Protein AF-A0AA88HL51-F1 (afdb_monomer_lite)

InterPro domains:
  IPR024970 Maelstrom domain [PF13017] (89-282)
  IPR039259 Protein maelstrom [PTHR21358] (3-280)

Foldseek 3Di:
DDDDPVRVCVPCVVVLVPDDPVVVVVVVVVVVVVVVVLVPDQQNDADPVRHGSVVVVVVVVVVVVVVVVVVVVVVVVVVVVVVVPDPLPAAAWAQKDKAFDADLAGFTDDMDIFGAQTDDDDPPCPVVLQVLCVVFVVQDNRGDPRHDHQLLVVVLVQQVVQQDPVRDGHAGEDAPVCQSNVQSHQVVSCVRSVNPDDDGGHYYYLLVVLVVLQCVLQVDDDPDDDDHLVVQLVVCLPPPLQADPVCNVVVRRVQGQSSRNSSSRLSSSVSNCVRNVHDRCVVPDPVPPPDRPDPPPVDVVVVVPPPDDDDPPPPDPPPPDPDDDDDDDDDDDDDDDDDDDDDDPPDPPPDPPPPDDDDDDDDDDDDDDDDDDDDDSDHDDDGNHD

Radius of gyration: 40.39 Å; chains: 1; bounding box: 73×60×126 Å

pLDDT: mean 70.68, std 24.85, range [24.48, 97.19]

Structure (mmCIF, N/CA/C/O backbone):
data_AF-A0AA88HL51-F1
#
_entry.id   AF-A0AA88HL51-F1
#
loop_
_atom_site.group_PDB
_atom_site.id
_atom_site.type_symbol
_atom_site.label_atom_id
_atom_site.label_alt_id
_atom_site.label_comp_id
_atom_site.label_asym_id
_atom_site.label_entity_id
_atom_site.label_seq_id
_atom_site.pdbx_PDB_ins_code
_atom_site.Cartn_x
_atom_site.Cartn_y
_atom_site.Cartn_z
_atom_site.occupancy
_atom_site.B_iso_or_equiv
_atom_site.auth_seq_id
_atom_site.auth_comp_id
_atom_site.auth_asym_id
_atom_site.auth_atom_id
_atom_site.pdbx_PDB_model_num
ATOM 1 N N . MET A 1 1 ? -21.635 -13.544 87.793 1.00 50.81 1 MET A N 1
ATOM 2 C CA . MET A 1 1 ? -23.013 -13.595 88.320 1.00 50.81 1 MET A CA 1
ATOM 3 C C . MET A 1 1 ? -23.725 -12.368 87.776 1.00 50.81 1 MET A C 1
ATOM 5 O O . MET A 1 1 ? -23.313 -11.266 88.108 1.00 50.81 1 MET A O 1
ATOM 9 N N . PHE A 1 2 ? -24.650 -12.535 86.831 1.00 57.91 2 PHE A N 1
ATOM 10 C CA . PHE A 1 2 ? -25.396 -11.411 86.260 1.00 57.91 2 PHE A CA 1
ATOM 11 C C . PHE A 1 2 ? -26.644 -11.199 87.117 1.00 57.91 2 PHE A C 1
ATOM 13 O O . PHE A 1 2 ? -27.479 -12.094 87.178 1.00 57.91 2 PHE A O 1
ATOM 20 N N . MET A 1 3 ? -26.734 -10.061 87.812 1.00 77.94 3 MET A N 1
ATOM 21 C CA . MET A 1 3 ? -27.968 -9.649 88.487 1.00 77.94 3 MET A CA 1
ATOM 22 C C . MET A 1 3 ? -29.019 -9.284 87.440 1.00 77.94 3 MET A C 1
ATOM 24 O O . MET A 1 3 ? -28.717 -8.604 86.456 1.00 77.94 3 MET A O 1
ATOM 28 N N . THR A 1 4 ? -30.253 -9.715 87.665 1.00 82.38 4 THR A N 1
ATOM 29 C CA . THR A 1 4 ? -31.411 -9.273 86.882 1.00 82.38 4 THR A CA 1
ATOM 30 C C . THR A 1 4 ? -31.750 -7.809 87.195 1.00 82.38 4 THR A C 1
ATOM 32 O O . THR A 1 4 ? -31.341 -7.265 88.225 1.00 82.38 4 THR A O 1
ATOM 35 N N . MET A 1 5 ? -32.495 -7.135 86.308 1.00 75.75 5 MET A N 1
ATOM 36 C CA . MET A 1 5 ? -32.885 -5.732 86.536 1.00 75.75 5 MET A CA 1
ATOM 37 C C . MET A 1 5 ? -33.728 -5.566 87.805 1.00 75.75 5 MET A C 1
ATOM 39 O O . MET A 1 5 ? -33.554 -4.577 88.513 1.00 75.75 5 MET A O 1
ATOM 43 N N . ASP A 1 6 ? -34.571 -6.544 88.133 1.00 82.50 6 ASP A N 1
ATOM 44 C CA . ASP A 1 6 ? -35.389 -6.510 89.348 1.00 82.50 6 ASP A CA 1
ATOM 45 C C . ASP A 1 6 ? -34.531 -6.646 90.617 1.00 82.50 6 ASP A C 1
ATOM 47 O O . ASP A 1 6 ? -34.708 -5.880 91.567 1.00 82.50 6 ASP A O 1
ATOM 51 N N . GLU A 1 7 ? -33.527 -7.528 90.614 1.00 84.00 7 GLU A N 1
ATOM 52 C CA . GLU A 1 7 ? -32.560 -7.668 91.717 1.00 84.00 7 GLU A CA 1
ATOM 53 C C . GLU A 1 7 ? -31.682 -6.415 91.878 1.00 84.00 7 GLU A C 1
ATOM 55 O O . GLU A 1 7 ? -31.370 -5.993 92.997 1.00 84.00 7 GLU A O 1
ATOM 60 N N . ALA A 1 8 ? -31.305 -5.779 90.763 1.00 79.88 8 ALA A N 1
ATOM 61 C CA . ALA A 1 8 ? -30.564 -4.521 90.760 1.00 79.88 8 ALA A CA 1
ATOM 62 C C . ALA A 1 8 ? -31.384 -3.362 91.331 1.00 79.88 8 ALA A C 1
ATOM 64 O O . ALA A 1 8 ? -30.874 -2.599 92.155 1.00 79.88 8 ALA A O 1
ATOM 65 N N . VAL A 1 9 ? -32.660 -3.247 90.960 1.00 81.81 9 VAL A N 1
ATOM 66 C CA . VAL A 1 9 ? -33.552 -2.237 91.538 1.00 81.81 9 VAL A CA 1
ATOM 67 C C . VAL A 1 9 ? -33.705 -2.468 93.038 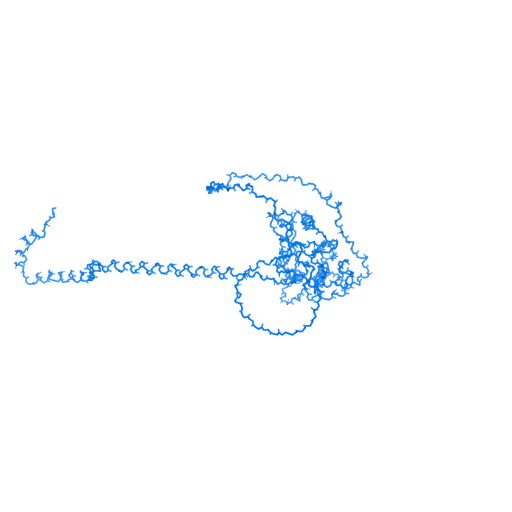1.00 81.81 9 VAL A C 1
ATOM 69 O O . VAL A 1 9 ? -33.526 -1.528 93.806 1.00 81.81 9 VAL A O 1
ATOM 72 N N . GLN A 1 10 ? -33.952 -3.701 93.486 1.00 85.06 10 GLN A N 1
ATOM 73 C CA . GLN A 1 10 ? -34.117 -3.991 94.915 1.00 85.06 10 GLN A CA 1
ATOM 74 C C . GLN A 1 10 ? -32.867 -3.663 95.739 1.00 85.06 10 GLN A C 1
ATOM 76 O O . GLN A 1 10 ? -32.979 -3.112 96.834 1.00 85.06 10 GLN A O 1
ATOM 81 N N . THR A 1 11 ? -31.682 -3.939 95.194 1.00 83.88 11 THR A N 1
ATOM 82 C CA . THR A 1 11 ? -30.416 -3.752 95.909 1.00 83.88 11 THR A CA 1
ATOM 83 C C . THR A 1 11 ? -29.968 -2.290 95.909 1.00 83.88 11 THR A C 1
ATOM 85 O O . THR A 1 11 ? -29.599 -1.760 96.951 1.00 83.88 11 THR A O 1
ATOM 88 N N . PHE A 1 12 ? -30.020 -1.592 94.769 1.00 83.69 12 PHE A N 1
ATOM 89 C CA . PHE A 1 12 ? -29.422 -0.255 94.636 1.00 83.69 12 PHE A CA 1
ATOM 90 C C . PHE A 1 12 ? -30.397 0.904 94.881 1.00 83.69 12 PHE A C 1
ATOM 92 O O . PHE A 1 12 ? -29.962 2.018 95.182 1.00 83.69 12 PHE A O 1
ATOM 99 N N . HIS A 1 13 ? -31.711 0.679 94.803 1.00 82.38 13 HIS A N 1
ATOM 100 C CA . HIS A 1 13 ? -32.708 1.734 95.011 1.00 82.38 13 HIS A CA 1
ATOM 101 C C . HIS A 1 13 ? -32.708 2.331 96.437 1.00 82.38 13 HIS A C 1
ATOM 103 O O . HIS A 1 13 ? -32.815 3.558 96.555 1.00 82.38 13 HIS A O 1
ATOM 109 N N . PRO A 1 14 ? -32.540 1.550 97.528 1.00 86.69 14 PRO A N 1
ATOM 110 C CA . PRO A 1 14 ? -32.382 2.110 98.874 1.00 86.69 14 PRO A CA 1
ATOM 111 C C . PRO A 1 14 ? -31.134 2.994 99.003 1.00 86.69 14 PRO A C 1
ATOM 113 O O . PRO A 1 14 ? -31.206 4.088 99.560 1.00 86.69 14 PRO A O 1
ATOM 116 N N . HIS A 1 15 ? -30.008 2.565 98.423 1.00 81.81 15 HIS A N 1
ATOM 117 C CA . HIS A 1 15 ? -28.764 3.338 98.423 1.00 81.81 15 HIS A CA 1
ATOM 118 C C . HIS A 1 15 ? -28.903 4.641 97.631 1.00 81.81 15 HIS A C 1
ATOM 120 O O . HIS A 1 15 ? -28.492 5.692 98.115 1.00 81.81 15 HIS A O 1
ATOM 126 N N . TYR A 1 16 ? -29.565 4.607 96.471 1.00 81.94 16 TYR A N 1
ATOM 127 C CA . TYR A 1 16 ? -29.832 5.800 95.667 1.00 81.94 16 TYR A CA 1
ATOM 128 C C . TYR A 1 16 ? -30.710 6.826 96.401 1.00 81.94 16 TYR A C 1
ATOM 130 O O . TYR A 1 16 ? -30.465 8.032 96.316 1.00 81.94 16 TYR A O 1
ATOM 138 N N . LYS A 1 17 ? -31.716 6.374 97.167 1.00 83.44 17 LYS A N 1
ATOM 139 C CA . LYS A 1 17 ? -32.569 7.269 97.969 1.00 83.44 17 LYS A CA 1
ATOM 140 C C . LYS A 1 17 ? -31.771 8.060 99.007 1.00 83.44 17 LYS A C 1
ATOM 142 O O . LYS A 1 17 ? -32.055 9.247 99.176 1.00 83.44 17 LYS A O 1
ATOM 147 N N . ASN A 1 18 ? -30.759 7.436 99.606 1.00 86.50 18 ASN A N 1
ATOM 148 C CA . ASN A 1 18 ? -29.936 8.018 100.666 1.00 86.50 18 ASN A CA 1
ATOM 149 C C . ASN A 1 18 ? -28.813 8.950 100.166 1.00 86.50 18 ASN A C 1
ATOM 151 O O . ASN A 1 18 ? -28.181 9.608 100.987 1.00 86.50 18 ASN A O 1
ATOM 155 N N . LEU A 1 19 ? -28.574 9.047 98.852 1.00 86.12 19 LEU A N 1
ATOM 156 C CA . LEU A 1 19 ? -27.579 9.970 98.286 1.00 86.12 19 LEU A CA 1
ATOM 157 C C . LEU A 1 19 ? -27.999 11.438 98.436 1.00 86.12 19 LEU A C 1
ATOM 159 O O . LEU A 1 19 ? -29.189 11.780 98.353 1.00 86.12 19 LEU A O 1
ATOM 163 N N . ASN A 1 20 ? -27.011 12.320 98.589 1.00 87.50 20 ASN A N 1
ATOM 164 C CA . ASN A 1 20 ? -27.246 13.762 98.625 1.00 87.50 20 ASN A CA 1
ATOM 165 C C . ASN A 1 20 ? -27.536 14.327 97.215 1.00 87.50 20 ASN A C 1
ATOM 167 O O . ASN A 1 20 ? -27.381 13.651 96.196 1.00 87.50 20 ASN A O 1
ATOM 171 N N . ALA A 1 21 ? -28.003 15.578 97.142 1.00 83.12 21 ALA A N 1
ATOM 172 C CA . ALA A 1 21 ? -28.417 16.194 95.877 1.00 83.12 21 ALA A CA 1
ATOM 173 C C . ALA A 1 21 ? -27.268 16.343 94.856 1.00 83.12 21 ALA A C 1
ATOM 175 O O . ALA A 1 21 ? -27.503 16.224 93.655 1.00 83.12 21 ALA A O 1
ATOM 176 N N . SER A 1 22 ? -26.032 16.555 95.325 1.00 82.94 22 SER A N 1
ATOM 177 C CA . SER A 1 22 ? -24.845 16.696 94.467 1.00 82.94 22 SER A CA 1
ATOM 178 C C . SER A 1 22 ? -24.468 15.364 93.807 1.00 82.94 22 SER A C 1
ATOM 180 O O . SER A 1 22 ? -24.222 15.298 92.604 1.00 82.94 22 SER A O 1
ATOM 182 N N . GLU A 1 23 ? -24.518 14.271 94.568 1.00 85.25 23 GLU A N 1
ATOM 183 C CA . GLU A 1 23 ? -24.244 12.916 94.076 1.00 85.25 23 GLU A CA 1
ATOM 184 C C . GLU A 1 23 ? -25.341 12.419 93.128 1.00 85.25 23 GLU A C 1
ATOM 186 O O . GLU A 1 23 ? -25.043 11.820 92.094 1.00 85.25 23 GLU A O 1
ATOM 191 N N . LYS A 1 24 ? -26.614 12.724 93.420 1.00 86.06 24 LYS A N 1
ATOM 192 C CA . LYS A 1 24 ? -27.744 12.416 92.524 1.00 86.06 24 LYS A CA 1
ATOM 193 C C . LYS A 1 24 ? -27.611 13.109 91.167 1.00 86.06 24 LYS A C 1
ATOM 195 O O . LYS A 1 24 ? -27.869 12.481 90.141 1.00 86.06 24 LYS A O 1
ATOM 200 N N . ALA A 1 25 ? -27.134 14.355 91.137 1.00 86.31 25 ALA A N 1
ATOM 201 C CA . ALA A 1 25 ? -26.957 15.111 89.897 1.00 86.31 25 ALA A CA 1
ATOM 202 C C . ALA A 1 25 ? -25.979 14.440 88.911 1.00 86.31 25 ALA A C 1
ATOM 204 O O . ALA A 1 25 ? -26.175 14.526 87.696 1.00 86.31 25 ALA A O 1
ATOM 205 N N . ILE A 1 26 ? -24.959 13.727 89.409 1.00 86.75 26 ILE A N 1
ATOM 206 C CA . ILE A 1 26 ? -24.013 12.967 88.576 1.00 86.75 26 ILE A CA 1
ATOM 207 C C . ILE A 1 26 ? -24.747 11.842 87.835 1.00 86.75 26 ILE A C 1
ATOM 209 O O . ILE A 1 26 ? -24.642 11.734 86.611 1.00 86.75 26 ILE A O 1
ATOM 213 N N . TYR A 1 27 ? -25.545 11.048 88.554 1.00 85.69 27 TYR A N 1
ATOM 214 C CA . TYR A 1 27 ? -26.327 9.958 87.966 1.00 85.69 27 TYR A CA 1
ATOM 215 C C . TYR A 1 27 ? -27.425 10.470 87.028 1.00 85.69 27 TYR A C 1
ATOM 217 O O . TYR A 1 27 ? -27.658 9.887 85.971 1.00 85.69 27 TYR A O 1
ATOM 225 N N . GLU A 1 28 ? -28.064 11.594 87.353 1.00 87.19 28 GLU A N 1
ATOM 226 C CA . GLU A 1 28 ? -29.048 12.231 86.473 1.00 87.19 28 GLU A CA 1
ATOM 227 C C . GLU A 1 28 ? -28.424 12.747 85.172 1.00 87.19 28 GLU A C 1
ATOM 229 O O . GLU A 1 28 ? -29.026 12.614 84.102 1.00 87.19 28 GLU A O 1
ATOM 234 N N . LYS A 1 29 ? -27.208 13.305 85.235 1.00 88.12 29 LYS A N 1
ATOM 235 C CA . LYS A 1 29 ? -26.448 13.710 84.048 1.00 88.12 29 LYS A CA 1
ATOM 236 C C . LYS A 1 29 ? -26.087 12.495 83.192 1.00 88.12 29 LYS A C 1
ATOM 238 O O . LYS A 1 29 ? -26.370 12.508 81.995 1.00 88.12 29 LYS A O 1
ATOM 243 N N . MET A 1 30 ? -25.574 11.425 83.804 1.00 86.19 30 MET A N 1
ATOM 244 C C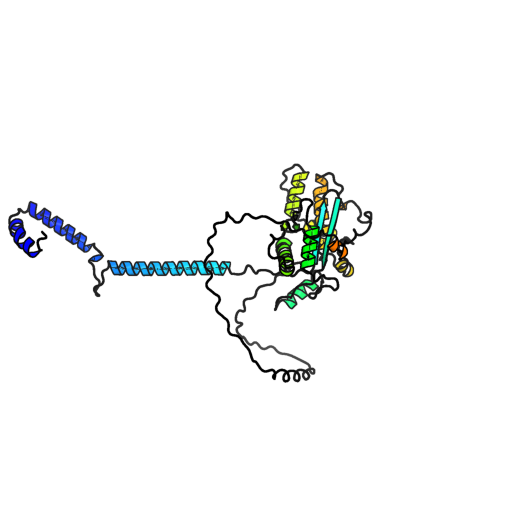A . MET A 1 30 ? -25.288 10.161 83.110 1.00 86.19 30 MET A CA 1
ATOM 245 C C . MET A 1 30 ? -26.550 9.575 82.455 1.00 86.19 30 MET A C 1
ATOM 247 O O . MET A 1 30 ? -26.516 9.170 81.293 1.00 86.19 30 MET A O 1
ATOM 251 N N . ALA A 1 31 ? -27.696 9.608 83.142 1.00 85.31 31 ALA A N 1
ATOM 252 C CA . ALA A 1 31 ? -28.972 9.145 82.602 1.00 85.31 31 ALA A CA 1
ATOM 253 C C . ALA A 1 31 ? -29.473 10.014 81.434 1.00 85.31 31 ALA A C 1
ATOM 255 O O . ALA A 1 31 ? -30.007 9.484 80.456 1.00 85.31 31 ALA A O 1
ATOM 256 N N . LYS A 1 32 ? -29.300 11.344 81.498 1.00 85.12 32 LYS A N 1
ATOM 257 C CA . LYS A 1 32 ? -29.623 12.262 80.390 1.00 85.12 32 LYS A CA 1
ATOM 258 C C . LYS A 1 32 ? -28.737 12.001 79.174 1.00 85.12 32 LYS A C 1
ATOM 260 O O . LYS A 1 32 ? -29.269 11.855 78.076 1.00 85.12 32 LYS A O 1
ATOM 265 N N . GLU A 1 33 ? -27.428 11.861 79.367 1.00 84.44 33 GLU A N 1
ATOM 266 C CA . GLU A 1 33 ? -26.478 11.528 78.298 1.00 84.44 33 GLU A CA 1
ATOM 267 C C . GLU A 1 33 ? -26.791 10.164 77.668 1.00 84.44 33 GLU A C 1
ATOM 269 O O . GLU A 1 33 ? -26.779 10.026 76.446 1.00 84.44 33 GLU A O 1
ATOM 274 N N . GLN A 1 34 ? -27.152 9.161 78.472 1.00 79.94 34 GLN A N 1
ATOM 275 C CA . GLN A 1 34 ? -27.523 7.835 77.976 1.00 79.94 34 GLN A CA 1
ATOM 276 C C . GLN A 1 34 ? -28.851 7.857 77.202 1.00 79.94 34 GLN A C 1
ATOM 278 O O . GLN A 1 34 ? -28.944 7.250 76.134 1.00 79.94 34 GLN A O 1
ATOM 283 N N . LYS A 1 35 ? -29.857 8.610 77.670 1.00 78.00 35 LYS A N 1
ATOM 284 C CA . LYS A 1 35 ? -31.107 8.847 76.922 1.00 78.00 35 LYS A CA 1
ATOM 285 C C . LYS A 1 35 ? -30.855 9.591 75.611 1.00 78.00 35 LYS A C 1
ATOM 287 O O . LYS A 1 35 ? -31.497 9.290 74.609 1.00 78.00 35 LYS A O 1
ATOM 292 N N . GLN A 1 36 ? -29.926 10.544 75.594 1.00 76.12 36 GLN A N 1
ATOM 293 C CA . GLN A 1 36 ? -29.570 11.295 74.391 1.00 76.12 36 GLN A CA 1
ATOM 294 C C . GLN A 1 36 ? -28.827 10.412 73.380 1.00 76.12 36 GLN A C 1
ATOM 296 O O . GLN A 1 36 ? -29.195 10.412 72.208 1.00 76.12 36 GLN A O 1
ATOM 301 N N . LYS A 1 37 ? -27.895 9.566 73.846 1.00 72.19 37 LYS A N 1
ATOM 302 C CA . LYS A 1 37 ? -27.224 8.535 73.034 1.00 72.19 37 LYS A CA 1
ATOM 303 C C . LYS A 1 37 ? -28.213 7.526 72.442 1.00 72.19 37 LYS A C 1
ATOM 305 O O . LYS A 1 37 ? -28.115 7.195 71.266 1.00 72.19 37 LYS A O 1
ATOM 310 N N . GLN A 1 38 ? -29.209 7.086 73.215 1.00 66.44 38 GLN A N 1
ATOM 311 C CA . GLN A 1 38 ? -30.275 6.205 72.717 1.00 66.44 38 GLN A CA 1
ATOM 312 C C . GLN A 1 38 ? -31.195 6.904 71.706 1.00 66.44 38 GLN A C 1
ATOM 314 O O . GLN A 1 38 ? -31.602 6.288 70.728 1.00 66.44 38 GLN A O 1
ATOM 319 N N . LYS A 1 39 ? -31.493 8.198 71.894 1.00 67.81 39 LYS A N 1
ATOM 320 C CA . LYS A 1 39 ? -32.257 9.003 70.925 1.00 67.81 39 LYS A CA 1
ATOM 321 C C . LYS A 1 39 ? -31.493 9.284 69.631 1.00 67.81 39 LYS A C 1
ATOM 323 O O . LYS A 1 39 ? -32.132 9.588 68.626 1.00 67.81 39 LYS A O 1
ATOM 328 N N . SER A 1 40 ? -30.164 9.239 69.626 1.00 65.38 40 SER A N 1
ATOM 329 C CA . SER A 1 40 ? -29.353 9.397 68.410 1.00 65.38 40 SER A CA 1
ATOM 330 C C . SER A 1 40 ? -29.073 8.081 67.686 1.00 65.38 40 SER A C 1
ATOM 332 O O . SER A 1 40 ? -28.683 8.125 66.526 1.00 65.38 40 SER A O 1
ATOM 334 N N . ASP A 1 41 ? -29.284 6.935 68.336 1.00 70.19 41 ASP A N 1
ATOM 335 C CA . ASP A 1 41 ? -28.963 5.613 67.796 1.00 70.19 41 ASP A CA 1
ATOM 336 C C . ASP A 1 41 ? -29.992 5.173 66.729 1.00 70.19 41 ASP A C 1
ATOM 338 O O . ASP A 1 41 ? -31.161 4.931 67.055 1.00 70.19 41 ASP A O 1
ATOM 342 N N . PRO A 1 42 ? -29.602 5.074 65.445 1.00 62.59 42 PRO A N 1
ATOM 343 C CA . PRO A 1 42 ? -30.510 4.705 64.362 1.00 62.59 42 PRO A CA 1
ATOM 344 C C . PRO A 1 42 ? -30.990 3.248 64.436 1.00 62.59 42 PRO A C 1
ATOM 346 O O . PRO A 1 42 ? -31.997 2.926 63.810 1.00 62.59 42 PRO A O 1
ATOM 349 N N . THR A 1 43 ? -30.333 2.382 65.218 1.00 70.75 43 THR A N 1
ATOM 350 C CA . THR A 1 43 ? -30.755 0.981 65.420 1.00 70.75 43 THR A CA 1
ATOM 351 C C . THR A 1 43 ? -31.961 0.849 66.354 1.00 70.75 43 THR A C 1
ATOM 353 O O . THR A 1 43 ? -32.658 -0.161 66.330 1.00 70.75 43 THR A O 1
ATOM 356 N N . LYS A 1 44 ? -32.240 1.884 67.160 1.00 71.06 44 LYS A N 1
ATOM 357 C CA . LYS A 1 44 ? -33.339 1.911 68.145 1.00 71.06 44 LYS A CA 1
ATOM 358 C C . LYS A 1 44 ? -34.523 2.775 67.714 1.00 71.06 44 LYS A C 1
ATOM 360 O O . LYS A 1 44 ? -35.486 2.916 68.466 1.00 71.06 44 LYS A O 1
ATOM 365 N N . LYS A 1 45 ? -34.452 3.373 66.522 1.00 75.44 45 LYS A N 1
ATOM 366 C CA . LYS A 1 45 ? -35.552 4.121 65.909 1.00 75.44 45 LYS A CA 1
ATOM 367 C C . LYS A 1 45 ? -36.272 3.219 64.933 1.00 75.44 45 LYS A C 1
ATOM 369 O O . LYS A 1 45 ? -35.639 2.731 64.007 1.00 75.44 45 LYS A O 1
ATOM 374 N N . PHE A 1 46 ? -37.571 3.059 65.125 1.00 79.31 46 PHE A N 1
ATOM 375 C CA . PHE A 1 46 ? -38.421 2.252 64.263 1.00 79.31 46 PHE A CA 1
ATOM 376 C C . PHE A 1 46 ? -39.431 3.142 63.548 1.00 79.31 46 PHE A C 1
ATOM 378 O O . PHE A 1 46 ? -39.844 4.174 64.081 1.00 79.31 46 PHE A O 1
ATOM 385 N N . ASP A 1 47 ? -39.800 2.762 62.333 1.00 77.50 47 ASP A N 1
ATOM 386 C CA . ASP A 1 47 ? -40.904 3.390 61.621 1.00 77.50 47 ASP A CA 1
ATOM 387 C C . ASP A 1 47 ? -42.270 2.845 62.081 1.00 77.50 47 ASP A C 1
ATOM 389 O O . ASP A 1 47 ? -42.367 1.963 62.936 1.00 77.50 47 ASP A O 1
ATOM 393 N N . THR A 1 48 ? -43.353 3.376 61.507 1.00 79.69 48 THR A N 1
ATOM 394 C CA . THR A 1 48 ? -44.738 2.951 61.789 1.00 79.69 48 THR A CA 1
ATOM 395 C C . THR A 1 48 ? -45.027 1.493 61.426 1.00 79.69 48 THR A C 1
ATOM 397 O O . THR A 1 48 ? -46.082 0.983 61.791 1.00 79.69 48 THR A O 1
ATOM 400 N N . TYR A 1 49 ? -44.115 0.827 60.715 1.00 78.19 49 TYR A N 1
ATOM 401 C CA . TYR A 1 49 ? -44.203 -0.576 60.320 1.00 78.19 49 TYR A CA 1
ATOM 402 C C . TYR A 1 49 ? -43.259 -1.471 61.140 1.00 78.19 49 TYR A C 1
ATOM 404 O O . TYR A 1 49 ? -43.156 -2.664 60.865 1.00 78.19 49 TYR A O 1
ATOM 412 N N . GLY A 1 50 ? -42.590 -0.922 62.162 1.00 78.44 50 GLY A N 1
ATOM 413 C CA . GLY A 1 50 ? -41.717 -1.672 63.064 1.00 78.44 50 GLY A CA 1
ATOM 414 C C . GLY A 1 50 ? -40.334 -1.992 62.491 1.00 78.44 50 GLY A C 1
ATOM 415 O O . GLY A 1 50 ? -39.642 -2.844 63.044 1.00 78.44 50 GLY A O 1
ATOM 416 N N . VAL A 1 51 ? -39.905 -1.326 61.415 1.00 79.06 51 VAL A N 1
ATOM 417 C CA . VAL A 1 51 ? -38.580 -1.529 60.804 1.00 79.06 51 VAL A CA 1
ATOM 418 C C . VAL A 1 51 ? -37.594 -0.503 61.347 1.00 79.06 51 VAL A C 1
ATOM 420 O O . VAL A 1 51 ? -37.926 0.680 61.457 1.00 79.06 51 VAL A O 1
ATOM 423 N N . SER A 1 52 ? -36.377 -0.933 61.696 1.00 84.00 52 SER A N 1
ATOM 424 C CA . SER A 1 52 ? -35.364 -0.009 62.208 1.00 84.00 52 SER A CA 1
ATOM 425 C C . SER A 1 52 ? -34.906 0.967 61.114 1.00 84.00 52 SER A C 1
ATOM 427 O O . SER A 1 52 ? -34.757 0.614 59.941 1.00 84.00 52 SER A O 1
ATOM 429 N N . MET A 1 53 ? -34.636 2.217 61.483 1.00 78.81 53 MET A N 1
ATOM 430 C CA . MET A 1 53 ? -34.119 3.229 60.558 1.00 78.81 53 MET A CA 1
ATOM 431 C C . MET A 1 53 ? -32.733 2.846 60.025 1.00 78.81 53 MET A C 1
ATOM 433 O O . MET A 1 53 ? -32.395 3.207 58.899 1.00 78.81 53 MET A O 1
ATOM 437 N N . ALA A 1 54 ? -31.941 2.095 60.798 1.00 81.62 54 ALA A N 1
ATOM 438 C CA . ALA A 1 54 ? -30.673 1.530 60.343 1.00 81.62 54 ALA A CA 1
ATOM 439 C C . ALA A 1 54 ? -30.869 0.551 59.172 1.00 81.62 54 ALA A C 1
ATOM 441 O O . ALA A 1 54 ? -30.189 0.686 58.154 1.00 81.62 54 ALA A O 1
ATOM 442 N N . ASP A 1 55 ? -31.836 -0.365 59.270 1.00 83.50 55 ASP A N 1
ATOM 443 C CA . ASP A 1 55 ? -32.136 -1.329 58.202 1.00 83.50 55 ASP A CA 1
ATOM 444 C C . ASP A 1 55 ? -32.684 -0.639 56.955 1.00 83.50 55 ASP A C 1
ATOM 446 O O . ASP A 1 55 ? -32.304 -0.969 55.831 1.00 83.50 55 ASP A O 1
ATOM 450 N N . ARG A 1 56 ? -33.534 0.373 57.148 1.00 82.00 56 ARG A N 1
ATOM 451 C CA . ARG A 1 56 ? -34.115 1.155 56.054 1.00 82.00 56 ARG A CA 1
ATOM 452 C C . ARG A 1 56 ? -33.059 1.979 55.314 1.00 82.00 56 ARG A C 1
ATOM 454 O O . ARG A 1 56 ? -33.051 2.002 54.085 1.00 82.00 56 ARG A O 1
ATOM 461 N N . ASN A 1 57 ? -32.126 2.591 56.044 1.00 83.19 57 ASN A N 1
ATOM 462 C CA . ASN A 1 57 ? -30.981 3.285 55.456 1.00 83.19 57 ASN A CA 1
ATOM 463 C C . ASN A 1 57 ? -30.046 2.309 54.732 1.00 83.19 57 ASN A C 1
ATOM 465 O O . ASN A 1 57 ? -29.605 2.602 53.626 1.00 83.19 57 ASN A O 1
ATOM 469 N N . ALA A 1 58 ? -29.788 1.128 55.301 1.00 85.06 58 ALA A N 1
ATOM 470 C CA . ALA A 1 58 ? -28.988 0.100 54.642 1.00 85.06 58 ALA A CA 1
ATOM 471 C C . ALA A 1 58 ? -29.651 -0.410 53.351 1.00 85.06 58 ALA A C 1
ATOM 473 O O . ALA A 1 58 ? -28.963 -0.617 52.353 1.00 85.06 58 ALA A O 1
ATOM 474 N N . ALA A 1 59 ? -30.976 -0.581 53.337 1.00 84.00 59 ALA A N 1
ATOM 475 C CA . ALA A 1 59 ? -31.730 -0.943 52.138 1.00 84.00 59 ALA A CA 1
ATOM 476 C C . ALA A 1 59 ? -31.650 0.152 51.060 1.00 84.00 59 ALA A C 1
ATOM 478 O O . ALA A 1 59 ? -31.352 -0.154 49.908 1.00 84.00 59 ALA A O 1
ATOM 479 N N . LEU A 1 60 ? -31.813 1.421 51.447 1.00 83.94 60 LEU A N 1
ATOM 480 C CA . LEU A 1 60 ? -31.644 2.577 50.559 1.00 83.94 60 LEU A CA 1
ATOM 481 C C . LEU A 1 60 ? -30.231 2.666 49.974 1.00 83.94 60 LEU A C 1
ATOM 483 O O . LEU A 1 60 ? -30.074 2.929 48.786 1.00 83.94 60 LEU A O 1
ATOM 487 N N . GLU A 1 61 ? -29.193 2.435 50.777 1.00 85.81 61 GLU A N 1
ATOM 488 C CA . GLU A 1 61 ? -27.811 2.439 50.288 1.00 85.81 61 GLU A CA 1
ATOM 489 C C . GLU A 1 61 ? -27.527 1.259 49.349 1.00 85.81 61 GLU A C 1
ATOM 491 O O . GLU A 1 61 ? -26.839 1.433 48.343 1.00 85.81 61 GLU A O 1
ATOM 496 N N . ARG A 1 62 ? -28.111 0.077 49.600 1.00 85.88 62 ARG A N 1
ATOM 497 C CA . ARG A 1 62 ? -28.053 -1.052 48.653 1.00 85.88 62 ARG A CA 1
ATOM 498 C C . ARG A 1 62 ? -28.733 -0.709 47.330 1.00 85.88 62 ARG A C 1
ATOM 500 O O . ARG A 1 62 ? -28.170 -0.999 46.280 1.00 85.88 62 ARG A O 1
ATOM 507 N N . GLU A 1 63 ? -29.898 -0.068 47.368 1.00 85.62 63 GLU A N 1
ATOM 508 C CA . GLU A 1 63 ? -30.635 0.337 46.168 1.00 85.62 63 GLU A CA 1
ATOM 509 C C . GLU A 1 63 ? -29.882 1.416 45.375 1.00 85.62 63 GLU A C 1
ATOM 511 O O . GLU A 1 63 ? -29.719 1.300 44.161 1.00 85.62 63 GLU A O 1
ATOM 516 N N . LYS A 1 64 ? -29.329 2.429 46.058 1.00 86.00 64 LYS A N 1
ATOM 517 C CA . LYS A 1 64 ? -28.460 3.443 45.438 1.00 86.00 64 LYS A CA 1
ATOM 518 C C . LYS A 1 64 ? -27.223 2.818 44.804 1.00 86.00 64 LYS A C 1
ATOM 520 O O . LYS A 1 64 ? -26.857 3.200 43.694 1.00 86.00 64 LYS A O 1
ATOM 525 N N . LYS A 1 65 ? -26.588 1.861 45.488 1.00 88.88 65 LYS A N 1
ATOM 526 C CA . LYS A 1 65 ? -25.424 1.137 44.972 1.00 88.88 65 LYS A CA 1
ATOM 527 C C . LYS A 1 65 ? -25.786 0.322 43.730 1.00 88.88 65 LYS A C 1
ATOM 529 O O . LYS A 1 65 ? -25.125 0.489 42.713 1.00 88.88 65 LYS A O 1
ATOM 534 N N . ALA A 1 66 ? -26.868 -0.455 43.773 1.00 86.44 66 ALA A N 1
ATOM 535 C CA . ALA A 1 66 ? -27.349 -1.223 42.625 1.00 86.44 66 ALA A CA 1
ATOM 536 C C . ALA A 1 66 ? -27.695 -0.315 41.432 1.00 86.44 66 ALA A C 1
ATOM 538 O O . ALA A 1 66 ? -27.342 -0.606 40.292 1.00 86.44 66 ALA A O 1
ATOM 539 N N . LYS A 1 67 ? -28.322 0.841 41.690 1.00 88.19 67 LYS A N 1
ATOM 540 C CA . LYS A 1 67 ? -28.620 1.840 40.657 1.00 88.19 67 LYS A CA 1
ATOM 541 C C . LYS A 1 67 ? -27.351 2.446 40.058 1.00 88.19 67 LYS A C 1
ATOM 543 O O . LYS A 1 67 ? -27.299 2.659 38.850 1.00 88.19 67 LYS A O 1
ATOM 548 N N . LYS A 1 68 ? -26.332 2.717 40.876 1.00 89.88 68 LYS A N 1
ATOM 549 C CA . LYS A 1 68 ? -25.031 3.206 40.406 1.00 89.88 68 LYS A CA 1
ATOM 550 C C . LYS A 1 68 ? -24.318 2.156 39.552 1.00 89.88 68 LYS A C 1
ATOM 552 O O . LYS A 1 68 ? -23.893 2.484 38.456 1.00 89.88 68 LYS A O 1
ATOM 557 N N . GLU A 1 69 ? -24.268 0.906 40.005 1.00 91.75 69 GLU A N 1
ATOM 558 C CA . GLU A 1 69 ? -23.683 -0.214 39.254 1.00 91.75 69 GLU A CA 1
ATOM 559 C C . GLU A 1 69 ? -24.386 -0.422 37.907 1.00 91.75 69 GLU A C 1
ATOM 561 O O . GLU A 1 69 ? -23.726 -0.594 36.886 1.00 91.75 69 GLU A O 1
ATOM 566 N N . MET A 1 70 ? -25.719 -0.324 37.877 1.00 91.31 70 MET A N 1
ATOM 567 C CA . MET A 1 70 ? -26.498 -0.377 36.639 1.00 91.31 70 MET A CA 1
ATOM 568 C C . MET A 1 70 ? -26.154 0.783 35.694 1.00 91.31 70 MET A C 1
ATOM 570 O O . MET A 1 70 ? -25.974 0.564 34.500 1.00 91.31 70 MET A O 1
ATOM 574 N N . LEU A 1 71 ? -26.054 2.014 36.206 1.00 86.62 71 LEU A N 1
ATOM 575 C CA . LEU A 1 71 ? -25.692 3.181 35.395 1.00 86.62 71 LEU A CA 1
ATOM 576 C C . LEU A 1 71 ? -24.254 3.095 34.871 1.00 86.62 71 LEU A C 1
ATOM 578 O O . LEU A 1 71 ? -24.019 3.439 33.715 1.00 86.62 71 LEU A O 1
ATOM 582 N N . ASP A 1 72 ? -23.319 2.604 35.682 1.00 87.69 72 ASP A N 1
ATOM 583 C CA . ASP A 1 72 ? -21.931 2.375 35.278 1.00 87.69 72 ASP A CA 1
ATOM 584 C C . ASP A 1 72 ? -21.851 1.274 34.208 1.00 87.69 72 ASP A C 1
ATOM 586 O O . ASP A 1 72 ? -21.153 1.442 33.207 1.00 87.69 72 ASP A O 1
ATOM 590 N N . TYR A 1 73 ? -22.630 0.194 34.349 1.00 88.44 73 TYR A N 1
ATOM 591 C CA . TYR A 1 73 ? -22.755 -0.847 33.327 1.00 88.44 73 TYR A CA 1
ATOM 592 C C . TYR A 1 73 ? -23.312 -0.285 32.016 1.00 88.44 73 TYR A C 1
ATOM 594 O O . TYR A 1 73 ? -22.682 -0.452 30.979 1.00 88.44 73 TYR A O 1
ATOM 602 N N . ILE A 1 74 ? -24.430 0.450 32.052 1.00 88.06 74 ILE A N 1
ATOM 603 C CA . ILE A 1 74 ? -25.026 1.071 30.857 1.00 88.06 74 ILE A CA 1
ATOM 604 C C . ILE A 1 74 ? -24.037 2.034 30.199 1.00 88.06 74 ILE A C 1
ATOM 606 O O . ILE A 1 74 ? -23.874 2.005 28.982 1.00 88.06 74 ILE A O 1
ATOM 610 N N . LYS A 1 75 ? -23.349 2.872 30.980 1.00 82.31 75 LYS A N 1
ATOM 611 C CA . LYS A 1 75 ? -22.348 3.808 30.459 1.00 82.31 75 LYS A CA 1
ATOM 612 C C . LYS A 1 75 ? -21.205 3.062 29.771 1.00 82.31 75 LYS A C 1
ATOM 614 O O . LYS A 1 75 ? -20.825 3.448 28.670 1.00 82.31 75 LYS A O 1
ATOM 619 N N . ASN A 1 76 ? -20.708 1.986 30.377 1.00 76.00 76 ASN A N 1
ATOM 620 C CA . ASN A 1 76 ? -19.665 1.151 29.788 1.00 76.00 76 ASN A CA 1
ATOM 621 C C . ASN A 1 76 ? -20.158 0.441 28.527 1.00 76.00 76 ASN A C 1
ATOM 623 O O . ASN A 1 76 ? -19.474 0.499 27.519 1.00 76.00 76 ASN A O 1
ATOM 627 N N . THR A 1 77 ? -21.359 -0.141 28.531 1.00 76.75 77 THR A N 1
ATOM 628 C CA . THR A 1 77 ? -21.956 -0.767 27.346 1.00 76.75 77 THR A CA 1
ATOM 629 C C . THR A 1 77 ? -22.165 0.241 26.222 1.00 76.75 77 THR A C 1
ATOM 631 O O . THR A 1 77 ? -21.840 -0.066 25.088 1.00 76.75 77 THR A O 1
ATOM 634 N N . VAL A 1 78 ? -22.639 1.458 26.503 1.00 76.19 78 VAL A N 1
ATOM 635 C CA . VAL A 1 78 ? -22.794 2.514 25.488 1.00 76.19 78 VAL A CA 1
ATOM 636 C C . VAL A 1 78 ? -21.439 2.984 24.958 1.00 76.19 78 VAL A C 1
ATOM 638 O O . VAL A 1 78 ? -21.332 3.246 23.769 1.00 76.19 78 VAL A O 1
ATOM 641 N N . VAL A 1 79 ? -20.397 3.069 25.791 1.00 72.50 79 VAL A N 1
ATOM 642 C CA . VAL A 1 79 ? -19.025 3.352 25.329 1.00 72.50 79 VAL A CA 1
ATOM 643 C C . VAL A 1 79 ? -18.488 2.200 24.480 1.00 72.50 79 VAL A C 1
ATOM 645 O O . VAL A 1 79 ? -17.943 2.448 23.415 1.00 72.50 79 VAL A O 1
ATOM 648 N N . THR A 1 80 ? -18.684 0.947 24.893 1.00 65.00 80 THR A N 1
ATOM 649 C CA . THR A 1 80 ? -18.306 -0.234 24.108 1.00 65.00 80 THR A CA 1
ATOM 650 C C . THR A 1 80 ? -19.073 -0.296 22.794 1.00 65.00 80 THR A C 1
ATOM 652 O O . THR A 1 80 ? -18.468 -0.625 21.791 1.00 65.00 80 THR A O 1
ATOM 655 N N . LEU A 1 81 ? -20.360 0.058 22.770 1.00 62.03 81 LEU A N 1
ATOM 656 C CA . LEU A 1 81 ? -21.181 0.093 21.560 1.00 62.03 81 LEU A CA 1
ATOM 657 C C . LEU A 1 81 ? -20.826 1.276 20.652 1.00 62.03 81 LEU A C 1
ATOM 659 O O . LEU A 1 81 ? -20.766 1.082 19.453 1.00 62.03 81 LEU A O 1
ATOM 663 N N . LYS A 1 82 ? -20.501 2.457 21.196 1.00 54.88 82 LYS A N 1
ATOM 664 C CA . LYS A 1 82 ? -19.962 3.596 20.425 1.00 54.88 82 LYS A CA 1
ATOM 665 C C . LYS A 1 82 ? -18.549 3.353 19.897 1.00 54.88 82 LYS A C 1
ATOM 667 O O . LYS A 1 82 ? -18.185 3.910 18.876 1.00 54.88 82 LYS A O 1
ATOM 672 N N . ASN A 1 83 ? -17.750 2.551 20.595 1.00 50.19 83 ASN A N 1
ATOM 673 C CA . ASN A 1 83 ? -16.456 2.082 20.099 1.00 50.19 83 ASN A CA 1
ATOM 674 C C . ASN A 1 83 ? -16.609 0.850 19.186 1.00 50.19 83 ASN A C 1
ATOM 676 O O . ASN A 1 83 ? -15.674 0.510 18.472 1.00 50.19 83 ASN A O 1
ATOM 680 N N . ALA A 1 84 ? -17.758 0.169 19.236 1.00 42.47 84 ALA A N 1
ATOM 681 C CA . ALA A 1 84 ? -18.148 -0.886 18.303 1.00 42.47 84 ALA A CA 1
ATOM 682 C C . ALA A 1 84 ? -18.904 -0.329 17.085 1.00 42.47 84 ALA A C 1
ATOM 684 O O . ALA A 1 84 ? -19.097 -1.062 16.115 1.00 42.47 84 ALA A O 1
ATOM 685 N N . ASP A 1 85 ? -19.284 0.954 17.101 1.00 42.38 85 ASP A N 1
ATOM 686 C CA . ASP A 1 85 ? -19.609 1.699 15.896 1.00 42.38 85 ASP A CA 1
ATOM 687 C C . ASP A 1 85 ? -18.324 1.817 15.060 1.00 42.38 85 ASP A C 1
ATOM 689 O O . ASP A 1 85 ? -17.475 2.680 15.267 1.00 42.38 85 ASP A O 1
ATOM 693 N N . LEU A 1 86 ? -18.239 0.934 14.064 1.00 47.00 86 LEU A N 1
ATOM 694 C CA . LEU A 1 86 ? -17.814 1.296 12.714 1.00 47.00 86 LEU A CA 1
ATOM 695 C C . LEU A 1 86 ? -16.334 1.670 12.525 1.00 47.00 86 LEU A C 1
ATOM 697 O O . LEU A 1 86 ? -16.024 2.533 11.705 1.00 47.00 86 LEU A O 1
ATOM 701 N N . THR A 1 87 ? -15.385 0.920 13.094 1.00 40.41 87 THR A N 1
ATOM 702 C CA . THR A 1 87 ? -14.278 0.531 12.203 1.00 40.41 87 THR A CA 1
ATOM 703 C C . THR A 1 87 ? -14.893 -0.445 11.216 1.00 40.41 87 THR A C 1
ATOM 705 O O . THR A 1 87 ? -14.944 -1.649 11.469 1.00 40.41 87 THR A O 1
ATOM 708 N N . GLU A 1 88 ? -15.494 0.077 10.148 1.00 48.34 88 GLU A N 1
ATOM 709 C CA . GLU A 1 88 ? -15.795 -0.734 8.981 1.00 48.34 88 GLU A CA 1
ATOM 710 C C . GLU A 1 88 ? -14.490 -1.432 8.633 1.00 48.34 88 GLU A C 1
ATOM 712 O O . GLU A 1 88 ? -13.538 -0.778 8.211 1.00 48.34 88 GLU A O 1
ATOM 717 N N . GLU A 1 89 ? -14.390 -2.733 8.909 1.00 53.41 89 GLU A N 1
ATOM 718 C CA . GLU A 1 89 ? -13.298 -3.520 8.362 1.00 53.41 89 GLU A CA 1
ATOM 719 C C . GLU A 1 89 ? -13.485 -3.463 6.848 1.00 53.41 89 GLU A C 1
ATOM 721 O O . GLU A 1 89 ? -14.290 -4.199 6.271 1.00 53.41 89 GLU A O 1
ATOM 726 N N . LYS A 1 90 ? -12.807 -2.489 6.236 1.00 67.31 90 LYS A N 1
ATOM 727 C CA . LYS A 1 90 ? -12.754 -2.304 4.799 1.00 67.31 90 LYS A CA 1
ATOM 728 C C . LYS A 1 90 ? -12.028 -3.516 4.249 1.00 67.31 90 LYS A C 1
ATOM 730 O O . LYS A 1 90 ? -10.874 -3.780 4.581 1.00 67.31 90 LYS A O 1
ATOM 735 N N . GLU A 1 91 ? -12.749 -4.288 3.457 1.00 77.88 91 GLU A N 1
ATOM 736 C CA . GLU A 1 91 ? -12.181 -5.407 2.732 1.00 77.88 91 GLU A CA 1
ATOM 737 C C . GLU A 1 91 ? -11.693 -4.888 1.382 1.00 77.88 91 GLU A C 1
ATOM 739 O O . GLU A 1 91 ? -12.462 -4.306 0.616 1.00 77.88 91 GLU A O 1
ATOM 744 N N . TYR A 1 92 ? -10.402 -5.068 1.119 1.00 87.31 92 TYR A N 1
ATOM 745 C CA . TYR A 1 92 ? -9.754 -4.626 -0.108 1.00 87.31 92 TYR A CA 1
ATOM 746 C C . TYR A 1 92 ? -9.551 -5.839 -1.009 1.00 87.31 92 TYR A C 1
ATOM 748 O O . TYR A 1 92 ? -8.795 -6.748 -0.667 1.00 87.31 92 TYR A O 1
ATOM 756 N N . LEU A 1 93 ? -10.244 -5.861 -2.149 1.00 91.62 93 LEU A N 1
ATOM 757 C CA . LEU A 1 93 ? -10.078 -6.918 -3.141 1.00 91.62 93 LEU A CA 1
ATOM 758 C C . LEU A 1 93 ? -8.866 -6.595 -4.030 1.00 91.62 93 LEU A C 1
ATOM 760 O O . LEU A 1 93 ? -8.876 -5.549 -4.681 1.00 91.62 93 LEU A O 1
ATOM 764 N N . PRO A 1 94 ? -7.836 -7.458 -4.080 1.00 93.25 94 PRO A N 1
ATOM 765 C CA . PRO A 1 94 ? -6.694 -7.255 -4.965 1.00 93.25 94 PRO A CA 1
ATOM 766 C C . PRO A 1 94 ? -7.120 -7.359 -6.434 1.00 93.25 94 PRO A C 1
ATOM 768 O O . PRO A 1 94 ? -7.709 -8.362 -6.838 1.00 93.25 94 PRO A O 1
ATOM 771 N N . CYS A 1 95 ? -6.764 -6.354 -7.233 1.00 94.12 95 CYS A N 1
ATOM 772 C CA . CYS A 1 95 ? -6.910 -6.368 -8.697 1.00 94.12 95 CYS A CA 1
ATOM 773 C C . CYS A 1 95 ? -5.549 -6.332 -9.408 1.00 94.12 95 CYS A C 1
ATOM 775 O O . CYS A 1 95 ? -5.378 -6.909 -10.478 1.00 94.12 95 CYS A O 1
ATOM 777 N N . GLU A 1 96 ? -4.570 -5.659 -8.810 1.00 95.75 96 GLU A N 1
ATOM 778 C CA . GLU A 1 96 ? -3.206 -5.530 -9.312 1.00 95.75 96 GLU A CA 1
ATOM 779 C C . GLU A 1 96 ? -2.279 -5.295 -8.119 1.00 95.75 96 GLU A C 1
ATOM 781 O O . GLU A 1 96 ? -2.667 -4.626 -7.164 1.00 95.75 96 GLU A O 1
ATOM 786 N N . VAL A 1 97 ? -1.061 -5.824 -8.185 1.00 95.06 97 VAL A N 1
ATOM 787 C CA . VAL A 1 97 ? 0.024 -5.521 -7.249 1.00 95.06 97 VAL A CA 1
ATOM 788 C C . VAL A 1 97 ? 1.307 -5.290 -8.036 1.00 95.06 97 VAL A C 1
ATOM 790 O O . VAL A 1 97 ? 1.598 -6.015 -8.993 1.00 95.06 97 VAL A O 1
ATOM 793 N N . ALA A 1 98 ? 2.086 -4.298 -7.624 1.00 96.94 98 ALA A N 1
ATOM 794 C CA . ALA A 1 98 ? 3.456 -4.122 -8.072 1.00 96.94 98 ALA A CA 1
ATOM 795 C C . ALA A 1 98 ? 4.353 -3.830 -6.870 1.00 96.94 98 ALA A C 1
ATOM 797 O O . ALA A 1 98 ? 3.902 -3.247 -5.899 1.00 96.94 98 ALA A O 1
ATOM 798 N N . ILE A 1 99 ? 5.611 -4.263 -6.912 1.00 97.19 99 ILE A N 1
ATOM 799 C CA . ILE A 1 99 ? 6.616 -3.936 -5.896 1.00 97.19 99 ILE A CA 1
ATOM 800 C C . ILE A 1 99 ? 7.921 -3.648 -6.627 1.00 97.19 99 ILE A C 1
ATOM 802 O O . ILE A 1 99 ? 8.432 -4.509 -7.345 1.00 97.19 99 ILE A O 1
ATOM 806 N N . ALA A 1 100 ? 8.479 -2.453 -6.443 1.00 96.38 100 ALA A N 1
ATOM 807 C CA . ALA A 1 100 ? 9.765 -2.078 -7.020 1.00 96.38 100 ALA A CA 1
ATOM 808 C C . ALA A 1 100 ? 10.896 -2.197 -5.990 1.00 96.38 100 ALA A C 1
ATOM 810 O O . ALA A 1 100 ? 10.797 -1.678 -4.880 1.00 96.38 100 ALA A O 1
ATOM 811 N N . LYS A 1 101 ? 12.006 -2.827 -6.388 1.00 95.50 101 LYS A N 1
ATOM 812 C CA . LYS A 1 101 ? 13.301 -2.688 -5.713 1.00 95.50 101 LYS A CA 1
ATOM 813 C C . LYS A 1 101 ? 14.116 -1.640 -6.440 1.00 95.50 101 LYS A C 1
ATOM 815 O O . LYS A 1 101 ? 14.334 -1.754 -7.647 1.00 95.50 101 LYS A O 1
ATOM 820 N N . PHE A 1 102 ? 14.594 -0.652 -5.701 1.00 94.06 102 PHE A N 1
ATOM 821 C CA . PHE A 1 102 ? 15.438 0.399 -6.242 1.00 94.06 102 PHE A CA 1
ATOM 822 C C . PHE A 1 102 ? 16.557 0.746 -5.266 1.00 94.06 102 PHE A C 1
ATOM 824 O O . PHE A 1 102 ? 16.450 0.524 -4.060 1.00 94.06 102 PHE A O 1
ATOM 831 N N . SER A 1 103 ? 17.628 1.316 -5.802 1.00 92.62 103 SER A N 1
ATOM 832 C CA . SER A 1 103 ? 18.667 1.967 -5.015 1.00 92.62 103 SER A CA 1
ATOM 833 C C . SER A 1 103 ? 18.948 3.343 -5.592 1.00 92.62 103 SER A C 1
ATOM 835 O O . SER A 1 103 ? 18.816 3.560 -6.795 1.00 92.62 103 SER A O 1
ATOM 837 N N . LEU A 1 104 ? 19.385 4.274 -4.744 1.00 90.94 104 LEU A N 1
ATOM 838 C CA . LEU A 1 104 ? 19.721 5.631 -5.179 1.00 90.94 104 LEU A CA 1
ATOM 839 C C . LEU A 1 104 ? 20.748 5.630 -6.326 1.00 90.94 104 LEU A C 1
ATOM 841 O O . LEU A 1 104 ? 20.621 6.382 -7.280 1.00 90.94 104 LEU A O 1
ATOM 845 N N . LYS A 1 105 ? 21.730 4.722 -6.279 1.00 88.19 105 LYS A N 1
ATOM 846 C CA . LYS A 1 105 ? 22.807 4.651 -7.275 1.00 88.19 105 LYS A CA 1
ATOM 847 C C . LYS A 1 105 ? 22.396 4.019 -8.609 1.00 88.19 105 LYS A C 1
ATOM 849 O O . LYS A 1 105 ? 22.921 4.421 -9.641 1.00 88.19 105 LYS A O 1
ATOM 854 N N . LYS A 1 106 ? 21.568 2.970 -8.596 1.00 88.31 106 LYS A N 1
ATOM 855 C CA . LYS A 1 106 ? 21.239 2.195 -9.811 1.00 88.31 106 LYS A CA 1
ATOM 856 C C . LYS A 1 106 ? 19.850 2.494 -10.365 1.00 88.31 106 LYS A C 1
ATOM 858 O O . LYS A 1 106 ? 19.518 2.020 -11.446 1.00 88.31 106 LYS A O 1
ATOM 863 N N . GLY A 1 107 ? 19.038 3.235 -9.625 1.00 89.69 107 GLY A N 1
ATOM 864 C CA . GLY A 1 107 ? 17.638 3.429 -9.944 1.00 89.69 107 GLY A CA 1
ATOM 865 C C . GLY A 1 107 ? 16.792 2.191 -9.661 1.00 89.69 107 GLY A C 1
ATOM 866 O O . GLY A 1 107 ? 17.094 1.409 -8.757 1.00 89.69 107 GLY A O 1
ATOM 867 N N . VAL A 1 108 ? 15.707 2.031 -10.420 1.00 91.94 108 VAL A N 1
ATOM 868 C CA . VAL A 1 108 ? 14.808 0.873 -10.327 1.00 91.94 108 VAL A CA 1
ATOM 869 C C . VAL A 1 108 ? 15.513 -0.365 -10.881 1.00 91.94 108 VAL A C 1
ATOM 871 O O . VAL A 1 108 ? 15.763 -0.464 -12.078 1.00 91.94 108 VAL A O 1
ATOM 874 N N . GLU A 1 109 ? 15.824 -1.324 -10.010 1.00 91.44 109 GLU A N 1
ATOM 875 C CA . GLU A 1 109 ? 16.584 -2.528 -10.364 1.00 91.44 109 GLU A CA 1
ATOM 876 C C . GLU A 1 109 ? 15.668 -3.670 -10.804 1.00 91.44 109 GLU A C 1
ATOM 878 O O . GLU A 1 109 ? 15.969 -4.377 -11.766 1.00 91.44 109 GLU A O 1
ATOM 883 N N . LYS A 1 110 ? 14.559 -3.879 -10.085 1.00 93.44 110 LYS A N 1
ATOM 884 C CA . LYS A 1 110 ? 13.597 -4.953 -10.362 1.00 93.44 110 LYS A CA 1
ATOM 885 C C . LYS A 1 110 ? 12.186 -4.526 -9.996 1.00 93.44 110 LYS A C 1
ATOM 887 O O . LYS A 1 110 ? 11.995 -3.773 -9.045 1.00 93.44 110 LYS A O 1
ATOM 892 N N . VAL A 1 111 ? 11.201 -5.074 -10.702 1.00 95.31 111 VAL A N 1
ATOM 893 C CA . VAL A 1 111 ? 9.782 -4.897 -10.387 1.00 95.31 111 VAL A CA 1
ATOM 894 C C . VAL A 1 111 ? 9.097 -6.258 -10.395 1.00 95.31 111 VAL A C 1
ATOM 896 O O . VAL A 1 111 ? 9.146 -6.968 -11.395 1.00 95.31 111 VAL A O 1
ATOM 899 N N . TYR A 1 112 ? 8.470 -6.616 -9.279 1.00 95.75 112 TYR A N 1
ATOM 900 C CA . TYR A 1 112 ? 7.450 -7.658 -9.239 1.00 95.75 112 TYR A CA 1
ATOM 901 C C . TYR A 1 112 ? 6.120 -7.037 -9.659 1.00 95.75 112 TYR A C 1
ATOM 903 O O . TYR A 1 112 ? 5.783 -5.953 -9.190 1.00 95.75 112 TYR A O 1
ATOM 911 N N . HIS A 1 113 ? 5.372 -7.703 -10.534 1.00 95.62 113 HIS A N 1
ATOM 912 C CA . HIS A 1 113 ? 4.060 -7.254 -10.999 1.00 95.62 113 HIS A CA 1
ATOM 913 C C . HIS A 1 113 ? 3.135 -8.451 -11.181 1.00 95.62 113 HIS A C 1
ATOM 915 O O . HIS A 1 113 ? 3.551 -9.487 -11.697 1.00 95.62 113 HIS A O 1
ATOM 921 N N . CYS A 1 114 ? 1.879 -8.299 -10.774 1.00 94.12 114 CYS A N 1
ATOM 922 C CA . CYS A 1 114 ? 0.843 -9.288 -11.011 1.00 94.12 114 CYS A CA 1
ATOM 923 C C . CYS A 1 114 ? -0.522 -8.600 -11.123 1.00 94.12 114 CYS A C 1
ATOM 925 O O . CYS A 1 114 ? -0.930 -7.866 -10.222 1.00 94.12 114 CYS A O 1
ATOM 927 N N . LEU A 1 115 ? -1.246 -8.868 -12.213 1.00 95.75 115 LEU A N 1
ATOM 928 C CA . LEU A 1 115 ? -2.695 -8.674 -12.245 1.00 95.75 115 LEU A CA 1
ATOM 929 C C . LEU A 1 115 ? -3.326 -9.838 -11.489 1.00 95.75 115 LEU A C 1
ATOM 931 O O . LEU A 1 115 ? -3.007 -10.993 -11.757 1.00 95.75 115 LEU A O 1
ATOM 935 N N . ILE A 1 116 ? -4.205 -9.540 -10.542 1.00 94.25 116 ILE A N 1
ATOM 936 C CA . ILE A 1 116 ? -4.775 -10.534 -9.635 1.00 94.25 116 ILE A CA 1
ATOM 937 C C . ILE A 1 116 ? -6.247 -10.695 -9.963 1.00 94.25 116 ILE A C 1
ATOM 939 O O . ILE A 1 116 ? -6.969 -9.711 -10.126 1.00 94.25 116 ILE A O 1
ATOM 943 N N . LYS A 1 117 ? -6.709 -11.944 -10.058 1.00 94.00 117 LYS A N 1
ATOM 944 C CA . LYS A 1 117 ? -8.135 -12.211 -10.182 1.00 94.00 117 LYS A CA 1
ATOM 945 C C . LYS A 1 117 ? -8.817 -11.770 -8.882 1.00 94.00 117 LYS A C 1
ATOM 947 O O . LYS A 1 117 ? -8.517 -12.347 -7.830 1.00 94.00 117 LYS A O 1
ATOM 952 N N . PRO A 1 118 ? -9.729 -10.783 -8.926 1.00 89.75 118 PRO A N 1
ATOM 953 C CA . PRO A 1 118 ? -10.403 -10.323 -7.727 1.00 89.75 118 PRO A CA 1
ATOM 954 C C . PRO A 1 118 ? -11.228 -11.455 -7.122 1.00 89.75 118 PRO A C 1
ATOM 956 O O . PRO A 1 118 ? -11.778 -12.303 -7.835 1.00 89.75 118 PRO A O 1
ATOM 959 N N . GLY A 1 119 ? -11.316 -11.460 -5.797 1.00 87.75 119 GLY A N 1
ATOM 960 C CA . GLY A 1 119 ? -12.179 -12.387 -5.084 1.00 87.75 119 GLY A CA 1
ATOM 961 C C . GLY A 1 119 ? -13.664 -12.094 -5.294 1.00 87.75 119 GLY A C 1
ATOM 962 O O . GLY A 1 119 ? -14.073 -11.266 -6.112 1.00 87.75 119 GLY A O 1
ATOM 963 N N . GLN A 1 120 ? -14.511 -12.779 -4.529 1.00 88.81 120 GLN A N 1
ATOM 964 C CA . GLN A 1 120 ? -15.949 -12.561 -4.623 1.00 88.81 120 GLN A CA 1
ATOM 965 C C . GLN A 1 120 ? -16.318 -11.160 -4.121 1.00 88.81 120 GLN A C 1
ATOM 967 O O . GLN A 1 120 ? -16.119 -10.839 -2.951 1.00 88.81 120 GLN A O 1
ATOM 972 N N . ILE A 1 121 ? -16.928 -10.351 -4.993 1.00 90.00 121 ILE A N 1
ATOM 973 C CA . ILE A 1 121 ? -17.464 -9.044 -4.602 1.00 90.00 121 ILE A CA 1
ATOM 974 C C . ILE A 1 121 ? -18.577 -9.248 -3.566 1.00 90.00 121 ILE A C 1
ATOM 976 O O . ILE A 1 121 ? -19.524 -10.001 -3.836 1.00 90.00 121 ILE A O 1
ATOM 980 N N . PRO A 1 122 ? -18.510 -8.572 -2.405 1.00 88.50 122 PRO A N 1
ATOM 981 C CA . PRO A 1 122 ? -19.547 -8.680 -1.395 1.00 88.50 122 PRO A CA 1
ATOM 982 C C . PRO A 1 122 ? -20.931 -8.290 -1.937 1.00 88.50 122 PRO A C 1
ATOM 984 O O . PRO A 1 122 ? -21.090 -7.422 -2.804 1.00 88.50 122 PRO A O 1
ATOM 987 N N . VAL A 1 123 ? -21.972 -8.936 -1.411 1.00 87.81 123 VAL A N 1
ATOM 988 C CA . VAL A 1 123 ? -23.356 -8.676 -1.830 1.00 87.81 123 VAL A CA 1
ATOM 989 C C . VAL A 1 123 ? -23.723 -7.220 -1.535 1.00 87.81 123 VAL A C 1
ATOM 991 O O . VAL A 1 123 ? -23.530 -6.742 -0.422 1.00 87.81 123 VAL A O 1
ATOM 994 N N . GLY A 1 124 ? -24.265 -6.524 -2.538 1.00 90.19 124 GLY A N 1
ATOM 995 C CA . GLY A 1 124 ? -24.619 -5.10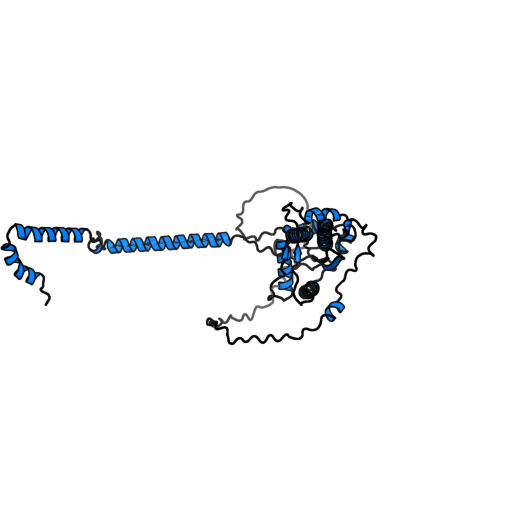0 -2.456 1.00 90.19 124 GLY A CA 1
ATOM 996 C C . GLY A 1 124 ? -23.581 -4.144 -3.053 1.00 90.19 124 GLY A C 1
ATOM 997 O O . GLY A 1 124 ? -23.902 -2.978 -3.258 1.00 90.19 124 GLY A O 1
ATOM 998 N N . TYR A 1 125 ? -22.387 -4.629 -3.417 1.00 87.81 125 TYR A N 1
ATOM 999 C CA . TYR A 1 125 ? -21.273 -3.780 -3.871 1.00 87.81 125 TYR A CA 1
ATOM 1000 C C . TYR A 1 125 ? -20.938 -3.913 -5.356 1.00 87.81 125 TYR A C 1
ATOM 1002 O O . TYR A 1 125 ? -20.041 -3.232 -5.844 1.00 87.81 125 TYR A O 1
ATOM 1010 N N . ALA A 1 126 ? -21.672 -4.742 -6.102 1.00 91.00 126 ALA A N 1
ATOM 1011 C CA . ALA A 1 126 ? -21.411 -4.984 -7.523 1.00 91.00 126 ALA A CA 1
ATOM 1012 C C . ALA A 1 126 ? -21.365 -3.688 -8.355 1.00 91.00 126 ALA A C 1
ATOM 1014 O O . ALA A 1 126 ? -20.474 -3.524 -9.184 1.00 91.00 126 ALA A O 1
ATOM 1015 N N . PHE A 1 127 ? -22.288 -2.750 -8.106 1.00 93.06 127 PHE A N 1
ATOM 1016 C CA . PHE A 1 127 ? -22.293 -1.453 -8.788 1.00 93.06 127 PHE A CA 1
ATOM 1017 C C . PHE A 1 127 ? -21.075 -0.603 -8.409 1.00 93.06 127 PHE A C 1
ATOM 1019 O O . PHE A 1 127 ? -20.394 -0.107 -9.296 1.00 93.06 127 PHE A O 1
ATOM 1026 N N . ALA A 1 128 ? -20.766 -0.487 -7.115 1.00 90.69 128 ALA A N 1
ATOM 1027 C CA . ALA A 1 128 ? -19.651 0.327 -6.632 1.00 90.69 128 ALA A CA 1
ATOM 1028 C C . ALA A 1 128 ? -18.287 -0.194 -7.115 1.00 90.69 128 ALA A C 1
ATOM 1030 O O . ALA A 1 128 ? -17.422 0.602 -7.473 1.00 90.69 128 ALA A O 1
ATOM 1031 N N . ALA A 1 129 ? -18.109 -1.519 -7.154 1.00 91.19 129 ALA A N 1
ATOM 1032 C CA . ALA A 1 129 ? -16.908 -2.161 -7.681 1.00 91.19 129 ALA A CA 1
ATOM 1033 C C . ALA A 1 129 ? -16.755 -1.922 -9.190 1.00 91.19 129 ALA A C 1
ATOM 1035 O O . ALA A 1 129 ? -15.669 -1.583 -9.654 1.00 91.19 129 ALA A O 1
ATOM 1036 N N . LYS A 1 130 ? -17.852 -2.049 -9.948 1.00 94.56 130 LYS A N 1
ATOM 1037 C CA . LYS A 1 130 ? -17.860 -1.777 -11.388 1.00 94.56 130 LYS A CA 1
ATOM 1038 C C . LYS A 1 130 ? -17.571 -0.306 -11.686 1.00 94.56 130 LYS A C 1
ATOM 1040 O O . LYS A 1 130 ? -16.708 -0.020 -12.502 1.00 94.56 130 LYS A O 1
ATOM 1045 N N . GLU A 1 131 ? -18.248 0.607 -10.997 1.00 95.62 131 GLU A N 1
ATOM 1046 C CA . GLU A 1 131 ? -18.040 2.048 -11.154 1.00 95.62 131 GLU A CA 1
ATOM 1047 C C . GLU A 1 131 ? -16.603 2.452 -10.804 1.00 95.62 131 GLU A C 1
ATOM 1049 O O . GLU A 1 131 ? -16.021 3.283 -11.493 1.00 95.62 131 GLU A O 1
ATOM 1054 N N . HIS A 1 132 ? -16.019 1.866 -9.752 1.00 91.25 132 HIS A N 1
ATOM 1055 C CA . HIS A 1 132 ? -14.625 2.120 -9.402 1.00 91.25 132 HIS A CA 1
ATOM 1056 C C . HIS A 1 132 ? -13.688 1.656 -10.514 1.00 91.25 132 HIS A C 1
ATOM 1058 O O . HIS A 1 132 ? -12.907 2.458 -11.008 1.00 91.25 132 HIS A O 1
ATOM 1064 N N . SER A 1 133 ? -13.835 0.400 -10.947 1.00 94.31 133 SER A N 1
ATOM 1065 C CA . SER A 1 133 ? -13.071 -0.174 -12.054 1.00 94.31 133 SER A CA 1
ATOM 1066 C C . SER A 1 133 ? -13.130 0.711 -13.303 1.00 94.31 133 SER A C 1
ATOM 1068 O O . SER A 1 133 ? -12.088 1.077 -13.829 1.00 94.31 133 SER A O 1
ATOM 1070 N N . GLU A 1 134 ? -14.322 1.134 -13.729 1.00 94.75 134 GLU A N 1
ATOM 1071 C CA . GLU A 1 134 ? -14.506 1.967 -14.927 1.00 94.75 134 GLU A CA 1
ATOM 1072 C C . GLU A 1 134 ? -13.935 3.388 -14.791 1.00 94.75 134 GLU A C 1
ATOM 1074 O O . GLU A 1 134 ? -13.606 4.002 -15.800 1.00 94.75 134 GLU A O 1
ATOM 1079 N N . LYS A 1 135 ? -13.832 3.931 -13.572 1.00 95.06 135 LYS A N 1
ATOM 1080 C CA . LYS A 1 135 ? -13.294 5.282 -13.330 1.00 95.06 135 LYS A CA 1
ATOM 1081 C C . LYS A 1 135 ? -11.793 5.314 -13.064 1.00 95.06 135 LYS A C 1
ATOM 1083 O O . LYS A 1 135 ? -11.212 6.393 -13.143 1.00 95.06 135 LYS A O 1
ATOM 1088 N N . THR A 1 136 ? -11.200 4.191 -12.665 1.00 94.00 136 THR A N 1
ATOM 1089 C CA . THR A 1 136 ? -9.786 4.110 -12.290 1.00 94.00 136 THR A CA 1
ATOM 1090 C C . THR A 1 136 ? -9.038 3.176 -13.228 1.00 94.00 136 THR A C 1
ATOM 1092 O O . THR A 1 136 ? -8.718 3.560 -14.341 1.00 94.00 136 THR A O 1
ATOM 1095 N N . HIS A 1 137 ? -8.757 1.953 -12.803 1.00 92.25 137 HIS A N 1
ATOM 1096 C CA . HIS A 1 137 ? -7.812 1.032 -13.425 1.00 92.25 137 HIS A CA 1
ATOM 1097 C C . HIS A 1 137 ? -8.348 0.285 -14.651 1.00 92.25 137 HIS A C 1
ATOM 1099 O O . HIS A 1 137 ? -7.605 -0.393 -15.345 1.00 92.25 137 HIS A O 1
ATOM 1105 N N . GLU A 1 138 ? -9.653 0.304 -14.907 1.00 95.00 138 GLU A N 1
ATOM 1106 C CA . GLU A 1 138 ? -10.323 -0.442 -15.985 1.00 95.00 138 GLU A CA 1
ATOM 1107 C C . GLU A 1 138 ? -10.110 -1.970 -16.000 1.00 95.00 138 GLU A C 1
ATOM 1109 O O . GLU A 1 138 ? -10.629 -2.670 -16.874 1.00 95.00 138 GLU A O 1
ATOM 1114 N N . ILE A 1 139 ? -9.391 -2.531 -15.023 1.00 94.81 139 ILE A N 1
ATOM 1115 C CA . ILE A 1 139 ? -9.356 -3.976 -14.765 1.00 94.81 139 ILE A CA 1
ATOM 1116 C C . ILE A 1 139 ? -10.789 -4.461 -14.500 1.00 94.81 139 ILE A C 1
ATOM 1118 O O . ILE A 1 139 ? -11.409 -3.987 -13.540 1.00 94.81 139 ILE A O 1
ATOM 1122 N N . PRO A 1 140 ? -11.332 -5.399 -15.301 1.00 93.44 140 PRO A N 1
ATOM 1123 C CA . PRO A 1 140 ? -12.694 -5.881 -15.127 1.00 93.44 140 PRO A CA 1
ATOM 1124 C C . PRO A 1 140 ? -12.918 -6.455 -13.729 1.00 93.44 140 PRO A C 1
ATOM 1126 O O . PRO A 1 140 ? -12.068 -7.160 -13.194 1.00 93.44 140 PRO A O 1
ATOM 1129 N N . VAL A 1 141 ? -14.113 -6.255 -13.175 1.00 91.75 141 VAL A N 1
ATOM 1130 C CA . VAL A 1 141 ? -14.515 -6.831 -11.876 1.00 91.75 141 VAL A CA 1
ATOM 1131 C C . VAL A 1 141 ? -14.461 -8.364 -11.829 1.00 91.75 141 VAL A C 1
ATOM 1133 O O . VAL A 1 141 ? -14.411 -8.951 -10.754 1.00 91.75 141 VAL A O 1
ATOM 1136 N N . SER A 1 142 ? -14.469 -9.022 -12.990 1.00 89.12 142 SER A N 1
ATOM 1137 C CA . SER A 1 142 ? -14.271 -10.469 -13.140 1.00 89.12 142 SER A CA 1
ATOM 1138 C C . SER A 1 142 ? -12.796 -10.903 -13.159 1.00 89.12 142 SER A C 1
ATOM 1140 O O . SER A 1 142 ? -12.522 -12.103 -13.217 1.00 89.12 142 SER A O 1
ATOM 1142 N N . GLY A 1 143 ? -11.867 -9.944 -13.147 1.00 89.75 143 GLY A N 1
ATOM 1143 C CA . GLY A 1 143 ? -10.448 -10.109 -13.455 1.00 89.75 143 GLY A CA 1
ATOM 1144 C C . GLY A 1 143 ? -10.135 -9.872 -14.934 1.00 89.75 143 GLY A C 1
ATOM 1145 O O . GLY A 1 143 ? -10.978 -10.107 -15.806 1.00 89.75 143 GLY A O 1
ATOM 1146 N N . ALA A 1 144 ? -8.915 -9.400 -15.206 1.00 90.94 144 ALA A N 1
ATOM 1147 C CA . ALA A 1 144 ? -8.353 -9.364 -16.555 1.00 90.94 144 ALA A CA 1
ATOM 1148 C C . ALA A 1 144 ? -8.073 -10.795 -17.071 1.00 90.94 144 ALA A C 1
ATOM 1150 O O . ALA A 1 144 ? -7.881 -11.700 -16.255 1.00 90.94 144 ALA A O 1
ATOM 1151 N N . PRO A 1 145 ? -8.047 -11.029 -18.397 1.00 87.81 145 PRO A N 1
ATOM 1152 C CA . PRO A 1 145 ? -7.758 -12.350 -18.968 1.00 87.81 145 PRO A CA 1
ATOM 1153 C C . PRO A 1 145 ? -6.445 -12.979 -18.480 1.00 87.81 145 PRO A C 1
ATOM 1155 O O . PRO A 1 145 ? -6.388 -14.183 -18.255 1.00 87.81 145 PRO A O 1
ATOM 1158 N N . GLU A 1 146 ? -5.413 -12.160 -18.301 1.00 89.69 146 GLU A N 1
ATOM 1159 C CA . GLU A 1 146 ? -4.076 -12.537 -17.839 1.00 89.69 146 GLU A CA 1
ATOM 1160 C C . GLU A 1 146 ? -3.914 -12.508 -16.309 1.00 89.69 146 GLU A C 1
ATOM 1162 O O . GLU A 1 146 ? -2.803 -12.658 -15.805 1.00 89.69 146 GLU A O 1
ATOM 1167 N N . ALA A 1 147 ? -4.997 -12.278 -15.561 1.00 92.38 147 ALA A N 1
ATOM 1168 C CA . ALA A 1 147 ? -4.929 -12.155 -14.112 1.00 92.38 147 ALA A CA 1
ATOM 1169 C C . ALA A 1 147 ? -4.724 -13.517 -13.429 1.00 92.38 147 ALA A C 1
ATOM 1171 O O . ALA A 1 147 ? -5.459 -14.476 -13.684 1.00 92.38 147 ALA A O 1
ATOM 1172 N N . ASP A 1 148 ? -3.770 -13.585 -12.503 1.00 91.75 148 ASP A N 1
ATOM 1173 C CA . ASP A 1 148 ? -3.476 -14.794 -11.742 1.00 91.75 148 ASP A CA 1
ATOM 1174 C C . ASP A 1 148 ? -4.532 -15.026 -10.650 1.00 91.75 148 ASP A C 1
ATOM 1176 O O . ASP A 1 148 ? -4.863 -14.139 -9.858 1.00 91.75 148 ASP A O 1
ATOM 1180 N N . SER A 1 149 ? -5.055 -16.249 -10.592 1.00 91.94 149 SER A N 1
ATOM 1181 C CA . SER A 1 149 ? -6.010 -16.700 -9.576 1.00 91.94 149 SER A CA 1
ATOM 1182 C C . SER A 1 149 ? -5.377 -17.403 -8.369 1.00 91.94 149 SER A C 1
ATOM 1184 O O . SER A 1 149 ? -6.082 -17.718 -7.413 1.00 91.94 149 SER A O 1
ATOM 1186 N N . SER A 1 150 ? -4.075 -17.689 -8.406 1.00 93.56 150 SER A N 1
ATOM 1187 C CA . SER A 1 150 ? -3.349 -18.408 -7.360 1.00 93.56 150 SER A CA 1
ATOM 1188 C C . SER A 1 150 ? -2.817 -17.453 -6.291 1.00 93.56 150 SER A C 1
ATOM 1190 O O . SER A 1 150 ? -1.702 -16.938 -6.389 1.00 93.56 150 SER A O 1
ATOM 1192 N N . TYR A 1 151 ? -3.595 -17.237 -5.226 1.00 92.94 151 TYR A N 1
ATOM 1193 C CA . TYR A 1 151 ? -3.135 -16.436 -4.085 1.00 92.94 151 TYR A CA 1
ATOM 1194 C C . TYR A 1 151 ? -1.920 -17.059 -3.383 1.00 92.94 151 TYR A C 1
ATOM 1196 O O . TYR A 1 151 ? -1.023 -16.334 -2.970 1.00 92.94 151 TYR A O 1
ATOM 1204 N N . SER A 1 152 ? -1.833 -18.390 -3.295 1.00 92.12 152 SER A N 1
ATOM 1205 C CA . SER A 1 152 ? -0.661 -19.070 -2.723 1.00 92.12 152 SER A CA 1
ATOM 1206 C C . SER A 1 152 ? 0.595 -18.836 -3.566 1.00 92.12 152 SER A C 1
ATOM 1208 O O . SER A 1 152 ? 1.651 -18.522 -3.022 1.00 92.12 152 SER A O 1
ATOM 1210 N N . GLY A 1 153 ? 0.474 -18.897 -4.897 1.00 92.44 153 GLY A N 1
ATOM 1211 C CA . GLY A 1 153 ? 1.564 -18.554 -5.814 1.00 92.44 153 GLY A CA 1
ATOM 1212 C C . GLY A 1 153 ? 2.015 -17.099 -5.663 1.00 92.44 153 GLY A C 1
ATOM 1213 O O . GLY A 1 153 ? 3.213 -16.818 -5.665 1.00 92.44 153 GLY A O 1
ATOM 1214 N N . GLN A 1 154 ? 1.072 -16.175 -5.457 1.00 91.62 154 GLN A N 1
ATOM 1215 C CA . GLN A 1 154 ? 1.386 -14.769 -5.188 1.00 91.62 154 GLN A CA 1
ATOM 1216 C C . GLN A 1 154 ? 2.155 -14.600 -3.877 1.00 91.62 154 GLN A C 1
ATOM 1218 O O . GLN A 1 154 ? 3.173 -13.916 -3.879 1.00 91.62 154 GLN A O 1
ATOM 1223 N N . VAL A 1 155 ? 1.734 -15.255 -2.788 1.00 92.12 155 VAL A N 1
ATOM 1224 C CA . VAL A 1 155 ? 2.462 -15.216 -1.506 1.00 92.12 155 VAL A CA 1
ATOM 1225 C C . VAL A 1 155 ? 3.896 -15.724 -1.676 1.00 92.12 155 VAL A C 1
ATOM 1227 O O . VAL A 1 155 ? 4.833 -15.051 -1.250 1.00 92.12 155 VAL A O 1
ATOM 1230 N N . ILE A 1 156 ? 4.088 -16.860 -2.359 1.00 91.81 156 ILE A N 1
ATOM 1231 C CA . ILE A 1 156 ? 5.418 -17.437 -2.613 1.00 91.81 156 ILE A CA 1
ATOM 1232 C C . ILE A 1 156 ? 6.301 -16.453 -3.388 1.00 91.81 156 ILE A C 1
ATOM 1234 O O . ILE A 1 156 ? 7.424 -16.175 -2.966 1.00 91.81 156 ILE A O 1
ATOM 1238 N N . ARG A 1 157 ? 5.798 -15.881 -4.489 1.00 93.69 157 ARG A N 1
ATOM 1239 C CA . ARG A 1 157 ? 6.576 -14.954 -5.327 1.00 93.69 157 ARG A CA 1
ATOM 1240 C C . ARG A 1 157 ? 6.843 -13.618 -4.643 1.00 93.69 157 ARG A C 1
ATOM 1242 O O . ARG A 1 157 ? 7.947 -13.098 -4.761 1.00 93.69 157 ARG A O 1
ATOM 1249 N N . MET A 1 158 ? 5.883 -13.080 -3.890 1.00 93.19 158 MET A N 1
ATOM 1250 C CA . MET A 1 158 ? 6.086 -11.869 -3.086 1.00 93.19 158 MET A CA 1
ATOM 1251 C C . MET A 1 158 ? 7.142 -12.103 -2.002 1.00 93.19 158 MET A C 1
ATOM 1253 O O . MET A 1 158 ? 8.056 -11.293 -1.863 1.00 93.19 158 MET A O 1
ATOM 1257 N N . ASN A 1 159 ? 7.078 -13.237 -1.296 1.00 92.06 159 ASN A N 1
ATOM 1258 C CA . ASN A 1 159 ? 8.083 -13.623 -0.307 1.00 92.06 159 ASN A CA 1
ATOM 1259 C C . ASN A 1 159 ? 9.464 -13.789 -0.952 1.00 92.06 159 ASN A C 1
ATOM 1261 O O . ASN A 1 159 ? 10.443 -13.276 -0.420 1.00 92.06 159 ASN A O 1
ATOM 1265 N N . ALA A 1 160 ? 9.554 -14.469 -2.098 1.00 92.56 160 ALA A N 1
ATOM 1266 C CA . ALA A 1 160 ? 10.807 -14.639 -2.833 1.00 92.56 160 ALA A CA 1
ATOM 1267 C C . ALA A 1 160 ? 11.380 -13.294 -3.302 1.00 92.56 160 ALA A C 1
ATOM 1269 O O . ALA A 1 160 ? 12.584 -13.064 -3.206 1.00 92.56 160 ALA A O 1
ATOM 1270 N N . PHE A 1 161 ? 10.518 -12.383 -3.759 1.00 94.88 161 PHE A N 1
ATOM 1271 C CA . PHE A 1 161 ? 10.929 -11.054 -4.181 1.00 94.88 161 PHE A CA 1
ATOM 1272 C C . PHE A 1 161 ? 11.433 -10.216 -3.003 1.00 94.88 161 PHE A C 1
ATOM 1274 O O . PHE A 1 161 ? 12.488 -9.606 -3.119 1.00 94.88 161 PHE A O 1
ATOM 1281 N N . LEU A 1 162 ? 10.726 -10.187 -1.870 1.00 93.31 162 LEU A N 1
ATOM 1282 C CA . LEU A 1 162 ? 11.032 -9.321 -0.720 1.00 93.31 162 LEU A CA 1
ATOM 1283 C C . LEU A 1 162 ? 12.111 -9.858 0.223 1.00 93.31 162 LEU A C 1
ATOM 1285 O O . LEU A 1 162 ? 12.558 -9.127 1.105 1.00 93.31 162 LEU A O 1
ATOM 1289 N N . ARG A 1 163 ? 12.532 -11.114 0.068 1.00 92.00 163 ARG A N 1
ATOM 1290 C CA . ARG A 1 163 ? 13.570 -11.692 0.920 1.00 92.00 163 ARG A CA 1
ATOM 1291 C C . ARG A 1 163 ? 14.926 -11.040 0.640 1.00 92.00 163 ARG A C 1
ATOM 1293 O O . ARG A 1 163 ? 15.339 -10.915 -0.517 1.00 92.00 163 ARG A O 1
ATOM 1300 N N . ASN A 1 164 ? 15.614 -10.622 1.696 1.00 88.56 164 ASN A N 1
ATOM 1301 C CA . ASN A 1 164 ? 16.985 -10.128 1.620 1.00 88.56 164 ASN A CA 1
ATOM 1302 C C . ASN A 1 164 ? 18.002 -11.288 1.674 1.00 88.56 164 ASN A C 1
ATOM 1304 O O . ASN A 1 164 ? 17.642 -12.463 1.752 1.00 88.56 164 ASN A O 1
ATOM 1308 N N . GLN A 1 165 ? 19.294 -10.952 1.637 1.00 85.69 165 GLN A N 1
ATOM 1309 C CA . GLN A 1 165 ? 20.384 -11.937 1.691 1.00 85.69 165 GLN A CA 1
ATOM 1310 C C . GLN A 1 165 ? 20.465 -12.693 3.028 1.00 85.69 165 GLN A C 1
ATOM 1312 O O . GLN A 1 165 ? 20.992 -13.799 3.066 1.00 85.69 165 GLN A O 1
ATOM 1317 N N . GLU A 1 166 ? 19.945 -12.106 4.107 1.00 87.56 166 GLU A N 1
ATOM 1318 C CA . GLU A 1 166 ? 19.910 -12.692 5.454 1.00 87.56 166 GLU A CA 1
ATOM 1319 C C . GLU A 1 166 ? 18.695 -13.614 5.652 1.00 87.56 166 GLU A C 1
ATOM 1321 O O . GLU A 1 166 ? 18.595 -14.306 6.660 1.00 87.56 166 GLU A O 1
ATOM 1326 N N . GLY A 1 167 ? 17.787 -13.664 4.674 1.00 85.12 167 GLY A N 1
ATOM 1327 C CA . GLY A 1 167 ? 16.571 -14.464 4.732 1.00 85.12 167 GLY A CA 1
ATOM 1328 C C . GLY A 1 167 ? 15.366 -13.729 5.320 1.00 85.12 167 GLY A C 1
ATOM 1329 O O . GLY A 1 167 ? 14.275 -14.299 5.321 1.00 85.12 167 GLY A O 1
ATOM 1330 N N . ASP A 1 168 ? 15.512 -12.477 5.748 1.00 88.50 168 ASP A N 1
ATOM 1331 C CA . ASP A 1 168 ? 14.428 -11.663 6.295 1.00 88.50 168 ASP A CA 1
ATOM 1332 C C . ASP A 1 168 ? 13.598 -10.991 5.194 1.00 88.50 168 ASP A C 1
ATOM 1334 O O . ASP A 1 168 ? 14.089 -10.679 4.108 1.00 88.50 168 ASP A O 1
ATOM 1338 N N . ILE A 1 169 ? 12.319 -10.743 5.486 1.00 90.06 169 ILE A N 1
ATOM 1339 C CA . ILE A 1 169 ? 11.425 -9.987 4.602 1.00 90.06 169 ILE A CA 1
ATOM 1340 C C . ILE A 1 169 ? 11.645 -8.485 4.809 1.00 90.06 169 ILE A C 1
ATOM 1342 O O . ILE A 1 169 ? 11.434 -7.957 5.907 1.00 90.06 169 ILE A O 1
ATOM 1346 N N . GLU A 1 170 ? 12.039 -7.795 3.739 1.00 91.69 170 GLU A N 1
ATOM 1347 C CA . GLU A 1 170 ? 12.235 -6.344 3.732 1.00 91.69 170 GLU A CA 1
ATOM 1348 C C . GLU A 1 170 ? 10.901 -5.591 3.916 1.00 91.69 170 GLU A C 1
ATOM 1350 O O . GLU A 1 170 ? 9.852 -6.054 3.452 1.00 91.69 170 GLU A O 1
ATOM 1355 N N . PRO A 1 171 ? 10.898 -4.427 4.596 1.00 94.19 171 PRO A N 1
ATOM 1356 C CA . PRO A 1 171 ? 9.716 -3.576 4.654 1.00 94.19 171 PRO A CA 1
ATOM 1357 C C . PRO A 1 171 ? 9.362 -3.028 3.267 1.00 94.19 171 PRO A C 1
ATOM 1359 O O . PRO A 1 171 ? 10.239 -2.738 2.454 1.00 94.19 171 PRO A O 1
ATOM 1362 N N . VAL A 1 172 ? 8.068 -2.832 3.031 1.00 95.38 172 VAL A N 1
ATOM 1363 C CA . VAL A 1 172 ? 7.545 -2.173 1.831 1.00 95.38 172 VAL A CA 1
ATOM 1364 C C . VAL A 1 172 ? 7.094 -0.757 2.167 1.00 95.38 172 VAL A C 1
ATOM 1366 O O . VAL A 1 172 ? 6.632 -0.484 3.278 1.00 95.38 172 VAL A O 1
ATOM 1369 N N . TYR A 1 173 ? 7.227 0.143 1.200 1.00 96.38 173 TYR A N 1
ATOM 1370 C CA . TYR A 1 173 ? 6.920 1.560 1.355 1.00 96.38 173 TYR A CA 1
ATOM 1371 C C . TYR A 1 173 ? 5.878 1.970 0.319 1.00 96.38 173 TYR A C 1
ATOM 1373 O O . TYR A 1 173 ? 5.999 1.603 -0.845 1.00 96.38 173 TYR A O 1
ATOM 1381 N N . THR A 1 174 ? 4.867 2.720 0.742 1.00 95.50 174 THR A N 1
ATOM 1382 C CA . THR A 1 174 ? 3.813 3.274 -0.123 1.00 95.50 174 THR A CA 1
ATOM 1383 C C . THR A 1 174 ? 3.412 4.655 0.402 1.00 95.50 174 THR A C 1
ATOM 1385 O O . THR A 1 174 ? 3.906 5.081 1.446 1.00 95.50 174 THR A O 1
ATOM 1388 N N . THR A 1 175 ? 2.555 5.382 -0.307 1.00 93.06 175 THR A N 1
ATOM 1389 C CA . THR A 1 175 ? 2.056 6.689 0.154 1.00 93.06 175 THR A CA 1
ATOM 1390 C C . THR A 1 175 ? 1.073 6.526 1.313 1.00 93.06 175 THR A C 1
ATOM 1392 O O . THR A 1 175 ? 0.366 5.517 1.387 1.00 93.06 175 THR A O 1
ATOM 1395 N N . GLU A 1 176 ? 0.975 7.523 2.200 1.00 90.25 176 GLU A N 1
ATOM 1396 C CA . GLU A 1 176 ? 0.049 7.501 3.349 1.00 90.25 176 GLU A CA 1
ATOM 1397 C C . GLU A 1 176 ? -1.390 7.129 2.938 1.00 90.25 176 GLU A C 1
ATOM 1399 O O . GLU A 1 176 ? -2.019 6.267 3.555 1.00 90.25 176 GLU A O 1
ATOM 1404 N N . GLU A 1 177 ? -1.870 7.703 1.831 1.00 89.38 177 GLU A N 1
ATOM 1405 C CA . GLU A 1 177 ? -3.207 7.466 1.268 1.00 89.38 177 GLU A CA 1
ATOM 1406 C C . GLU A 1 177 ? -3.469 5.993 0.908 1.00 89.38 177 GLU A C 1
ATOM 1408 O O . GLU A 1 177 ? -4.603 5.517 1.000 1.00 89.38 177 GLU A O 1
ATOM 1413 N N . ASN A 1 178 ? -2.422 5.253 0.531 1.00 90.56 178 ASN A N 1
ATOM 1414 C CA . ASN A 1 178 ? -2.506 3.868 0.071 1.00 90.56 178 ASN A CA 1
ATOM 1415 C C . ASN A 1 178 ? -2.157 2.843 1.161 1.00 90.56 178 ASN A C 1
ATOM 1417 O O . ASN A 1 178 ? -2.385 1.647 0.968 1.00 90.56 178 ASN A O 1
ATOM 1421 N N . MET A 1 179 ? -1.650 3.266 2.325 1.00 91.19 179 MET A N 1
ATOM 1422 C CA . MET A 1 179 ? -1.164 2.348 3.366 1.00 91.19 179 MET A CA 1
ATOM 1423 C C . MET A 1 179 ? -2.235 1.382 3.884 1.00 91.19 179 MET A C 1
ATOM 1425 O O . MET A 1 179 ? -1.968 0.188 4.035 1.00 91.19 179 MET A O 1
ATOM 1429 N N . GLU A 1 180 ? -3.433 1.885 4.196 1.00 90.88 180 GLU A N 1
ATOM 1430 C CA . GLU A 1 180 ? -4.547 1.062 4.700 1.00 90.88 180 GLU A CA 1
ATOM 1431 C C . GLU A 1 180 ? -4.919 -0.028 3.696 1.00 90.88 180 GLU A C 1
ATOM 1433 O O . GLU A 1 180 ? -5.111 -1.194 4.047 1.00 90.88 180 GLU A O 1
ATOM 1438 N N . ALA A 1 181 ? -4.950 0.343 2.424 1.00 89.62 181 ALA A N 1
ATOM 1439 C CA . ALA A 1 181 ? -5.349 -0.556 1.374 1.00 89.62 181 ALA A CA 1
ATOM 1440 C C . ALA A 1 181 ? -4.263 -1.556 0.981 1.00 89.62 181 ALA A C 1
ATOM 1442 O O . ALA A 1 181 ? -4.572 -2.729 0.793 1.00 89.62 181 ALA A O 1
ATOM 1443 N N . ALA A 1 182 ? -2.993 -1.143 0.954 1.00 92.12 182 ALA A N 1
ATOM 1444 C CA . ALA A 1 182 ? -1.863 -2.049 0.785 1.00 92.12 182 ALA A CA 1
ATOM 1445 C C . ALA A 1 182 ? -1.851 -3.114 1.895 1.00 92.12 182 ALA A C 1
ATOM 1447 O O . ALA A 1 182 ? -1.758 -4.309 1.615 1.00 92.12 182 ALA A O 1
ATOM 1448 N N . LYS A 1 183 ? -2.048 -2.711 3.161 1.00 92.00 183 LYS A N 1
ATOM 1449 C CA . LYS A 1 183 ? -2.186 -3.647 4.292 1.00 92.00 183 LYS A CA 1
ATOM 1450 C C . LYS A 1 183 ? -3.389 -4.575 4.124 1.00 92.00 183 LYS A C 1
ATOM 1452 O O . LYS A 1 183 ? -3.265 -5.778 4.354 1.00 92.00 183 LYS A O 1
ATOM 1457 N N . GLY A 1 184 ? -4.541 -4.032 3.729 1.00 90.38 184 GLY A N 1
ATOM 1458 C CA . GLY A 1 184 ? -5.760 -4.799 3.481 1.00 90.38 184 GLY A CA 1
ATOM 1459 C C . GLY A 1 184 ? -5.592 -5.832 2.366 1.00 90.38 184 GLY A C 1
ATOM 1460 O O . GLY A 1 184 ? -5.979 -6.986 2.534 1.00 90.38 184 GLY A O 1
ATOM 1461 N N . MET A 1 185 ? -4.941 -5.441 1.274 1.00 91.31 185 MET A N 1
ATOM 1462 C CA . MET A 1 185 ? -4.631 -6.289 0.128 1.00 91.31 185 MET A CA 1
ATOM 1463 C C . MET A 1 185 ? -3.656 -7.411 0.499 1.00 91.31 185 MET A C 1
ATOM 1465 O O . MET A 1 185 ? -3.926 -8.574 0.211 1.00 91.31 185 MET A O 1
ATOM 1469 N N . ILE A 1 186 ? -2.554 -7.089 1.187 1.00 91.88 186 ILE A N 1
ATOM 1470 C CA . ILE A 1 186 ? -1.583 -8.086 1.665 1.00 91.88 186 ILE A CA 1
ATOM 1471 C C . ILE A 1 186 ? -2.286 -9.078 2.598 1.00 91.88 186 ILE A C 1
ATOM 1473 O O . ILE A 1 186 ? -2.169 -10.287 2.416 1.00 91.88 186 ILE A O 1
ATOM 1477 N N . LYS A 1 187 ? -3.092 -8.586 3.549 1.00 91.19 187 LYS A N 1
ATOM 1478 C CA . LYS A 1 187 ? -3.908 -9.438 4.425 1.00 91.19 187 LYS A CA 1
ATOM 1479 C C . LYS A 1 187 ? -4.823 -10.361 3.612 1.00 91.19 187 LYS A C 1
ATOM 1481 O O . LYS A 1 187 ? -4.879 -11.551 3.914 1.00 91.19 187 LYS A O 1
ATOM 1486 N N . TYR A 1 188 ? -5.501 -9.845 2.586 1.00 90.94 188 TYR A N 1
ATOM 1487 C CA . TYR A 1 188 ? -6.394 -10.629 1.732 1.00 90.94 188 TYR A CA 1
ATOM 1488 C C . TYR A 1 188 ? -5.652 -11.752 0.996 1.00 90.94 188 TYR A C 1
ATOM 1490 O O . TYR A 1 188 ? -6.077 -12.907 1.058 1.00 90.94 188 TYR A O 1
ATOM 1498 N N . ILE A 1 189 ? -4.530 -11.425 0.345 1.00 91.38 189 ILE A N 1
ATOM 1499 C CA . ILE A 1 189 ? -3.705 -12.379 -0.411 1.00 91.38 189 ILE A CA 1
ATOM 1500 C C . ILE A 1 189 ? -3.192 -13.491 0.512 1.00 91.38 189 ILE A C 1
ATOM 1502 O O . ILE A 1 189 ? -3.333 -14.664 0.185 1.00 91.38 189 ILE A O 1
ATOM 1506 N N . PHE A 1 190 ? -2.678 -13.151 1.697 1.00 91.00 190 PHE A N 1
ATOM 1507 C CA . PHE A 1 190 ? -2.172 -14.136 2.660 1.00 91.00 190 PHE A CA 1
ATOM 1508 C C . PHE A 1 190 ? -3.270 -15.070 3.184 1.00 91.00 190 PHE A C 1
ATOM 1510 O O . PHE A 1 190 ? -3.104 -16.292 3.190 1.00 91.00 190 PHE A O 1
ATOM 1517 N N . GLN A 1 191 ? -4.427 -14.509 3.554 1.00 89.38 191 GLN A N 1
ATOM 1518 C CA . GLN A 1 191 ? -5.572 -15.287 4.035 1.00 89.38 191 GLN A CA 1
ATOM 1519 C C . GLN A 1 191 ? -6.059 -16.301 2.994 1.00 89.38 191 GLN A C 1
ATOM 1521 O O . GLN A 1 191 ? -6.326 -17.454 3.331 1.00 89.38 191 GLN A O 1
ATOM 1526 N N . HIS A 1 192 ? -6.142 -15.894 1.727 1.00 89.62 192 HIS A N 1
ATOM 1527 C CA . HIS A 1 192 ? -6.604 -16.767 0.646 1.00 89.62 192 HIS A CA 1
ATOM 1528 C C . HIS A 1 192 ? -5.486 -17.642 0.058 1.00 89.62 192 HIS A C 1
ATOM 1530 O O . HIS A 1 192 ? -5.775 -18.640 -0.599 1.00 89.62 192 HIS A O 1
ATOM 1536 N N . GLY A 1 193 ? -4.220 -17.312 0.325 1.00 87.69 193 GLY A N 1
ATOM 1537 C CA . GLY A 1 193 ? -3.042 -18.096 -0.046 1.00 87.69 193 GLY A CA 1
ATOM 1538 C C . GLY A 1 193 ? -2.712 -19.241 0.915 1.00 87.69 193 GLY A C 1
ATOM 1539 O O . GLY A 1 193 ? -1.775 -19.989 0.657 1.00 87.69 193 GLY A O 1
ATOM 1540 N N . GLY A 1 194 ? -3.476 -19.408 2.001 1.00 79.62 194 GLY A N 1
ATOM 1541 C CA . GLY A 1 194 ? -3.276 -20.479 2.985 1.00 79.62 194 GLY A CA 1
ATOM 1542 C C . GLY A 1 194 ? -2.266 -20.150 4.091 1.00 79.62 194 GLY A C 1
ATOM 1543 O O . GLY A 1 194 ? -2.032 -20.983 4.968 1.00 79.62 194 GLY A O 1
ATOM 1544 N N . GLU A 1 195 ? -1.719 -18.933 4.114 1.00 68.62 195 GLU A N 1
ATOM 1545 C CA . GLU A 1 195 ? -0.788 -18.470 5.144 1.00 68.62 195 GLU A CA 1
ATOM 1546 C C . GLU A 1 195 ? -1.498 -17.584 6.180 1.00 68.62 195 GLU A C 1
ATOM 1548 O O . GLU A 1 195 ? -1.667 -16.381 6.010 1.00 68.62 195 GLU A O 1
ATOM 1553 N N . TYR A 1 196 ? -1.894 -18.183 7.307 1.00 59.31 196 TYR A N 1
ATOM 1554 C CA . TYR A 1 196 ? -2.572 -17.477 8.411 1.00 59.31 196 TYR A CA 1
ATOM 1555 C C . TYR A 1 196 ? -1.656 -17.087 9.584 1.00 59.31 196 TYR A C 1
ATOM 1557 O O . TYR A 1 196 ? -2.131 -16.480 10.545 1.00 59.31 196 TYR A O 1
ATOM 1565 N N . LYS A 1 197 ? -0.375 -17.490 9.572 1.00 54.34 197 LYS A N 1
ATOM 1566 C CA . LYS A 1 197 ? 0.462 -17.543 10.789 1.00 54.34 197 LYS A CA 1
ATOM 1567 C C . LYS A 1 197 ? 1.691 -16.631 10.825 1.00 54.34 197 LYS A C 1
ATOM 1569 O O . LYS A 1 197 ? 2.363 -16.617 11.851 1.00 54.34 197 LYS A O 1
ATOM 1574 N N . GLN A 1 198 ? 1.983 -15.870 9.777 1.00 52.28 198 GLN A N 1
ATOM 1575 C CA . GLN A 1 198 ? 3.156 -14.992 9.764 1.00 52.28 198 GLN A CA 1
ATOM 1576 C C . GLN A 1 198 ? 2.784 -13.559 10.165 1.00 52.28 198 GLN A C 1
ATOM 1578 O O . GLN A 1 198 ? 1.655 -13.127 9.901 1.00 52.28 198 GLN A O 1
ATOM 1583 N N . PRO A 1 199 ? 3.695 -12.794 10.794 1.00 56.91 199 PRO A N 1
ATOM 1584 C CA . PRO A 1 199 ? 3.515 -11.353 10.852 1.00 56.91 199 PRO A CA 1
ATOM 1585 C C . PRO A 1 199 ? 3.420 -10.828 9.413 1.00 56.91 199 PRO A C 1
ATOM 1587 O O . PRO A 1 199 ? 4.291 -11.102 8.589 1.00 56.91 199 PRO A O 1
ATOM 1590 N N . LEU A 1 200 ? 2.337 -10.105 9.108 1.00 78.62 200 LEU A N 1
ATOM 1591 C CA . LEU A 1 200 ? 2.157 -9.452 7.809 1.00 78.62 200 LEU A CA 1
ATOM 1592 C C . LEU A 1 200 ? 3.344 -8.524 7.519 1.00 78.62 200 LEU A C 1
ATOM 1594 O O . LEU A 1 200 ? 3.996 -8.026 8.444 1.00 78.62 200 LEU A O 1
ATOM 1598 N N . TYR A 1 201 ? 3.598 -8.264 6.236 1.00 89.56 201 TYR A N 1
ATOM 1599 C CA . TYR A 1 201 ? 4.659 -7.352 5.818 1.00 89.56 201 TYR A CA 1
ATOM 1600 C C . TYR A 1 201 ? 4.563 -6.001 6.529 1.00 89.56 201 TYR A C 1
ATOM 1602 O O . TYR A 1 201 ? 3.480 -5.450 6.750 1.00 89.56 201 TYR A O 1
ATOM 1610 N N . LYS A 1 202 ? 5.727 -5.449 6.868 1.00 92.69 202 LYS A N 1
ATOM 1611 C CA . LYS A 1 202 ? 5.832 -4.094 7.404 1.00 92.69 202 LYS A CA 1
ATOM 1612 C C . LYS A 1 202 ? 5.566 -3.115 6.263 1.00 92.69 202 LYS A C 1
ATOM 1614 O O . LYS A 1 202 ? 6.368 -3.043 5.340 1.00 92.69 202 LYS A O 1
ATOM 1619 N N . VAL A 1 203 ? 4.450 -2.390 6.340 1.00 94.31 203 VAL A N 1
ATOM 1620 C CA . VAL A 1 203 ? 4.079 -1.333 5.386 1.00 94.31 203 VAL A CA 1
ATOM 1621 C C . VAL A 1 203 ? 4.342 0.024 6.029 1.00 94.31 203 VAL A C 1
ATOM 1623 O O . VAL A 1 203 ? 3.728 0.348 7.053 1.00 94.31 203 VAL A O 1
ATOM 1626 N N . TYR A 1 204 ? 5.242 0.802 5.434 1.00 95.44 204 TYR A N 1
ATOM 1627 C CA . TYR A 1 204 ? 5.655 2.123 5.902 1.00 95.44 204 TYR A CA 1
ATOM 1628 C C . TYR A 1 204 ? 5.368 3.217 4.874 1.00 95.44 204 TYR A C 1
ATOM 1630 O O . TYR A 1 204 ? 5.075 2.943 3.713 1.00 95.44 204 TYR A O 1
ATOM 1638 N N . ASP A 1 205 ? 5.440 4.459 5.338 1.00 94.00 205 ASP A N 1
ATOM 1639 C CA . ASP A 1 205 ? 5.262 5.643 4.510 1.00 94.00 205 ASP A CA 1
ATOM 1640 C C . ASP A 1 205 ? 6.549 5.967 3.727 1.00 94.00 205 ASP A C 1
ATOM 1642 O O . ASP A 1 205 ? 7.647 6.048 4.295 1.00 94.00 205 ASP A O 1
ATOM 1646 N N . ILE A 1 206 ? 6.411 6.129 2.412 1.00 94.44 206 ILE A N 1
ATOM 1647 C CA . ILE A 1 206 ? 7.502 6.476 1.500 1.00 94.44 206 ILE A CA 1
ATOM 1648 C C . ILE A 1 206 ? 7.954 7.934 1.654 1.00 94.44 206 ILE A C 1
ATOM 1650 O O . ILE A 1 206 ? 9.137 8.227 1.458 1.00 94.44 206 ILE A O 1
ATOM 1654 N N . ASP A 1 207 ? 7.066 8.839 2.070 1.00 89.94 207 ASP A N 1
ATOM 1655 C CA . ASP A 1 207 ? 7.426 10.234 2.333 1.00 89.94 207 ASP A CA 1
ATOM 1656 C C . ASP A 1 207 ? 8.362 10.311 3.543 1.00 89.94 207 ASP A C 1
ATOM 1658 O O . ASP A 1 207 ? 9.432 10.930 3.482 1.00 89.94 207 ASP A O 1
ATOM 1662 N N . ALA A 1 208 ? 8.040 9.578 4.614 1.00 90.88 208 ALA A N 1
ATOM 1663 C CA . ALA A 1 208 ? 8.917 9.415 5.767 1.00 90.88 208 ALA A CA 1
ATOM 1664 C C . ALA A 1 208 ? 10.286 8.811 5.402 1.00 90.88 208 ALA A C 1
ATOM 1666 O O . ALA A 1 208 ? 11.310 9.307 5.882 1.00 90.88 208 ALA A O 1
ATOM 1667 N N . LEU A 1 209 ? 10.338 7.782 4.542 1.00 92.25 209 LEU A N 1
ATOM 1668 C CA . LEU A 1 209 ? 11.605 7.222 4.046 1.00 92.25 209 LEU A CA 1
ATOM 1669 C C . LEU A 1 209 ? 12.434 8.292 3.325 1.00 92.25 209 LEU A C 1
ATOM 1671 O O . LEU A 1 209 ? 13.610 8.478 3.638 1.00 92.25 209 LEU A O 1
ATOM 1675 N N . THR A 1 210 ? 11.809 9.020 2.402 1.00 90.56 210 THR A N 1
ATOM 1676 C CA . THR A 1 210 ? 12.455 10.076 1.609 1.00 90.56 210 THR A CA 1
ATOM 1677 C C . THR A 1 210 ? 13.032 11.165 2.510 1.00 90.56 210 THR A C 1
ATOM 1679 O O . THR A 1 210 ? 14.185 11.565 2.349 1.00 90.56 210 THR A O 1
ATOM 1682 N N . CYS A 1 211 ? 12.276 11.581 3.532 1.00 87.12 211 CYS A N 1
ATOM 1683 C CA . CYS A 1 211 ? 12.742 12.530 4.538 1.00 87.12 211 CYS A CA 1
ATOM 1684 C C . CYS A 1 211 ? 14.005 12.046 5.261 1.00 87.12 211 CYS A C 1
ATOM 1686 O O . CYS A 1 211 ? 14.928 12.833 5.478 1.00 87.12 211 CYS A O 1
ATOM 1688 N N . GLN A 1 212 ? 14.060 10.768 5.647 1.00 88.81 212 GLN A N 1
ATOM 1689 C CA . GLN A 1 212 ? 15.228 10.211 6.336 1.00 88.81 212 GLN A CA 1
ATOM 1690 C C . GLN A 1 212 ? 16.441 10.079 5.410 1.00 88.81 212 GLN A C 1
ATOM 1692 O O . GLN A 1 212 ? 17.558 10.358 5.844 1.00 88.81 212 GLN A O 1
ATOM 1697 N N . LEU A 1 213 ? 16.236 9.718 4.139 1.00 89.50 213 LEU A N 1
ATOM 1698 C CA . LEU A 1 213 ? 17.311 9.663 3.144 1.00 89.50 213 LEU A CA 1
ATOM 1699 C C . LEU A 1 213 ? 17.923 11.050 2.914 1.00 89.50 213 LEU A C 1
ATOM 1701 O O . LEU A 1 213 ? 19.132 11.212 3.034 1.00 89.50 213 LEU A O 1
ATOM 1705 N N . ILE A 1 214 ? 17.105 12.080 2.691 1.00 86.56 214 ILE A N 1
ATOM 1706 C CA . ILE A 1 214 ? 17.601 13.452 2.498 1.00 86.56 214 ILE A CA 1
ATOM 1707 C C . ILE A 1 214 ? 18.380 13.938 3.728 1.00 86.56 214 ILE A C 1
ATOM 1709 O O . ILE A 1 214 ? 19.484 14.467 3.591 1.00 86.56 214 ILE A O 1
ATOM 1713 N N . LYS A 1 215 ? 17.852 13.709 4.941 1.00 85.12 215 LYS A N 1
ATOM 1714 C CA . LYS A 1 215 ? 18.543 14.057 6.197 1.00 85.12 215 LYS A CA 1
ATOM 1715 C C . LYS A 1 215 ? 19.888 13.334 6.334 1.00 85.12 215 LYS A C 1
ATOM 1717 O O . LYS A 1 215 ? 20.857 13.936 6.794 1.00 85.12 215 LYS A O 1
ATOM 1722 N N . GLY A 1 216 ? 19.948 12.067 5.921 1.00 86.31 216 GLY A N 1
ATOM 1723 C CA . GLY A 1 216 ? 21.168 11.262 5.924 1.00 86.31 216 GLY A CA 1
ATOM 1724 C C . GLY A 1 216 ? 22.226 11.752 4.931 1.00 86.31 216 GLY A C 1
ATOM 1725 O O . GLY A 1 216 ? 23.396 11.824 5.292 1.00 86.31 216 GLY A O 1
ATOM 1726 N N . GLY A 1 217 ? 21.831 12.112 3.706 1.00 83.81 217 GLY A N 1
ATOM 1727 C CA . GLY A 1 217 ? 22.749 12.586 2.661 1.00 83.81 217 GLY A CA 1
ATOM 1728 C C . GLY A 1 217 ? 23.266 14.001 2.910 1.00 83.81 217 GLY A C 1
ATOM 1729 O O . GLY A 1 217 ? 24.459 14.265 2.793 1.00 83.81 217 GLY A O 1
ATOM 1730 N N . ALA A 1 218 ? 22.389 14.905 3.352 1.00 72.38 218 ALA A N 1
ATOM 1731 C CA . ALA A 1 218 ? 22.744 16.303 3.574 1.00 72.38 218 ALA A CA 1
ATOM 1732 C C . ALA A 1 218 ? 23.702 16.523 4.762 1.00 72.38 218 ALA A C 1
ATOM 1734 O O . ALA A 1 218 ? 24.221 17.627 4.916 1.00 72.38 218 ALA A O 1
ATOM 1735 N N . ASN A 1 219 ? 23.910 15.527 5.641 1.00 67.31 219 ASN A N 1
ATOM 1736 C CA . ASN A 1 219 ? 24.537 15.707 6.963 1.00 67.31 219 ASN A CA 1
ATOM 1737 C C . ASN A 1 219 ? 23.941 16.904 7.743 1.00 67.31 219 ASN A C 1
ATOM 1739 O O . ASN A 1 219 ? 24.623 17.532 8.558 1.00 67.31 219 ASN A O 1
ATOM 1743 N N . TYR A 1 220 ? 22.678 17.256 7.468 1.00 63.34 220 TYR A N 1
ATOM 1744 C CA . TYR A 1 220 ? 22.075 18.520 7.885 1.00 63.34 220 TYR A CA 1
ATOM 1745 C C . TYR A 1 220 ? 20.637 18.345 8.378 1.00 63.34 220 TYR A C 1
ATOM 1747 O O . TYR A 1 220 ? 19.825 17.621 7.804 1.00 63.34 220 TYR A O 1
ATOM 1755 N N . VAL A 1 221 ? 20.327 19.072 9.453 1.00 52.47 221 VAL A N 1
ATOM 1756 C CA . VAL A 1 221 ? 19.025 19.141 10.125 1.00 52.47 221 VAL A CA 1
ATOM 1757 C C . VAL A 1 221 ? 18.235 20.299 9.516 1.00 52.47 221 VAL A C 1
ATOM 1759 O O . VAL A 1 221 ? 18.184 21.388 10.079 1.00 52.47 221 VAL A O 1
ATOM 1762 N N . HIS A 1 222 ? 17.664 20.114 8.330 1.00 48.38 222 HIS A N 1
ATOM 1763 C CA . HIS A 1 222 ? 16.648 21.041 7.830 1.00 48.38 222 HIS A CA 1
ATOM 1764 C C . HIS A 1 222 ? 15.281 20.358 7.871 1.00 48.38 222 HIS A C 1
ATOM 1766 O O . HIS A 1 222 ? 15.058 19.353 7.205 1.00 48.38 222 HIS A O 1
ATOM 1772 N N . ASP A 1 223 ? 14.357 20.925 8.650 1.00 57.50 223 ASP A N 1
ATOM 1773 C CA . ASP A 1 223 ? 12.938 20.541 8.686 1.00 57.50 223 ASP A CA 1
ATOM 1774 C C . ASP A 1 223 ? 12.146 21.226 7.559 1.00 57.50 223 ASP A C 1
ATOM 1776 O O . ASP A 1 223 ? 11.017 21.679 7.748 1.00 57.50 223 ASP A O 1
ATOM 1780 N N . ALA A 1 224 ? 12.760 21.370 6.381 1.00 56.47 224 ALA A N 1
ATOM 1781 C CA . ALA A 1 224 ? 12.039 21.876 5.225 1.00 56.47 224 ALA A CA 1
ATOM 1782 C C . ALA A 1 224 ? 10.964 20.845 4.840 1.00 56.47 224 ALA A C 1
ATOM 1784 O O . ALA A 1 224 ? 11.281 19.655 4.750 1.00 56.47 224 ALA A O 1
ATOM 1785 N N . PRO A 1 225 ? 9.704 21.266 4.634 1.00 60.59 225 PRO A N 1
ATOM 1786 C CA . PRO A 1 225 ? 8.665 20.354 4.192 1.00 60.59 225 PRO A CA 1
ATOM 1787 C C . PRO A 1 225 ? 9.047 19.812 2.814 1.00 60.59 225 PRO A C 1
ATOM 1789 O O . PRO A 1 225 ? 9.221 20.571 1.860 1.00 60.59 225 PRO A O 1
ATOM 1792 N N . ILE A 1 226 ? 9.204 18.495 2.731 1.00 69.44 226 ILE A N 1
ATOM 1793 C CA . ILE A 1 226 ? 9.406 17.794 1.468 1.00 69.44 226 ILE A CA 1
ATOM 1794 C C . ILE A 1 226 ? 8.035 17.656 0.807 1.00 69.44 226 ILE A C 1
ATOM 1796 O O . ILE A 1 226 ? 7.047 17.335 1.468 1.00 69.44 226 ILE A O 1
ATOM 1800 N N . SER A 1 227 ? 7.967 17.965 -0.489 1.00 73.69 227 SER A N 1
ATOM 1801 C CA . SER A 1 227 ? 6.750 17.742 -1.269 1.00 73.69 227 SER A CA 1
ATOM 1802 C C . SER A 1 227 ? 6.404 16.253 -1.240 1.00 73.69 227 SER A C 1
ATOM 1804 O O . SER A 1 227 ? 7.310 15.455 -1.488 1.00 73.69 227 SER A O 1
ATOM 1806 N N . PRO A 1 228 ? 5.131 15.879 -1.018 1.00 82.44 228 PRO A N 1
ATOM 1807 C CA . PRO A 1 228 ? 4.703 14.489 -1.094 1.00 82.44 228 PRO A CA 1
ATOM 1808 C C . PRO A 1 228 ? 5.174 13.827 -2.390 1.00 82.44 228 PRO A C 1
ATOM 1810 O O . PRO A 1 228 ? 5.066 14.417 -3.473 1.00 82.44 228 PRO A O 1
ATOM 1813 N N . ILE A 1 229 ? 5.664 12.596 -2.277 1.00 85.81 229 ILE A N 1
ATOM 1814 C CA . ILE A 1 229 ? 6.149 11.771 -3.384 1.00 85.81 229 ILE A CA 1
ATOM 1815 C C . ILE A 1 229 ? 5.057 11.588 -4.433 1.00 85.81 229 ILE A C 1
ATOM 1817 O O . ILE A 1 229 ? 5.366 11.610 -5.619 1.00 85.81 229 ILE A O 1
ATOM 1821 N N . ALA A 1 230 ? 3.788 11.504 -4.023 1.00 78.75 230 ALA A N 1
ATOM 1822 C CA . ALA A 1 230 ? 2.654 11.454 -4.943 1.00 78.75 230 ALA A CA 1
ATOM 1823 C C . ALA A 1 230 ? 2.650 12.639 -5.929 1.00 78.75 230 ALA A C 1
ATOM 1825 O O . ALA A 1 230 ? 2.610 12.430 -7.135 1.00 78.75 230 ALA A O 1
ATOM 1826 N N . HIS A 1 231 ? 2.802 13.874 -5.437 1.00 85.06 231 HIS A N 1
ATOM 1827 C CA . HIS A 1 231 ? 2.828 15.065 -6.294 1.00 85.06 231 HIS A CA 1
ATOM 1828 C C . HIS A 1 231 ? 4.071 15.129 -7.182 1.00 85.06 231 HIS A C 1
ATOM 1830 O O . HIS A 1 231 ? 4.020 15.640 -8.297 1.00 85.06 231 HIS A O 1
ATOM 1836 N N . LYS A 1 232 ? 5.219 14.652 -6.683 1.00 83.94 232 LYS A N 1
ATOM 1837 C CA . LYS A 1 232 ? 6.441 14.600 -7.492 1.00 83.94 232 LYS A CA 1
ATOM 1838 C C . LYS A 1 232 ? 6.302 13.558 -8.602 1.00 83.94 232 LYS A C 1
ATOM 1840 O O . LYS A 1 232 ? 6.760 13.810 -9.709 1.00 83.94 232 LYS A O 1
ATOM 1845 N N . ALA A 1 233 ? 5.622 12.448 -8.328 1.00 84.56 233 ALA A N 1
ATOM 1846 C CA . ALA A 1 233 ? 5.405 11.367 -9.276 1.00 84.56 233 ALA A CA 1
ATOM 1847 C C . ALA A 1 233 ? 4.485 11.744 -10.442 1.00 84.56 233 ALA A C 1
ATOM 1849 O O . ALA A 1 233 ? 4.676 11.209 -11.532 1.00 84.56 233 ALA A O 1
ATOM 1850 N N . ASP A 1 234 ? 3.583 12.717 -10.265 1.00 85.75 234 ASP A N 1
ATOM 1851 C CA . ASP A 1 234 ? 2.750 13.264 -11.349 1.00 85.75 234 ASP A CA 1
ATOM 1852 C C . ASP A 1 234 ? 3.588 13.797 -12.530 1.00 85.75 234 ASP A C 1
ATOM 1854 O O . ASP A 1 234 ? 3.120 13.821 -13.667 1.00 85.75 234 ASP A O 1
ATOM 1858 N N . GLN A 1 235 ? 4.859 14.167 -12.309 1.00 86.56 235 GLN A N 1
ATOM 1859 C CA . GLN A 1 235 ? 5.758 14.587 -13.394 1.00 86.56 235 GLN A CA 1
ATOM 1860 C C . GLN A 1 235 ? 6.041 13.468 -14.413 1.00 86.56 235 GLN A C 1
ATOM 1862 O O . GLN A 1 235 ? 6.448 13.761 -15.535 1.00 86.56 235 GLN A O 1
ATOM 1867 N N . TYR A 1 236 ? 5.825 12.207 -14.029 1.00 85.25 236 TYR A N 1
ATOM 1868 C CA . TYR A 1 236 ? 6.013 11.039 -14.885 1.00 85.25 236 TYR A CA 1
ATOM 1869 C C . TYR A 1 236 ? 4.702 10.505 -15.468 1.00 85.25 236 TYR A C 1
ATOM 1871 O O . TYR A 1 236 ? 4.750 9.508 -16.178 1.00 85.25 236 TYR A O 1
ATOM 1879 N N . GLU A 1 237 ? 3.549 11.144 -15.221 1.00 82.19 237 GLU A N 1
ATOM 1880 C CA . GLU A 1 237 ? 2.226 10.649 -15.653 1.00 82.19 237 GLU A CA 1
ATOM 1881 C C . GLU A 1 237 ? 2.165 10.351 -17.163 1.00 82.19 237 GLU A C 1
ATOM 1883 O O . GLU A 1 237 ? 1.530 9.387 -17.587 1.00 82.19 237 GLU A O 1
ATOM 1888 N N . PHE A 1 238 ? 2.867 11.152 -17.971 1.00 81.56 238 PHE A N 1
ATOM 1889 C CA . PHE A 1 238 ? 2.901 11.034 -19.432 1.00 81.56 238 PHE A CA 1
ATOM 1890 C C . PHE A 1 238 ? 4.107 10.246 -19.967 1.00 81.56 238 PHE A C 1
ATOM 1892 O O . PHE A 1 238 ? 4.310 10.188 -21.181 1.00 81.56 238 PHE A O 1
ATOM 1899 N N . GLU A 1 239 ? 4.923 9.663 -19.088 1.00 81.88 239 GLU A N 1
ATOM 1900 C CA . GLU A 1 239 ? 6.110 8.915 -19.490 1.00 81.88 239 GLU A CA 1
ATOM 1901 C C . GLU A 1 239 ? 5.724 7.508 -19.968 1.00 81.88 239 GLU A C 1
ATOM 1903 O O . GLU A 1 239 ? 5.150 6.697 -19.232 1.00 81.88 239 GLU A O 1
ATOM 1908 N N . LEU A 1 240 ? 6.054 7.219 -21.226 1.00 81.50 240 LEU A N 1
ATOM 1909 C CA . LEU A 1 240 ? 5.716 5.955 -21.876 1.00 81.50 240 LEU A CA 1
ATOM 1910 C C . LEU A 1 240 ? 6.601 4.812 -21.367 1.00 81.50 240 LEU A C 1
ATOM 1912 O O . LEU A 1 240 ? 7.792 4.983 -21.113 1.00 81.50 240 LEU A O 1
ATOM 1916 N N . GLY A 1 241 ? 6.039 3.605 -21.276 1.00 84.44 241 GLY A N 1
ATOM 1917 C CA . GLY A 1 241 ? 6.786 2.399 -20.910 1.00 84.44 241 GLY A CA 1
ATOM 1918 C C . GLY A 1 241 ? 6.983 2.206 -19.404 1.00 84.44 241 GLY A C 1
ATOM 1919 O O . GLY A 1 241 ? 7.612 1.226 -18.987 1.00 84.44 241 GLY A O 1
ATOM 1920 N N . LEU A 1 242 ? 6.426 3.092 -18.573 1.00 88.75 242 LEU A N 1
ATOM 1921 C CA . LEU A 1 242 ? 6.402 2.914 -17.123 1.00 88.75 242 LEU A CA 1
ATOM 1922 C C . LEU A 1 242 ? 5.257 2.007 -16.660 1.00 88.75 242 LEU A C 1
ATOM 1924 O O . LEU A 1 242 ? 5.400 1.365 -15.620 1.00 88.75 242 LEU A O 1
ATOM 1928 N N . ALA A 1 243 ? 4.159 1.896 -17.407 1.00 93.00 243 ALA A N 1
ATOM 1929 C CA . ALA A 1 243 ? 3.021 1.068 -17.017 1.00 93.00 243 ALA A CA 1
ATOM 1930 C C . ALA A 1 243 ? 3.177 -0.404 -17.442 1.00 93.00 243 ALA A C 1
ATOM 1932 O O . ALA A 1 243 ? 4.117 -0.801 -18.136 1.00 93.00 243 ALA A O 1
ATOM 1933 N N . CYS A 1 244 ? 2.258 -1.254 -16.979 1.00 93.75 244 CYS A N 1
ATOM 1934 C CA . CYS A 1 244 ? 2.163 -2.632 -17.443 1.00 93.75 244 CYS A CA 1
ATOM 1935 C C . CYS A 1 244 ? 1.478 -2.697 -18.817 1.00 93.75 244 CYS A C 1
ATOM 1937 O O . CYS A 1 244 ? 0.703 -1.815 -19.185 1.00 93.75 244 CYS A O 1
ATOM 1939 N N . LYS A 1 245 ? 1.709 -3.785 -19.562 1.00 93.00 245 LYS A N 1
ATOM 1940 C CA . LYS A 1 245 ? 1.156 -3.966 -20.918 1.00 93.00 245 LYS A CA 1
ATOM 1941 C C . LYS A 1 245 ? -0.368 -3.812 -20.978 1.00 93.00 245 LYS A C 1
ATOM 1943 O O . LYS A 1 245 ? -0.876 -3.267 -21.950 1.00 93.00 245 LYS A O 1
ATOM 1948 N N . PHE A 1 246 ? -1.089 -4.281 -19.958 1.00 93.69 246 PHE A N 1
ATOM 1949 C CA . PHE A 1 246 ? -2.547 -4.152 -19.891 1.00 93.69 246 PHE A CA 1
ATOM 1950 C C . PHE A 1 246 ? -2.988 -2.683 -19.909 1.00 93.69 246 PHE A C 1
ATOM 1952 O O . PHE A 1 246 ? -3.861 -2.316 -20.693 1.00 93.69 246 PHE A O 1
ATOM 1959 N N . HIS A 1 247 ? -2.358 -1.848 -19.080 1.00 93.50 247 HIS A N 1
ATOM 1960 C CA . HIS A 1 247 ? -2.698 -0.432 -18.951 1.00 93.50 247 HIS A CA 1
ATOM 1961 C C . HIS A 1 247 ? -2.137 0.422 -20.099 1.00 93.50 247 HIS A C 1
ATOM 1963 O O . HIS A 1 247 ? -2.818 1.342 -20.538 1.00 93.50 247 HIS A O 1
ATOM 1969 N N . GLU A 1 248 ? -0.965 0.082 -20.649 1.00 90.88 248 GLU A N 1
ATOM 1970 C CA . GLU A 1 248 ? -0.427 0.699 -21.879 1.00 90.88 248 GLU A CA 1
ATOM 1971 C C . GLU A 1 248 ? -1.383 0.491 -23.066 1.00 90.88 248 GLU A C 1
ATOM 1973 O O . GLU A 1 248 ? -1.750 1.434 -23.760 1.00 90.88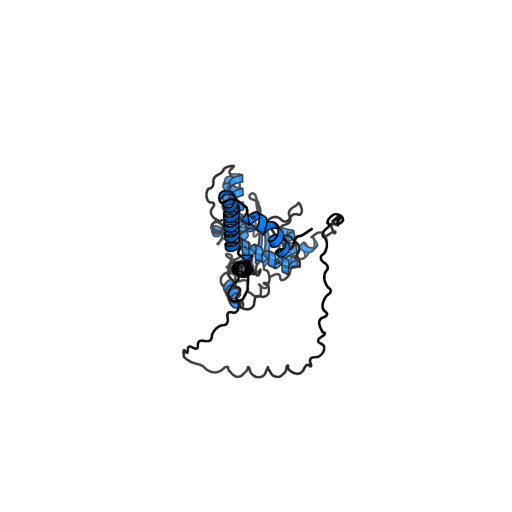 248 GLU A O 1
ATOM 1978 N N . ASN A 1 249 ? -1.876 -0.738 -23.265 1.00 91.50 249 ASN A N 1
ATOM 1979 C CA . ASN A 1 249 ? -2.799 -1.057 -24.362 1.00 91.50 249 ASN A CA 1
ATOM 1980 C C . ASN A 1 249 ? -4.167 -0.363 -24.242 1.00 91.50 249 ASN A C 1
ATOM 1982 O O . ASN A 1 249 ? -4.922 -0.326 -25.214 1.00 91.50 249 ASN A O 1
ATOM 1986 N N . ARG A 1 250 ? -4.505 0.130 -23.048 1.00 89.94 250 ARG A N 1
ATOM 1987 C CA . ARG A 1 250 ? -5.754 0.840 -22.746 1.00 89.94 250 ARG A CA 1
ATOM 1988 C C . ARG A 1 250 ? -5.583 2.351 -22.663 1.00 89.94 250 ARG A C 1
ATOM 1990 O O . ARG A 1 250 ? -6.570 3.029 -22.415 1.00 89.94 250 ARG A O 1
ATOM 1997 N N . ASP A 1 251 ? -4.366 2.854 -22.868 1.00 90.00 251 ASP A N 1
ATOM 1998 C CA . ASP A 1 251 ? -4.035 4.272 -22.698 1.00 90.00 251 ASP A CA 1
ATOM 1999 C C . ASP A 1 251 ? -4.431 4.798 -21.305 1.00 90.00 251 ASP A C 1
ATOM 2001 O O . ASP A 1 251 ? -4.942 5.902 -21.138 1.00 90.00 251 ASP A O 1
ATOM 2005 N N . ASN A 1 252 ? -4.229 3.959 -20.280 1.00 89.88 252 ASN A N 1
ATOM 2006 C CA . ASN A 1 252 ? -4.571 4.277 -18.896 1.00 89.88 252 ASN A CA 1
ATOM 2007 C C . ASN A 1 252 ? -3.424 3.980 -17.903 1.00 89.88 252 ASN A C 1
ATOM 2009 O O . ASN A 1 252 ? -3.608 3.245 -16.925 1.00 89.88 252 ASN A O 1
ATOM 2013 N N . PRO A 1 253 ? -2.209 4.516 -18.136 1.00 88.94 253 PRO A N 1
ATOM 2014 C CA . PRO A 1 253 ? -1.040 4.244 -17.298 1.00 88.94 253 PRO A CA 1
ATOM 2015 C C . PRO A 1 253 ? -1.158 4.832 -15.883 1.00 88.94 253 PRO A C 1
ATOM 2017 O O . PRO A 1 253 ? -0.587 4.273 -14.948 1.00 88.94 253 PRO A O 1
ATOM 2020 N N . LYS A 1 254 ? -1.938 5.908 -15.708 1.00 88.31 254 LYS A N 1
ATOM 2021 C CA . LYS A 1 254 ? -2.115 6.642 -14.441 1.00 88.31 254 LYS A CA 1
ATOM 2022 C C . LYS A 1 254 ? -2.556 5.747 -13.279 1.00 88.31 254 LYS A C 1
ATOM 2024 O O . LYS A 1 254 ? -2.116 5.931 -12.149 1.00 88.31 254 LYS A O 1
ATOM 2029 N N . TYR A 1 255 ? -3.431 4.781 -13.552 1.00 91.12 255 TYR A N 1
ATOM 2030 C CA . TYR A 1 255 ? -3.962 3.859 -12.547 1.00 91.12 255 TYR A CA 1
ATOM 2031 C C . TYR A 1 255 ? -3.258 2.496 -12.568 1.00 91.12 255 TYR A C 1
ATOM 2033 O O . TYR A 1 255 ? -3.784 1.529 -12.028 1.00 91.12 255 TYR A O 1
ATOM 2041 N N . CYS A 1 256 ? -2.073 2.386 -13.165 1.00 94.38 256 CYS A N 1
ATOM 2042 C CA . CYS A 1 256 ? -1.283 1.163 -13.107 1.00 94.38 256 CYS A CA 1
ATOM 2043 C C . CYS A 1 256 ? -0.371 1.161 -11.877 1.00 94.38 256 CYS A C 1
ATOM 2045 O O . CYS A 1 256 ? 0.429 2.081 -11.691 1.00 94.38 256 CYS A O 1
ATOM 2047 N N . SER A 1 257 ? -0.399 0.089 -11.082 1.00 95.31 257 SER A N 1
ATOM 2048 C CA . SER A 1 257 ? 0.502 -0.030 -9.927 1.00 95.31 257 SER A CA 1
ATOM 2049 C C . SER A 1 257 ? 1.983 -0.061 -10.331 1.00 95.31 257 SER A C 1
ATOM 2051 O O . SER A 1 257 ? 2.816 0.507 -9.632 1.00 95.31 257 SER A O 1
ATOM 2053 N N . VAL A 1 258 ? 2.324 -0.636 -11.494 1.00 95.62 258 VAL A N 1
ATOM 2054 C CA . VAL A 1 258 ? 3.701 -0.641 -12.035 1.00 95.62 258 VAL A CA 1
ATOM 2055 C C . VAL A 1 258 ? 4.188 0.771 -12.343 1.00 95.62 258 VAL A C 1
ATOM 2057 O O . VAL A 1 258 ? 5.331 1.108 -12.028 1.00 95.62 258 VAL A O 1
ATOM 2060 N N . HIS A 1 259 ? 3.318 1.592 -12.936 1.00 94.44 259 HIS A N 1
ATOM 2061 C CA . HIS A 1 259 ? 3.623 2.993 -13.194 1.00 94.44 259 HIS A CA 1
ATOM 2062 C C . HIS A 1 259 ? 3.846 3.730 -11.874 1.00 94.44 259 HIS A C 1
ATOM 2064 O O . HIS A 1 259 ? 4.882 4.370 -11.710 1.00 94.44 259 HIS A O 1
ATOM 2070 N N . ALA A 1 260 ? 2.935 3.560 -10.909 1.00 94.31 260 ALA A N 1
ATOM 2071 C CA . ALA A 1 260 ? 3.017 4.199 -9.600 1.00 94.31 260 ALA A CA 1
ATOM 2072 C C . ALA A 1 260 ? 4.345 3.894 -8.886 1.00 94.31 260 ALA A C 1
ATOM 2074 O O . ALA A 1 260 ? 5.084 4.819 -8.557 1.00 94.31 260 ALA A O 1
ATOM 2075 N N . VAL A 1 261 ? 4.715 2.617 -8.722 1.00 95.75 261 VAL A N 1
ATOM 2076 C CA . VAL A 1 261 ? 5.948 2.256 -7.994 1.00 95.75 261 VAL A CA 1
ATOM 2077 C C . VAL A 1 261 ? 7.220 2.726 -8.702 1.00 95.75 261 VAL A C 1
ATOM 2079 O O . VAL A 1 261 ? 8.196 3.082 -8.040 1.00 95.75 261 VAL A O 1
ATOM 2082 N N . ARG A 1 262 ? 7.227 2.767 -10.042 1.00 94.44 262 ARG A N 1
ATOM 2083 C CA . ARG A 1 262 ? 8.351 3.309 -10.821 1.00 94.44 262 ARG A CA 1
ATOM 2084 C C . ARG A 1 262 ? 8.443 4.822 -10.672 1.00 94.44 262 ARG A C 1
ATOM 2086 O O . ARG A 1 262 ? 9.520 5.324 -10.366 1.00 94.44 262 ARG A O 1
ATOM 2093 N N . ALA A 1 263 ? 7.329 5.531 -10.834 1.00 93.62 263 ALA A N 1
ATOM 2094 C CA . ALA A 1 263 ? 7.261 6.981 -10.695 1.00 93.62 263 ALA A CA 1
ATOM 2095 C C . ALA A 1 263 ? 7.633 7.432 -9.272 1.00 93.62 263 ALA A C 1
ATOM 2097 O O . ALA A 1 263 ? 8.374 8.402 -9.103 1.00 93.62 263 ALA A O 1
ATOM 2098 N N . TRP A 1 264 ? 7.206 6.696 -8.242 1.00 94.81 264 TRP A N 1
ATOM 2099 C CA . TRP A 1 264 ? 7.616 6.939 -6.859 1.00 94.81 264 TRP A CA 1
ATOM 2100 C C . TRP A 1 264 ? 9.112 6.714 -6.658 1.00 94.81 264 TRP A C 1
ATOM 2102 O O . TRP A 1 264 ? 9.783 7.593 -6.127 1.00 94.81 264 TRP A O 1
ATOM 2112 N N . ALA A 1 265 ? 9.663 5.588 -7.121 1.00 93.75 265 ALA A N 1
ATOM 2113 C CA . ALA A 1 265 ? 11.095 5.317 -7.000 1.00 93.75 265 ALA A CA 1
ATOM 2114 C C . ALA A 1 265 ? 11.943 6.397 -7.693 1.00 93.75 265 ALA A C 1
ATOM 2116 O O . ALA A 1 265 ? 12.885 6.911 -7.091 1.00 93.75 265 ALA A O 1
ATOM 2117 N N . LEU A 1 266 ? 11.578 6.791 -8.918 1.00 92.25 266 LEU A N 1
ATOM 2118 C CA . LEU A 1 266 ? 12.235 7.879 -9.649 1.00 92.25 266 LEU A CA 1
ATOM 2119 C C . LEU A 1 266 ? 12.125 9.214 -8.899 1.00 92.25 266 LEU A C 1
ATOM 2121 O O . LEU A 1 266 ? 13.128 9.904 -8.748 1.00 92.25 266 LEU A O 1
ATOM 2125 N N . SER A 1 267 ? 10.957 9.522 -8.326 1.00 92.50 267 SER A N 1
ATOM 2126 C CA . SER A 1 267 ? 10.760 10.720 -7.496 1.00 92.50 267 SER A CA 1
ATOM 2127 C C . SER A 1 267 ? 11.675 10.743 -6.272 1.00 92.50 267 SER A C 1
ATOM 2129 O O . SER A 1 267 ? 12.256 11.781 -5.964 1.00 92.50 267 SER A O 1
ATOM 2131 N N . VAL A 1 268 ? 11.833 9.608 -5.579 1.00 92.19 268 VAL A N 1
ATOM 2132 C CA . VAL A 1 268 ? 12.747 9.494 -4.431 1.00 92.19 268 VAL A CA 1
ATOM 2133 C C . VAL A 1 268 ? 14.188 9.740 -4.871 1.00 92.19 268 VAL A C 1
ATOM 2135 O O . VAL A 1 268 ? 14.909 10.484 -4.208 1.00 92.19 268 VAL A O 1
ATOM 2138 N N . ILE A 1 269 ? 14.610 9.135 -5.984 1.00 90.69 269 ILE A N 1
ATOM 2139 C CA . ILE A 1 269 ? 15.976 9.273 -6.503 1.00 90.69 269 ILE A CA 1
ATOM 2140 C C . ILE A 1 269 ? 16.257 10.722 -6.902 1.00 90.69 269 ILE A C 1
ATOM 2142 O O . ILE A 1 269 ? 17.280 11.260 -6.493 1.00 90.69 269 ILE A O 1
ATOM 2146 N N . ASP A 1 270 ? 15.342 11.364 -7.628 1.00 88.56 270 ASP A N 1
ATOM 2147 C CA . ASP A 1 270 ? 15.452 12.769 -8.030 1.00 88.56 270 ASP A CA 1
ATOM 2148 C C . ASP A 1 270 ? 15.546 13.714 -6.833 1.00 88.56 270 ASP A C 1
ATOM 2150 O O . ASP A 1 270 ? 16.329 14.656 -6.839 1.00 88.56 270 ASP A O 1
ATOM 2154 N N . LEU A 1 271 ? 14.757 13.480 -5.783 1.00 88.12 271 LEU A N 1
ATOM 2155 C CA . LEU A 1 271 ? 14.816 14.310 -4.579 1.00 88.12 271 LEU A CA 1
ATOM 2156 C C . LEU A 1 271 ? 16.097 14.078 -3.771 1.00 88.12 271 LEU A C 1
ATOM 2158 O O . LEU A 1 271 ? 16.541 14.968 -3.050 1.00 88.12 271 LEU A O 1
ATOM 2162 N N . CYS A 1 272 ? 16.685 12.887 -3.871 1.00 87.81 272 CYS A N 1
ATOM 2163 C CA . CYS A 1 272 ? 17.921 12.546 -3.179 1.00 87.81 272 CYS A CA 1
ATOM 2164 C C . CYS A 1 272 ? 19.178 12.875 -3.998 1.00 87.81 272 CYS A C 1
ATOM 2166 O O . CYS A 1 272 ? 20.267 12.877 -3.424 1.00 87.81 272 CYS A O 1
ATOM 2168 N N . SER A 1 273 ? 19.069 13.135 -5.306 1.00 86.69 273 SER A N 1
ATOM 2169 C CA . SER A 1 273 ? 20.235 13.158 -6.194 1.00 86.69 273 SER A CA 1
ATOM 2170 C C . SER A 1 273 ? 21.265 14.208 -5.812 1.00 86.69 273 SER A C 1
ATOM 2172 O O . SER A 1 273 ? 22.459 13.914 -5.742 1.00 86.69 273 SER A O 1
ATOM 2174 N N . ASP A 1 274 ? 20.773 15.390 -5.453 1.00 81.50 274 ASP A N 1
ATOM 2175 C CA . ASP A 1 274 ? 21.587 16.549 -5.095 1.00 81.50 274 ASP A CA 1
ATOM 2176 C C . ASP A 1 274 ? 22.366 16.349 -3.784 1.00 81.50 274 ASP A C 1
ATOM 2178 O O . ASP A 1 274 ? 23.349 17.042 -3.535 1.00 81.50 274 ASP A O 1
ATOM 2182 N N . PHE A 1 275 ? 21.945 15.404 -2.936 1.00 84.50 275 PHE A N 1
ATOM 2183 C CA . PHE A 1 275 ? 22.546 15.161 -1.618 1.00 84.50 275 PHE A CA 1
ATOM 2184 C C . PHE A 1 275 ? 23.547 14.007 -1.602 1.00 84.50 275 PHE A C 1
ATOM 2186 O O . PHE A 1 275 ? 24.285 13.852 -0.631 1.00 84.50 275 PHE A O 1
ATOM 2193 N N . TYR A 1 276 ? 23.554 13.178 -2.645 1.00 84.06 276 TYR A N 1
ATOM 2194 C CA . TYR A 1 276 ? 24.367 11.963 -2.716 1.00 84.06 276 TYR A CA 1
ATOM 2195 C C . TYR A 1 276 ? 25.340 11.954 -3.905 1.00 84.06 276 TYR A C 1
ATOM 2197 O O . TYR A 1 276 ? 25.960 10.919 -4.153 1.00 84.06 276 TYR A O 1
ATOM 2205 N N . ASP A 1 277 ? 25.483 13.077 -4.624 1.00 80.12 277 ASP A N 1
ATOM 2206 C CA . ASP A 1 277 ? 26.310 13.214 -5.836 1.00 80.12 277 ASP A CA 1
ATOM 2207 C C . ASP A 1 277 ? 26.048 12.090 -6.860 1.00 80.12 277 ASP A C 1
ATOM 2209 O O . ASP A 1 277 ? 26.961 11.524 -7.469 1.00 80.12 277 ASP A O 1
ATOM 2213 N N . ILE A 1 278 ? 24.775 11.729 -7.027 1.00 82.12 278 ILE A N 1
ATOM 2214 C CA . ILE A 1 278 ? 24.315 10.726 -7.994 1.00 82.12 278 ILE A CA 1
ATOM 2215 C C . ILE A 1 278 ? 23.653 11.428 -9.177 1.00 82.12 278 ILE A C 1
ATOM 2217 O O . ILE A 1 278 ? 22.926 12.406 -9.014 1.00 82.12 278 ILE A O 1
ATOM 2221 N N . GLU A 1 279 ? 23.881 10.919 -10.386 1.00 74.94 279 GLU A N 1
ATOM 2222 C CA . GLU A 1 279 ? 23.160 11.406 -11.560 1.00 74.94 279 GLU A CA 1
ATOM 2223 C C . GLU A 1 279 ? 21.680 11.018 -11.443 1.00 74.94 279 GLU A C 1
ATOM 2225 O O . GLU A 1 279 ? 21.343 9.835 -11.370 1.00 74.94 279 GLU A O 1
ATOM 2230 N N . SER A 1 280 ? 20.792 12.017 -11.414 1.00 66.50 280 SER A N 1
ATOM 2231 C CA . SER A 1 280 ? 19.348 11.777 -11.451 1.00 66.50 280 SER A CA 1
ATOM 2232 C C . SER A 1 280 ? 18.962 11.111 -12.786 1.00 66.50 280 SER A C 1
ATOM 2234 O O . SER A 1 280 ? 19.331 11.620 -13.853 1.00 66.50 280 SER A O 1
ATOM 2236 N N . PRO A 1 281 ? 18.179 10.014 -12.759 1.00 61.06 281 PRO A N 1
ATOM 2237 C CA . PRO A 1 281 ? 17.632 9.397 -13.961 1.00 61.06 281 PRO A CA 1
ATOM 2238 C C . PRO A 1 281 ? 16.745 10.347 -14.773 1.00 61.06 281 PRO A C 1
ATOM 2240 O O . PRO A 1 281 ? 16.673 10.193 -15.985 1.00 61.06 281 PRO A O 1
ATOM 2243 N N . ALA A 1 282 ? 16.109 11.349 -14.152 1.00 52.75 282 ALA A N 1
ATOM 2244 C CA . ALA A 1 282 ? 15.295 12.336 -14.865 1.00 52.75 282 ALA A CA 1
ATOM 2245 C C . ALA A 1 282 ? 16.112 13.275 -15.769 1.00 52.75 282 ALA A C 1
ATOM 2247 O O . ALA A 1 282 ? 15.559 13.879 -16.686 1.00 52.75 282 ALA A O 1
ATOM 2248 N N . ASN A 1 283 ? 17.431 13.368 -15.562 1.00 45.28 283 ASN A N 1
ATOM 2249 C CA . ASN A 1 283 ? 18.334 14.103 -16.452 1.00 45.28 283 ASN A CA 1
ATOM 2250 C C . ASN A 1 283 ? 18.843 13.258 -17.633 1.00 45.28 283 ASN A C 1
ATOM 2252 O O . ASN A 1 283 ? 19.519 13.788 -18.519 1.00 45.28 283 ASN A O 1
ATOM 2256 N N . GLN A 1 284 ? 18.521 11.962 -17.678 1.00 46.44 284 GLN A N 1
ATOM 2257 C CA . GLN A 1 284 ? 18.788 11.107 -18.829 1.00 46.44 284 GLN A CA 1
ATOM 2258 C C . GLN A 1 284 ? 17.482 10.902 -19.609 1.00 46.44 284 GLN A C 1
ATOM 2260 O O . GLN A 1 284 ? 16.502 10.421 -19.044 1.00 46.44 284 GLN A O 1
ATOM 2265 N N . PRO A 1 285 ? 17.429 11.224 -20.915 1.00 39.47 285 PRO A N 1
ATOM 2266 C CA . PRO A 1 285 ? 16.305 10.812 -21.742 1.00 39.47 285 PRO A CA 1
ATOM 2267 C C . PRO A 1 285 ? 16.167 9.289 -21.641 1.00 39.47 285 PRO A C 1
ATOM 2269 O O . PRO A 1 285 ? 17.094 8.571 -22.021 1.00 39.47 285 PRO A O 1
ATOM 2272 N N . LEU A 1 286 ? 15.010 8.795 -21.187 1.00 47.72 286 LEU A N 1
ATOM 2273 C CA . LEU A 1 286 ? 14.672 7.363 -21.069 1.00 47.72 286 LEU A CA 1
ATOM 2274 C C . LEU A 1 286 ? 14.818 6.572 -22.391 1.00 47.72 286 LEU A C 1
ATOM 2276 O O . LEU A 1 286 ? 14.683 5.355 -22.419 1.00 47.72 286 LEU A O 1
ATOM 2280 N N . ALA A 1 287 ? 15.163 7.248 -23.490 1.00 38.94 287 ALA A N 1
ATOM 2281 C CA . ALA A 1 287 ? 15.509 6.674 -24.783 1.00 38.94 287 ALA A CA 1
ATOM 2282 C C . ALA A 1 287 ? 16.933 6.075 -24.882 1.00 38.94 287 ALA A C 1
ATOM 2284 O O . ALA A 1 287 ? 17.241 5.470 -25.911 1.00 38.94 287 ALA A O 1
ATOM 2285 N N . SER A 1 288 ? 17.819 6.236 -23.886 1.00 33.41 288 SER A N 1
ATOM 2286 C CA . SER A 1 288 ? 19.204 5.720 -23.954 1.00 33.41 288 SER A CA 1
ATOM 2287 C C . SER A 1 288 ? 19.512 4.531 -23.035 1.00 33.41 288 SER A C 1
ATOM 2289 O O . SER A 1 288 ? 20.531 3.865 -23.242 1.00 33.41 288 SER A O 1
ATOM 2291 N N . SER A 1 289 ? 18.634 4.188 -22.087 1.00 34.50 289 SER A N 1
ATOM 2292 C CA . SER A 1 289 ? 18.705 2.913 -21.372 1.00 34.50 289 SER A CA 1
ATOM 2293 C C . SER A 1 289 ? 17.921 1.862 -22.162 1.00 34.50 289 SER A C 1
ATOM 2295 O O . SER A 1 289 ? 16.717 1.940 -22.362 1.00 34.50 289 SER A O 1
ATOM 2297 N N . SER A 1 290 ? 18.659 0.905 -22.712 1.00 31.31 290 SER A N 1
ATOM 2298 C CA . SER A 1 290 ? 18.212 -0.309 -23.403 1.00 31.31 290 SER A CA 1
ATOM 2299 C C . SER A 1 290 ? 16.798 -0.821 -23.056 1.00 31.31 290 SER A C 1
ATOM 2301 O O . SER A 1 290 ? 16.669 -1.696 -22.205 1.00 31.31 290 SER A O 1
ATOM 2303 N N . GLY A 1 291 ? 15.778 -0.363 -23.789 1.00 31.39 291 GLY A N 1
ATOM 2304 C CA . GLY A 1 291 ? 14.439 -0.962 -23.841 1.00 31.39 291 GLY A CA 1
ATOM 2305 C C . GLY A 1 291 ? 13.695 -1.053 -22.497 1.00 31.39 291 GLY A C 1
ATOM 2306 O O . GLY A 1 291 ? 14.234 -0.726 -21.442 1.00 31.39 291 GLY A O 1
ATOM 2307 N N . PRO A 1 292 ? 12.430 -1.510 -22.500 1.00 33.28 292 PRO A N 1
ATOM 2308 C CA . PRO A 1 292 ? 11.780 -1.898 -21.256 1.00 33.28 292 PRO A CA 1
ATOM 2309 C C . PRO A 1 292 ? 12.684 -2.913 -20.554 1.00 33.28 292 PRO A C 1
ATOM 2311 O O . PRO A 1 292 ? 13.033 -3.942 -21.141 1.00 33.28 292 PRO A O 1
ATOM 2314 N N . THR A 1 293 ? 13.070 -2.619 -19.307 1.00 37.06 293 THR A N 1
ATOM 2315 C CA . THR A 1 293 ? 13.643 -3.629 -18.411 1.00 37.06 293 THR A CA 1
ATOM 2316 C C . THR A 1 293 ? 12.771 -4.874 -18.539 1.00 37.06 293 THR A C 1
ATOM 2318 O O . THR A 1 293 ? 11.542 -4.739 -18.464 1.00 37.06 293 THR A O 1
ATOM 2321 N N . PRO A 1 294 ? 13.350 -6.055 -18.831 1.00 28.72 294 PRO A N 1
ATOM 2322 C CA . PRO A 1 294 ? 12.551 -7.236 -19.091 1.00 28.72 294 PRO A CA 1
ATOM 2323 C C . PRO A 1 294 ? 11.593 -7.419 -17.919 1.00 28.72 294 PRO A C 1
ATOM 2325 O O . PRO A 1 294 ? 12.017 -7.466 -16.762 1.00 28.72 294 PRO A O 1
ATOM 2328 N N . MET A 1 295 ? 10.293 -7.459 -18.228 1.00 32.72 295 MET A N 1
ATOM 2329 C CA . MET A 1 295 ? 9.316 -8.039 -17.320 1.00 32.72 295 MET A CA 1
ATOM 2330 C C . MET A 1 295 ? 9.881 -9.406 -16.959 1.00 32.72 295 MET A C 1
ATOM 2332 O O . MET A 1 295 ? 9.954 -10.274 -17.826 1.00 32.72 295 MET A O 1
ATOM 2336 N N . VAL A 1 296 ? 10.308 -9.590 -15.715 1.00 36.12 296 VAL A N 1
ATOM 2337 C CA . VAL A 1 296 ? 10.439 -10.941 -15.189 1.00 36.12 296 VAL A CA 1
ATOM 2338 C C . VAL A 1 296 ? 8.997 -11.380 -14.965 1.00 36.12 296 VAL A C 1
ATOM 2340 O O . VAL A 1 296 ? 8.418 -11.129 -13.908 1.00 36.12 296 VAL A O 1
ATOM 2343 N N . SER A 1 297 ? 8.364 -11.909 -16.018 1.00 38.09 297 SER A N 1
ATOM 2344 C CA . SER A 1 297 ? 7.270 -12.841 -15.804 1.00 38.09 297 SER A CA 1
ATOM 2345 C C . SER A 1 297 ? 7.903 -13.987 -15.040 1.00 38.09 297 SER A C 1
ATOM 2347 O O . SER A 1 297 ? 8.849 -14.606 -15.514 1.00 38.09 297 SER A O 1
ATOM 2349 N N . TRP A 1 298 ? 7.476 -14.164 -13.796 1.00 38.94 298 TRP A N 1
ATOM 2350 C CA . TRP A 1 298 ? 7.849 -15.342 -13.037 1.00 38.94 298 TRP A CA 1
ATOM 2351 C C . TRP A 1 298 ? 7.114 -16.504 -13.697 1.00 38.94 298 TRP A C 1
ATOM 2353 O O . TRP A 1 298 ? 5.942 -16.741 -13.400 1.00 38.94 298 TRP A O 1
ATOM 2363 N N . ASP A 1 299 ? 7.769 -17.141 -14.660 1.00 34.88 299 ASP A N 1
ATOM 2364 C CA . ASP A 1 299 ? 7.270 -18.350 -15.300 1.00 34.88 299 ASP A CA 1
ATOM 2365 C C . ASP A 1 299 ? 7.420 -19.518 -14.300 1.00 34.88 299 ASP A C 1
ATOM 2367 O O . ASP A 1 299 ? 8.214 -19.450 -13.357 1.00 34.88 299 ASP A O 1
ATOM 2371 N N . ASP A 1 300 ? 6.664 -20.608 -14.466 1.00 37.06 300 ASP A N 1
ATOM 2372 C CA . ASP A 1 300 ? 6.672 -21.752 -13.530 1.00 37.06 300 ASP A CA 1
ATOM 2373 C C . ASP A 1 300 ? 8.078 -22.375 -13.317 1.00 37.06 300 ASP A C 1
ATOM 2375 O O . ASP A 1 300 ? 8.322 -23.065 -12.326 1.00 37.06 300 ASP A O 1
ATOM 2379 N N . GLU A 1 301 ? 9.039 -22.115 -14.209 1.00 36.78 301 GLU A N 1
ATOM 2380 C CA . GLU A 1 301 ? 10.443 -22.533 -14.076 1.00 36.78 301 GLU A CA 1
ATOM 2381 C C . GLU A 1 301 ? 11.203 -21.783 -12.958 1.00 36.78 301 GLU A C 1
ATOM 2383 O O . GLU A 1 301 ? 12.056 -22.376 -12.290 1.00 36.78 301 GLU A O 1
ATOM 2388 N N . ASP A 1 302 ? 10.846 -20.526 -12.666 1.00 44.72 302 ASP A N 1
ATOM 2389 C CA . ASP A 1 302 ? 11.448 -19.738 -11.577 1.00 44.72 302 ASP A CA 1
ATOM 2390 C C . ASP A 1 302 ? 10.965 -20.206 -10.191 1.00 44.72 302 ASP A C 1
ATOM 2392 O O . ASP A 1 302 ? 11.651 -20.032 -9.185 1.00 44.72 302 ASP A O 1
ATOM 2396 N N . ILE A 1 303 ? 9.792 -20.846 -10.127 1.00 41.41 303 ILE A N 1
ATOM 2397 C CA . ILE A 1 303 ? 9.250 -21.450 -8.899 1.00 41.41 303 ILE A CA 1
ATOM 2398 C C . ILE A 1 303 ? 9.980 -22.760 -8.582 1.00 41.41 303 ILE A C 1
ATOM 2400 O O . ILE A 1 303 ? 10.297 -23.028 -7.426 1.00 41.41 303 ILE A O 1
ATOM 2404 N N . ASN A 1 304 ? 10.298 -23.554 -9.607 1.00 37.69 304 ASN A N 1
ATOM 2405 C CA . ASN A 1 304 ? 11.006 -24.831 -9.458 1.00 37.69 304 ASN A CA 1
ATOM 2406 C C . ASN A 1 304 ? 12.510 -24.674 -9.162 1.00 37.69 304 ASN A C 1
ATOM 2408 O O . ASN A 1 304 ? 13.181 -25.657 -8.856 1.00 37.69 304 ASN A O 1
ATOM 2412 N N . SER A 1 305 ? 13.047 -23.455 -9.258 1.00 42.31 305 SER A N 1
ATOM 2413 C CA . SER A 1 305 ? 14.422 -23.114 -8.871 1.00 42.31 305 SER A CA 1
ATOM 2414 C C . SER A 1 305 ? 14.526 -22.513 -7.461 1.00 42.31 305 SER A C 1
ATOM 2416 O O . SER A 1 305 ? 15.633 -22.240 -6.987 1.00 42.31 305 SER A O 1
ATOM 2418 N N . ILE A 1 306 ? 13.398 -22.368 -6.756 1.00 41.72 306 ILE A N 1
ATOM 2419 C CA . ILE A 1 306 ? 13.373 -22.114 -5.314 1.00 41.72 306 ILE A CA 1
ATOM 2420 C C . ILE A 1 306 ? 13.853 -23.402 -4.620 1.00 41.72 306 ILE A C 1
ATOM 2422 O O . ILE A 1 306 ? 13.270 -24.457 -4.873 1.00 41.72 306 ILE A O 1
ATOM 2426 N N . PRO A 1 307 ? 14.896 -23.363 -3.766 1.00 34.88 307 PRO A N 1
ATOM 2427 C CA . PRO A 1 307 ? 15.335 -24.545 -3.029 1.00 34.88 307 PRO A CA 1
ATOM 2428 C C . PRO A 1 307 ? 14.160 -25.161 -2.262 1.00 34.88 307 PRO A C 1
ATOM 2430 O O . PRO A 1 307 ? 13.456 -24.443 -1.547 1.00 34.88 307 PRO A O 1
ATOM 2433 N N . GLU A 1 308 ? 13.945 -26.471 -2.421 1.00 34.94 308 GLU A N 1
ATOM 2434 C CA . GLU A 1 308 ? 12.990 -27.218 -1.600 1.00 34.94 308 GLU A CA 1
ATOM 2435 C C . GLU A 1 308 ? 13.288 -26.957 -0.120 1.00 34.94 308 GLU A C 1
ATOM 2437 O O . GLU A 1 308 ? 14.440 -26.981 0.317 1.00 34.94 308 GLU A O 1
ATOM 2442 N N . PHE A 1 309 ? 12.231 -26.662 0.635 1.00 36.94 309 PHE A N 1
ATOM 2443 C CA . PHE A 1 309 ? 12.286 -26.453 2.073 1.00 36.94 309 PHE A CA 1
ATOM 2444 C C . PHE A 1 309 ? 12.841 -27.713 2.750 1.00 36.94 309 PHE A C 1
ATOM 2446 O O . PHE A 1 309 ? 12.120 -28.695 2.909 1.00 36.94 309 PHE A O 1
ATOM 2453 N N . GLU A 1 310 ? 14.100 -27.684 3.184 1.00 31.06 310 GLU A N 1
ATOM 2454 C CA . GLU A 1 310 ? 14.533 -28.552 4.275 1.00 31.06 310 GLU A CA 1
ATOM 2455 C C . GLU A 1 310 ? 13.961 -27.970 5.568 1.00 31.06 310 GLU A C 1
ATOM 2457 O O . GLU A 1 310 ? 14.211 -26.813 5.921 1.00 31.06 310 GLU A O 1
ATOM 2462 N N . ASP A 1 311 ? 13.131 -28.774 6.230 1.00 32.12 311 ASP A N 1
ATOM 2463 C CA . ASP A 1 311 ? 12.561 -28.497 7.538 1.00 32.12 311 ASP A CA 1
ATOM 2464 C C . ASP A 1 311 ? 13.669 -28.038 8.498 1.00 32.12 311 ASP A C 1
ATOM 2466 O O . ASP A 1 311 ? 14.489 -28.828 8.968 1.00 32.12 311 ASP A O 1
ATOM 2470 N N . LEU A 1 312 ? 13.696 -26.743 8.815 1.00 29.34 312 LEU A N 1
ATOM 2471 C CA . LEU A 1 312 ? 14.401 -26.264 9.995 1.00 29.34 312 LEU A CA 1
ATOM 2472 C C . LEU A 1 312 ? 13.634 -26.805 11.203 1.00 29.34 312 LEU A C 1
ATOM 2474 O O . LEU A 1 312 ? 12.660 -26.202 11.658 1.00 29.34 312 LEU A O 1
ATOM 2478 N N . GLU A 1 313 ? 14.058 -27.969 11.694 1.00 27.98 313 GLU A N 1
ATOM 2479 C CA . GLU A 1 313 ? 13.683 -28.491 13.003 1.00 27.98 313 GLU A CA 1
ATOM 2480 C C . GLU A 1 313 ? 14.093 -27.463 14.064 1.00 27.98 313 GLU A C 1
ATOM 2482 O O . GLU A 1 313 ? 15.224 -27.424 14.549 1.00 27.98 313 GLU A O 1
ATOM 2487 N N . ILE A 1 314 ? 13.163 -26.579 14.419 1.00 29.89 314 ILE A N 1
ATOM 2488 C CA . ILE A 1 314 ? 13.287 -25.771 15.623 1.00 29.89 314 ILE A CA 1
ATOM 2489 C C . ILE A 1 314 ? 12.994 -26.719 16.791 1.00 29.89 314 ILE A C 1
ATOM 2491 O O . ILE A 1 314 ? 11.834 -26.989 17.108 1.00 29.89 314 ILE A O 1
ATOM 2495 N N . GLU A 1 315 ? 14.040 -27.250 17.428 1.00 31.83 315 GLU A N 1
ATOM 2496 C CA . GLU A 1 315 ? 13.923 -27.867 18.752 1.00 31.83 315 GLU A CA 1
ATOM 2497 C C . GLU A 1 315 ? 13.510 -26.787 19.769 1.00 31.83 315 GLU A C 1
ATOM 2499 O O . GLU A 1 315 ? 14.337 -26.147 20.420 1.00 31.83 315 GLU A O 1
ATOM 2504 N N . GLU A 1 316 ? 12.207 -26.551 19.913 1.00 35.50 316 GLU A N 1
ATOM 2505 C CA . GLU A 1 316 ? 11.678 -25.756 21.019 1.00 35.50 316 GLU A CA 1
ATOM 2506 C C . GLU A 1 316 ? 11.538 -26.645 22.267 1.00 35.50 316 GLU A C 1
ATOM 2508 O O . GLU A 1 316 ? 10.665 -27.509 22.368 1.00 35.50 316 GLU A O 1
ATOM 2513 N N . ASP A 1 317 ? 12.411 -26.427 23.253 1.00 30.41 317 ASP A N 1
ATOM 2514 C CA . ASP A 1 317 ? 12.335 -27.029 24.588 1.00 30.41 317 ASP A CA 1
ATOM 2515 C C . ASP A 1 317 ? 11.118 -26.471 25.361 1.00 30.41 317 ASP A C 1
ATOM 2517 O O . ASP A 1 317 ? 11.194 -25.511 26.135 1.00 30.41 317 ASP A O 1
ATOM 2521 N N . PHE A 1 318 ? 9.957 -27.094 25.144 1.00 35.59 318 PHE A N 1
ATOM 2522 C CA . PHE A 1 318 ? 8.672 -26.760 25.773 1.00 35.59 318 PHE A CA 1
ATOM 2523 C C . PHE A 1 318 ? 8.586 -27.076 27.278 1.00 35.59 318 PHE A C 1
ATOM 2525 O O . PHE A 1 318 ? 7.524 -26.912 27.885 1.00 35.59 318 PHE A O 1
ATOM 2532 N N . SER A 1 319 ? 9.674 -27.486 27.936 1.00 35.03 319 SER A N 1
ATOM 2533 C CA . SER A 1 319 ? 9.652 -27.829 29.365 1.00 35.03 319 SER A CA 1
ATOM 2534 C C . SER A 1 319 ? 9.507 -26.622 30.312 1.00 35.03 319 SER A C 1
ATOM 2536 O O . SER A 1 319 ? 9.248 -26.804 31.504 1.00 35.03 319 SER A O 1
ATOM 2538 N N . LYS A 1 320 ? 9.619 -25.379 29.813 1.00 35.50 320 LYS A N 1
ATOM 2539 C CA . LYS A 1 320 ? 9.660 -24.162 30.655 1.00 35.50 320 LYS A CA 1
ATOM 2540 C C . LYS A 1 320 ? 8.403 -23.286 30.647 1.00 35.50 320 LYS A C 1
ATOM 2542 O O . LYS A 1 320 ? 8.336 -22.330 31.420 1.00 35.50 320 LYS A O 1
ATOM 2547 N N . LEU A 1 321 ? 7.371 -23.610 29.867 1.00 33.69 321 LEU A N 1
ATOM 2548 C CA . LEU A 1 321 ? 6.123 -22.834 29.837 1.00 33.69 321 LEU A CA 1
ATOM 2549 C C . LEU A 1 321 ? 5.028 -23.493 30.688 1.00 33.69 321 LEU A C 1
ATOM 2551 O O . LEU A 1 321 ? 4.158 -24.213 30.206 1.00 33.69 321 LEU A O 1
ATOM 2555 N N . ASN A 1 322 ? 5.050 -23.197 31.991 1.00 37.03 322 ASN A N 1
ATOM 2556 C CA . ASN A 1 322 ? 3.963 -23.503 32.925 1.00 37.03 322 ASN A CA 1
ATOM 2557 C C . ASN A 1 322 ? 2.729 -22.617 32.648 1.00 37.03 322 ASN A C 1
ATOM 2559 O O . ASN A 1 322 ? 2.434 -21.680 33.390 1.00 37.03 322 ASN A O 1
ATOM 2563 N N . LEU A 1 323 ? 1.972 -22.930 31.596 1.00 32.88 323 LEU A N 1
ATOM 2564 C CA . LEU A 1 323 ? 0.634 -22.382 31.371 1.00 32.88 323 LEU A CA 1
ATOM 2565 C C . LEU A 1 323 ? -0.407 -23.481 31.605 1.00 32.88 323 LEU A C 1
ATOM 2567 O O . LEU A 1 323 ? -0.590 -24.400 30.810 1.00 32.88 323 LEU A O 1
ATOM 2571 N N . ARG A 1 324 ? -1.094 -23.390 32.749 1.00 31.89 324 ARG A N 1
ATOM 2572 C CA . ARG A 1 324 ? -2.219 -24.263 33.103 1.00 31.89 324 ARG A CA 1
ATOM 2573 C C . ARG A 1 324 ? -3.340 -24.112 32.065 1.00 31.89 324 ARG A C 1
ATOM 2575 O O . ARG A 1 324 ? -3.943 -23.047 31.959 1.00 31.89 324 ARG A O 1
ATOM 2582 N N . ARG A 1 325 ? -3.653 -25.193 31.343 1.00 29.94 325 ARG A N 1
ATOM 2583 C CA . ARG A 1 325 ? -4.848 -25.320 30.487 1.00 29.94 325 ARG A CA 1
ATOM 2584 C C . ARG A 1 325 ? -6.135 -25.109 31.302 1.00 29.94 325 ARG A C 1
ATOM 2586 O O . ARG A 1 325 ? -6.298 -25.773 32.328 1.00 29.94 325 ARG A O 1
ATOM 2593 N N . PRO A 1 326 ? -7.105 -24.310 30.828 1.00 28.36 326 PRO A N 1
ATOM 2594 C CA . PRO A 1 326 ? -8.489 -24.436 31.267 1.00 28.36 326 PRO A CA 1
ATOM 2595 C C . PRO A 1 326 ? -9.092 -25.733 30.709 1.00 28.36 326 PRO A C 1
ATOM 2597 O O . PRO A 1 326 ? -8.904 -26.070 29.540 1.00 28.36 326 PRO A O 1
ATOM 2600 N N . LEU A 1 327 ? -9.821 -26.462 31.554 1.00 31.11 327 LEU A N 1
ATOM 2601 C CA . LEU A 1 327 ? -10.561 -27.671 31.189 1.00 31.11 327 LEU A CA 1
ATOM 2602 C C . LEU A 1 327 ? -11.648 -27.338 30.152 1.00 31.11 327 LEU A C 1
ATOM 2604 O O . LEU A 1 327 ? -12.622 -26.650 30.460 1.00 31.11 327 LEU A O 1
ATOM 2608 N N . VAL A 1 328 ? -11.488 -27.851 28.932 1.00 32.78 328 VAL A N 1
ATOM 2609 C CA . VAL A 1 328 ? -12.525 -27.847 27.892 1.00 32.78 328 VAL A CA 1
ATOM 2610 C C . VAL A 1 328 ? -13.604 -28.854 28.298 1.00 32.78 328 VAL A C 1
ATOM 2612 O O . VAL A 1 328 ? -13.318 -30.037 28.463 1.00 32.78 328 VAL A O 1
ATOM 2615 N N . LYS A 1 329 ? -14.844 -28.386 28.484 1.00 35.53 329 LYS A N 1
ATOM 2616 C CA . LYS A 1 329 ? -16.019 -29.258 28.623 1.00 35.53 329 LYS A CA 1
ATOM 2617 C C . LYS A 1 329 ? -16.374 -29.851 27.254 1.00 35.53 329 LYS A C 1
ATOM 2619 O O . LYS A 1 329 ? -16.301 -29.153 26.247 1.00 35.53 329 LYS A O 1
ATOM 2624 N N . GLU A 1 330 ? -16.728 -31.132 27.252 1.00 33.38 330 GLU A N 1
ATOM 2625 C CA . GLU A 1 330 ? -16.999 -31.970 26.077 1.00 33.38 330 GLU A CA 1
ATOM 2626 C C . GLU A 1 330 ? -18.001 -31.370 25.065 1.00 33.38 330 GLU A C 1
ATOM 2628 O O . GLU A 1 330 ? -18.916 -30.635 25.450 1.00 33.38 330 GLU A O 1
ATOM 2633 N N . PRO A 1 331 ? -17.878 -31.713 23.767 1.00 32.62 331 PRO A N 1
ATOM 2634 C CA . PRO A 1 331 ? -18.762 -31.208 22.725 1.00 32.62 331 PRO A CA 1
ATOM 2635 C C . PRO A 1 331 ? -20.157 -31.851 22.776 1.00 32.62 331 PRO A C 1
ATOM 2637 O O . PRO A 1 331 ? -20.323 -33.071 22.793 1.00 32.62 331 PRO A O 1
ATOM 2640 N N . VAL A 1 332 ? -21.181 -30.999 22.712 1.00 32.59 332 VAL A N 1
ATOM 2641 C CA . VAL A 1 332 ? -22.587 -31.383 22.541 1.00 32.59 332 VAL A CA 1
ATOM 2642 C C . VAL A 1 332 ? -22.790 -31.996 21.146 1.00 32.59 332 VAL A C 1
ATOM 2644 O O . VAL A 1 332 ? -22.516 -31.357 20.129 1.00 32.59 332 VAL A O 1
ATOM 2647 N N . LYS A 1 333 ? -23.293 -33.237 21.089 1.00 32.38 333 LYS A N 1
ATOM 2648 C CA . LYS A 1 333 ? -23.653 -33.946 19.846 1.00 32.38 333 LYS A CA 1
ATOM 2649 C C . LYS A 1 333 ? -24.790 -33.218 19.111 1.00 32.38 333 LYS A C 1
ATOM 2651 O O . LYS A 1 333 ? -25.859 -33.019 19.683 1.00 32.38 333 LYS A O 1
ATOM 2656 N N . ARG A 1 334 ? -24.587 -32.866 17.834 1.00 30.30 334 ARG A N 1
ATOM 2657 C CA . ARG A 1 334 ? -25.654 -32.370 16.939 1.00 30.30 334 ARG A CA 1
ATOM 2658 C C . ARG A 1 334 ? -26.447 -33.541 16.327 1.00 30.30 334 ARG A C 1
ATOM 2660 O O . ARG A 1 334 ? -25.838 -34.576 16.052 1.00 30.30 334 ARG A O 1
ATOM 2667 N N . PRO A 1 335 ? -27.764 -33.406 16.073 1.00 29.80 335 PRO A N 1
ATOM 2668 C CA . PRO A 1 335 ? -28.551 -34.451 15.422 1.00 29.80 335 PRO A CA 1
ATOM 2669 C C . PRO A 1 335 ? -28.243 -34.554 13.922 1.00 29.80 335 PRO A C 1
ATOM 2671 O O . PRO A 1 335 ? -28.070 -33.548 13.236 1.00 29.80 335 PRO A O 1
ATOM 2674 N N . SER A 1 336 ? -28.223 -35.791 13.432 1.00 29.44 336 SER A N 1
ATOM 2675 C CA . SER A 1 336 ? -28.138 -36.175 12.021 1.00 29.44 336 SER A CA 1
ATOM 2676 C C . SER A 1 336 ? -29.458 -35.877 11.298 1.00 29.44 336 SER A C 1
ATOM 2678 O O . SER A 1 336 ? -30.505 -36.384 11.701 1.00 29.44 336 SER A O 1
ATOM 2680 N N . TYR A 1 337 ? -29.412 -35.088 10.220 1.00 31.30 337 TYR A N 1
ATOM 2681 C CA . TYR A 1 337 ? -30.523 -34.959 9.275 1.00 31.30 337 TYR A CA 1
ATOM 2682 C C . TYR A 1 337 ? -30.289 -35.891 8.087 1.00 31.30 337 TYR A C 1
ATOM 2684 O O . TYR A 1 337 ? -29.633 -35.538 7.111 1.00 31.30 337 TYR A O 1
ATOM 2692 N N . ALA A 1 338 ? -30.856 -37.089 8.177 1.00 30.14 338 ALA A N 1
ATOM 2693 C CA . ALA A 1 338 ? -31.125 -37.934 7.025 1.00 30.14 338 ALA A CA 1
ATOM 2694 C C . ALA A 1 338 ? -32.613 -37.808 6.652 1.00 30.14 338 ALA A C 1
ATOM 2696 O O . ALA A 1 338 ? -33.469 -37.893 7.532 1.00 30.14 338 ALA A O 1
ATOM 2697 N N . LYS A 1 339 ? -32.876 -37.720 5.338 1.00 34.06 339 LYS A N 1
ATOM 2698 C CA . LYS A 1 339 ? -34.172 -37.786 4.620 1.00 34.06 339 LYS A CA 1
ATOM 2699 C C . LYS A 1 339 ? -34.899 -36.454 4.376 1.00 34.06 339 LYS A C 1
ATOM 2701 O O . LYS A 1 339 ? -35.753 -36.050 5.156 1.00 34.06 339 LYS A O 1
ATOM 2706 N N . LEU A 1 340 ? -34.678 -35.877 3.192 1.00 32.38 340 LEU A N 1
ATOM 2707 C CA . LEU A 1 340 ? -35.695 -35.104 2.468 1.00 32.38 340 LEU A CA 1
ATOM 2708 C C . LEU A 1 340 ? -35.754 -35.587 1.007 1.00 32.38 340 LEU A C 1
ATOM 2710 O O . LEU A 1 340 ? -34.723 -35.795 0.372 1.00 32.38 340 LEU A O 1
ATOM 2714 N N . ASN A 1 341 ? -36.978 -35.841 0.537 1.00 31.22 341 ASN A N 1
ATOM 2715 C CA . ASN A 1 341 ? -37.337 -36.419 -0.764 1.00 31.22 341 ASN A CA 1
ATOM 2716 C C . ASN A 1 341 ? -37.109 -35.431 -1.933 1.00 31.22 341 ASN A C 1
ATOM 2718 O O . ASN A 1 341 ? -37.422 -34.250 -1.778 1.00 31.22 341 ASN A O 1
ATOM 2722 N N . PRO A 1 342 ? -36.679 -35.894 -3.123 1.00 32.84 342 PRO A N 1
ATOM 2723 C CA . PRO A 1 342 ? -36.513 -35.057 -4.309 1.00 32.84 342 PRO A CA 1
ATOM 2724 C C . PRO A 1 342 ? -37.771 -35.078 -5.200 1.00 32.84 342 PRO A C 1
ATOM 2726 O O . PRO A 1 342 ? -37.932 -35.980 -6.015 1.00 32.84 342 PRO A O 1
ATOM 2729 N N . SER A 1 343 ? -38.680 -34.098 -5.076 1.00 35.97 343 SER A N 1
ATOM 2730 C CA . SER A 1 343 ? -39.755 -33.901 -6.078 1.00 35.97 343 SER A CA 1
ATOM 2731 C C . SER A 1 343 ? -40.365 -32.484 -6.117 1.00 35.97 343 SER A C 1
ATOM 2733 O O . SER A 1 343 ? -41.587 -32.326 -6.122 1.00 35.97 343 SER A O 1
ATOM 2735 N N . SER A 1 344 ? -39.555 -31.423 -6.143 1.00 32.56 344 SER A N 1
ATOM 2736 C CA . SER A 1 344 ? -40.093 -30.048 -6.256 1.00 32.56 344 SER A CA 1
ATOM 2737 C C . SER A 1 344 ? -39.349 -29.111 -7.215 1.00 32.56 344 SER A C 1
ATOM 2739 O O . SER A 1 344 ? -39.607 -27.911 -7.210 1.00 32.56 344 SER A O 1
ATOM 2741 N N . TYR A 1 345 ? -38.497 -29.634 -8.103 1.00 30.64 345 TYR A N 1
ATOM 2742 C CA . TYR A 1 345 ? -37.674 -28.816 -9.010 1.00 30.64 345 TYR A CA 1
ATOM 2743 C C . TYR A 1 345 ? -38.199 -28.631 -10.449 1.00 30.64 345 TYR A C 1
ATOM 2745 O O . TYR A 1 345 ? -37.456 -28.1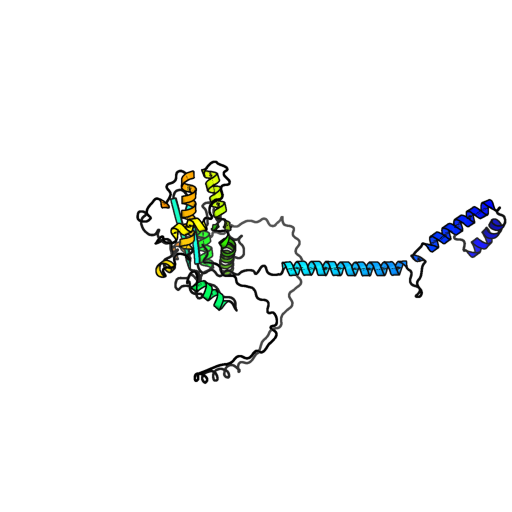53 -11.298 1.00 30.64 345 TYR A O 1
ATOM 2753 N N . GLU A 1 346 ? -39.477 -28.905 -10.740 1.00 33.44 346 GLU A N 1
ATOM 2754 C CA . GLU A 1 346 ? -40.018 -28.759 -12.114 1.00 33.44 346 GLU A CA 1
ATOM 2755 C C . GLU A 1 346 ? -41.152 -27.729 -12.299 1.00 33.44 346 GLU A C 1
ATOM 2757 O O . GLU A 1 346 ? -41.741 -27.650 -13.374 1.00 33.44 346 GLU A O 1
ATOM 2762 N N . ALA A 1 347 ? -41.439 -26.860 -11.323 1.00 33.34 347 ALA A N 1
ATOM 2763 C CA . ALA A 1 347 ? -42.595 -25.949 -11.415 1.00 33.34 347 ALA A CA 1
ATOM 2764 C C . ALA A 1 347 ? -42.291 -24.445 -11.611 1.00 33.34 347 ALA A C 1
ATOM 2766 O O . ALA A 1 347 ? -43.229 -23.652 -11.652 1.00 33.34 347 ALA A O 1
ATOM 2767 N N . VAL A 1 348 ? -41.031 -24.012 -11.764 1.00 34.06 348 VAL A N 1
ATOM 2768 C CA . VAL A 1 348 ? -40.695 -22.562 -11.803 1.00 34.06 348 VAL A CA 1
ATOM 2769 C C . VAL A 1 348 ? -40.121 -22.081 -13.150 1.00 34.06 348 VAL A C 1
ATOM 2771 O O . VAL A 1 348 ? -39.943 -20.886 -13.355 1.00 34.06 348 VAL A O 1
ATOM 2774 N N . SER A 1 349 ? -39.945 -22.961 -14.142 1.00 34.00 349 SER A N 1
ATOM 2775 C CA . SER A 1 349 ? -39.328 -22.603 -15.439 1.00 34.00 349 SER A CA 1
ATOM 2776 C C . SER A 1 349 ? -40.314 -22.351 -16.601 1.00 34.00 349 SER A C 1
ATOM 2778 O O . SER A 1 349 ? -39.963 -22.499 -17.764 1.00 34.00 349 SER A O 1
ATOM 2780 N N . ARG A 1 350 ? -41.575 -21.970 -16.334 1.00 33.97 350 ARG A N 1
ATOM 2781 C CA . ARG A 1 350 ? -42.565 -21.647 -17.397 1.00 33.97 350 ARG A CA 1
ATOM 2782 C C . ARG A 1 350 ? -43.385 -20.375 -17.153 1.00 33.97 350 ARG A C 1
ATOM 2784 O O . ARG A 1 350 ? -44.569 -20.332 -17.478 1.00 33.97 350 ARG A O 1
ATOM 2791 N N . ARG A 1 351 ? -42.790 -19.334 -16.558 1.00 33.62 351 ARG A N 1
ATOM 2792 C CA . ARG A 1 351 ? -43.505 -18.058 -16.329 1.00 33.62 351 ARG A CA 1
ATOM 2793 C C . ARG A 1 351 ? -42.773 -16.763 -16.689 1.00 33.62 351 ARG A C 1
ATOM 2795 O O . ARG A 1 351 ? -43.369 -15.711 -16.505 1.00 33.62 351 ARG A O 1
ATOM 2802 N N . ASN A 1 352 ? -41.569 -16.817 -17.268 1.00 32.06 352 ASN A N 1
ATOM 2803 C CA . ASN A 1 352 ? -40.788 -15.610 -17.597 1.00 32.06 352 ASN A CA 1
ATOM 2804 C C . ASN A 1 352 ? -40.615 -15.320 -19.100 1.00 32.06 352 ASN A C 1
ATOM 2806 O O . ASN A 1 352 ? -39.804 -14.478 -19.464 1.00 32.06 352 ASN A O 1
ATOM 2810 N N . GLU A 1 353 ? -41.418 -15.929 -19.972 1.00 33.31 353 GLU A N 1
ATOM 2811 C CA . GLU A 1 353 ? -41.443 -15.607 -21.409 1.00 33.31 353 GLU A CA 1
ATOM 2812 C C . GLU A 1 353 ? -42.841 -15.150 -21.838 1.00 33.31 353 GLU A C 1
ATOM 2814 O O . GLU A 1 353 ? -43.503 -15.804 -22.635 1.00 33.31 353 GLU A O 1
ATOM 2819 N N . ALA A 1 354 ? -43.343 -14.058 -21.250 1.00 32.19 354 ALA A N 1
ATOM 2820 C CA . ALA A 1 354 ? -44.571 -13.413 -21.729 1.00 32.19 354 ALA A CA 1
ATOM 2821 C C . ALA A 1 354 ? -44.779 -11.980 -21.203 1.00 32.19 354 ALA A C 1
ATOM 2823 O O . ALA A 1 354 ? -45.911 -11.624 -20.907 1.00 32.19 354 ALA A O 1
ATOM 2824 N N . VAL A 1 355 ? -43.744 -11.139 -21.067 1.00 32.78 355 VAL A N 1
ATOM 2825 C CA . VAL A 1 355 ? -43.946 -9.675 -20.946 1.00 32.78 355 VAL A CA 1
ATOM 2826 C C . VAL A 1 355 ? -42.759 -8.929 -21.568 1.00 32.78 355 VAL A C 1
ATOM 2828 O O . VAL A 1 355 ? -41.935 -8.326 -20.888 1.00 32.78 355 VAL A O 1
ATOM 2831 N N . SER A 1 356 ? -42.657 -8.986 -22.890 1.00 32.84 356 SER A N 1
ATOM 2832 C CA . SER A 1 356 ? -41.801 -8.110 -23.696 1.00 32.84 356 SER A CA 1
ATOM 2833 C C . SER A 1 356 ? -42.631 -7.532 -24.843 1.00 32.84 356 SER A C 1
ATOM 2835 O O . SER A 1 356 ? -42.445 -7.873 -26.004 1.00 32.84 356 SER A O 1
ATOM 2837 N N . ALA A 1 357 ? -43.599 -6.674 -24.508 1.00 29.83 357 ALA A N 1
ATOM 2838 C CA . ALA A 1 357 ? -44.265 -5.790 -25.463 1.00 29.83 357 ALA A CA 1
ATOM 2839 C C . ALA A 1 357 ? -44.992 -4.649 -24.728 1.00 29.83 357 ALA A C 1
ATOM 2841 O O . ALA A 1 357 ? -45.760 -4.909 -23.806 1.00 29.83 357 ALA A O 1
ATOM 2842 N N . ASN A 1 358 ? -44.792 -3.420 -25.220 1.00 30.16 358 ASN A N 1
ATOM 2843 C CA . ASN A 1 358 ? -45.380 -2.132 -24.804 1.00 30.16 358 ASN A CA 1
ATOM 2844 C C . ASN A 1 358 ? -44.746 -1.522 -23.534 1.00 30.16 358 ASN A C 1
ATOM 2846 O O . ASN A 1 358 ? -44.674 -2.163 -22.500 1.00 30.16 358 ASN A O 1
ATOM 2850 N N . GLY A 1 359 ? -44.231 -0.292 -23.503 1.00 24.48 359 GLY A N 1
ATOM 2851 C CA . GLY A 1 359 ? -44.512 0.882 -24.326 1.00 24.48 359 GLY A CA 1
ATOM 2852 C C . GLY A 1 359 ? -45.284 1.919 -23.500 1.00 24.48 359 GLY A C 1
ATOM 2853 O O . GLY A 1 359 ? -46.472 1.740 -23.273 1.00 24.48 359 GLY A O 1
ATOM 2854 N N . ASN A 1 360 ? -44.596 3.013 -23.149 1.00 28.44 360 ASN A N 1
ATOM 2855 C CA . ASN A 1 360 ? -45.091 4.324 -22.691 1.00 28.44 360 ASN A CA 1
ATOM 2856 C C . ASN A 1 360 ? -45.533 4.571 -21.225 1.00 28.44 360 ASN A C 1
ATOM 2858 O O . ASN A 1 360 ? -46.457 3.968 -20.702 1.00 28.44 360 ASN A O 1
ATOM 2862 N N . ALA A 1 361 ? -44.947 5.666 -20.707 1.00 25.84 361 ALA A N 1
ATOM 2863 C CA . ALA A 1 361 ? -45.576 6.807 -20.024 1.00 25.84 361 ALA A CA 1
ATOM 2864 C C . ALA A 1 361 ? -45.996 6.737 -18.533 1.00 25.84 361 ALA A C 1
ATOM 2866 O O . ALA A 1 361 ? -46.942 6.061 -18.160 1.00 25.84 361 ALA A O 1
ATOM 2867 N N . TRP A 1 362 ? -45.373 7.645 -17.759 1.00 25.45 362 TRP A N 1
ATOM 2868 C CA . TRP A 1 362 ? -45.960 8.527 -16.728 1.00 25.45 362 TRP A CA 1
ATOM 2869 C C . TRP A 1 362 ? -46.759 7.908 -15.558 1.00 25.45 362 TRP A C 1
ATOM 2871 O O . TRP A 1 362 ? -47.935 7.605 -15.711 1.00 25.45 362 TRP A O 1
ATOM 2881 N N . LYS A 1 363 ? -46.214 7.966 -14.331 1.00 26.84 363 LYS A N 1
ATOM 2882 C CA . LYS A 1 363 ? -46.568 8.959 -13.282 1.00 26.84 363 LYS A CA 1
ATOM 2883 C C . LYS A 1 363 ? -45.995 8.577 -11.913 1.00 26.84 363 LYS A C 1
ATOM 2885 O O . LYS A 1 363 ? -45.898 7.412 -11.551 1.00 26.84 363 LYS A O 1
ATOM 2890 N N . SER A 1 364 ? -45.638 9.628 -11.184 1.00 34.19 364 SER A N 1
ATOM 2891 C CA . SER A 1 364 ? -45.470 9.692 -9.737 1.00 34.19 364 SER A CA 1
ATOM 2892 C C . SER A 1 364 ? -46.584 8.965 -8.988 1.00 34.19 364 SER A C 1
ATOM 2894 O O . SER A 1 364 ? -47.743 9.204 -9.304 1.00 34.19 364 SER A O 1
ATOM 2896 N N . ASP A 1 365 ? -46.231 8.215 -7.946 1.00 26.19 365 ASP A N 1
ATOM 2897 C CA . ASP A 1 365 ? -46.947 8.302 -6.676 1.00 26.19 365 ASP A CA 1
ATOM 2898 C C . ASP A 1 365 ? -46.074 7.826 -5.513 1.00 26.19 365 ASP A C 1
ATOM 2900 O O . ASP A 1 365 ? -45.410 6.790 -5.533 1.00 26.19 365 ASP A O 1
ATOM 2904 N N . SER A 1 366 ? -46.070 8.678 -4.499 1.00 32.88 366 SER A N 1
ATOM 2905 C CA . SER A 1 366 ? -45.512 8.506 -3.173 1.00 32.88 366 SER A CA 1
ATOM 2906 C C . SER A 1 366 ? -46.230 7.398 -2.411 1.00 32.88 366 SER A C 1
ATOM 2908 O O . SER A 1 366 ? -47.433 7.506 -2.190 1.00 32.88 366 SER A O 1
ATOM 2910 N N . TYR A 1 367 ? -45.490 6.419 -1.894 1.00 27.89 367 TYR A N 1
ATOM 2911 C CA . TYR A 1 367 ? -45.923 5.652 -0.728 1.00 27.89 367 TYR A CA 1
ATOM 2912 C C . TYR A 1 367 ? -44.741 5.410 0.207 1.00 27.89 367 TYR A C 1
ATOM 2914 O O . TYR A 1 367 ? -43.751 4.769 -0.144 1.00 27.89 367 TYR A O 1
ATOM 2922 N N . GLY A 1 368 ? -44.858 5.983 1.405 1.00 33.66 368 GLY A N 1
ATOM 2923 C CA . GLY A 1 368 ? -43.964 5.732 2.520 1.00 33.66 368 GLY A CA 1
ATOM 2924 C C . GLY A 1 368 ? -44.115 4.293 3.002 1.00 33.66 368 GLY A C 1
ATOM 2925 O O . GLY A 1 368 ? -45.215 3.836 3.302 1.00 33.66 368 GLY A O 1
ATOM 2926 N N . GLY A 1 369 ? -42.986 3.603 3.088 1.00 27.91 369 GLY A N 1
ATOM 2927 C CA . GLY A 1 369 ? -42.839 2.324 3.763 1.00 27.91 369 GLY A CA 1
ATOM 2928 C C . GLY A 1 369 ? -41.558 2.387 4.576 1.00 27.91 369 GLY A C 1
ATOM 2929 O O . GLY A 1 369 ? -40.483 2.621 4.024 1.00 27.91 369 GLY A O 1
ATOM 2930 N N . GLN A 1 370 ? -41.699 2.261 5.894 1.00 30.83 370 GLN A N 1
ATOM 2931 C CA . GLN A 1 370 ? -40.608 2.242 6.859 1.00 30.83 370 GLN A CA 1
ATOM 2932 C C . GLN A 1 370 ? -39.546 1.226 6.424 1.00 30.83 370 GLN A C 1
ATOM 2934 O O . GLN A 1 370 ? -39.829 0.035 6.312 1.00 30.83 370 GLN A O 1
ATOM 2939 N N . ARG A 1 371 ? -38.323 1.701 6.172 1.00 28.56 371 ARG A N 1
ATOM 2940 C CA . ARG A 1 371 ? -37.159 0.827 6.051 1.00 28.56 371 ARG A CA 1
ATOM 2941 C C . ARG A 1 371 ? -36.661 0.514 7.453 1.00 28.56 371 ARG A C 1
ATOM 2943 O O . ARG A 1 371 ? -36.193 1.398 8.164 1.00 28.56 371 ARG A O 1
ATOM 2950 N N . GLU A 1 372 ? -36.789 -0.750 7.827 1.00 29.38 372 GLU A N 1
ATOM 2951 C CA . GLU A 1 372 ? -35.996 -1.355 8.886 1.00 29.38 372 GLU A CA 1
ATOM 2952 C C . GLU A 1 372 ? -34.510 -1.201 8.531 1.00 29.38 372 GLU A C 1
ATOM 2954 O O . GLU A 1 372 ? -34.086 -1.484 7.406 1.00 29.38 372 GLU A O 1
ATOM 2959 N N . ASN A 1 373 ? -33.734 -0.691 9.487 1.00 27.88 373 ASN A N 1
ATOM 2960 C CA . ASN A 1 373 ? -32.295 -0.500 9.368 1.00 27.88 373 ASN A CA 1
ATOM 2961 C C . ASN A 1 373 ? -31.601 -1.864 9.271 1.00 27.88 373 ASN A C 1
ATOM 2963 O O . ASN A 1 373 ? -31.292 -2.490 10.283 1.00 27.88 373 ASN A O 1
ATOM 2967 N N . PHE A 1 374 ? -31.326 -2.310 8.048 1.00 28.12 374 PHE A N 1
ATOM 2968 C CA . PHE A 1 374 ? -30.267 -3.280 7.813 1.00 28.12 374 PHE A CA 1
ATOM 2969 C C . PHE A 1 374 ? -28.927 -2.576 8.015 1.00 28.12 374 PHE A C 1
ATOM 2971 O O . PHE A 1 374 ? -28.620 -1.605 7.325 1.00 28.12 374 PHE A O 1
ATOM 2978 N N . HIS A 1 375 ? -28.152 -3.066 8.982 1.00 29.59 375 HIS A N 1
ATOM 2979 C CA . HIS A 1 375 ? -26.766 -2.677 9.207 1.00 29.59 375 HIS A CA 1
ATOM 2980 C C . HIS A 1 375 ? -25.969 -2.797 7.901 1.00 29.59 375 HIS A C 1
ATOM 2982 O O . HIS A 1 375 ? -25.685 -3.899 7.431 1.00 29.59 375 HIS A O 1
ATOM 2988 N N . SER A 1 376 ? -25.626 -1.654 7.312 1.00 31.31 376 SER A N 1
ATOM 2989 C CA . SER A 1 376 ? -24.722 -1.557 6.174 1.00 31.31 376 SER A CA 1
ATOM 2990 C C . SER A 1 376 ? -23.292 -1.432 6.686 1.00 31.31 376 SER A C 1
ATOM 2992 O O . SER A 1 376 ? -22.979 -0.483 7.399 1.00 31.31 376 SER A O 1
ATOM 2994 N N . LYS A 1 377 ? -22.416 -2.350 6.278 1.00 31.78 377 LYS A N 1
ATOM 2995 C CA . LYS A 1 377 ? -21.006 -2.001 6.078 1.00 31.78 377 LYS A CA 1
ATOM 2996 C C . LYS A 1 377 ? -20.981 -0.936 4.966 1.00 31.78 377 LYS A C 1
ATOM 2998 O O . LYS A 1 377 ? -21.684 -1.116 3.970 1.00 31.78 377 LYS A O 1
ATOM 3003 N N . ALA A 1 378 ? -20.259 0.169 5.078 1.00 32.62 378 ALA A N 1
ATOM 3004 C CA . ALA A 1 378 ? -19.998 1.017 3.918 1.00 32.62 378 ALA A CA 1
ATOM 3005 C C . ALA A 1 378 ? -18.745 0.534 3.171 1.00 32.62 378 ALA A C 1
ATOM 3007 O O . ALA A 1 378 ? -17.811 -0.038 3.731 1.00 32.62 378 ALA A O 1
ATOM 3008 N N . TYR A 1 379 ? -18.792 0.695 1.850 1.00 36.59 379 TYR A N 1
ATOM 3009 C CA . TYR A 1 379 ? -17.637 0.631 0.961 1.00 36.59 379 TYR A CA 1
ATOM 3010 C C . TYR A 1 379 ? -17.160 2.063 0.832 1.00 36.59 379 TYR A C 1
ATOM 3012 O O . TYR A 1 379 ? -17.985 2.938 0.560 1.00 36.59 379 TYR A O 1
ATOM 3020 N N . HIS A 1 380 ? -15.858 2.290 0.874 1.00 37.31 380 HIS A N 1
ATOM 3021 C CA . HIS A 1 380 ? -15.314 3.492 0.266 1.00 37.31 380 HIS A CA 1
ATOM 3022 C C . HIS A 1 380 ? -14.194 3.111 -0.697 1.00 37.31 380 HIS A C 1
ATOM 3024 O O . HIS A 1 380 ? -13.245 2.426 -0.328 1.00 37.31 380 HIS A O 1
ATOM 3030 N N . GLN A 1 381 ? -14.408 3.529 -1.946 1.00 39.22 381 GLN A N 1
ATOM 3031 C CA . GLN A 1 381 ? -13.526 3.441 -3.107 1.00 39.22 381 GLN A CA 1
ATOM 3032 C C . GLN A 1 381 ? -12.202 4.137 -2.811 1.00 39.22 381 GLN A C 1
ATOM 3034 O O . GLN A 1 381 ? -12.285 5.269 -2.370 1.00 39.22 381 GLN A O 1
ATOM 3039 N N . HIS A 1 382 ? -11.055 3.523 -3.118 1.00 32.50 382 HIS A N 1
ATOM 3040 C CA . HIS A 1 382 ? -9.845 4.191 -3.623 1.00 32.50 382 HIS A CA 1
ATOM 3041 C C . HIS A 1 382 ? -8.915 3.151 -4.287 1.00 32.50 382 HIS A C 1
ATOM 3043 O O . HIS A 1 382 ? -8.964 1.982 -3.928 1.00 32.50 382 HIS A O 1
ATOM 3049 N N . ASN A 1 383 ? -8.207 3.660 -5.299 1.00 33.97 383 ASN A N 1
ATOM 3050 C CA . ASN A 1 383 ? -7.200 3.206 -6.276 1.00 33.97 383 ASN A CA 1
ATOM 3051 C C . ASN A 1 383 ? -6.670 1.759 -6.345 1.00 33.97 383 ASN A C 1
ATOM 3053 O O . ASN A 1 383 ? -6.669 0.990 -5.407 1.00 33.97 383 ASN A O 1
ATOM 3057 N N . THR A 1 384 ? -6.133 1.415 -7.512 1.00 32.31 384 THR A N 1
ATOM 3058 C CA . THR A 1 384 ? -5.095 0.391 -7.699 1.00 32.31 384 THR A CA 1
ATOM 3059 C C . THR A 1 384 ? -3.899 0.665 -6.789 1.00 32.31 384 THR A C 1
ATOM 3061 O O . THR A 1 384 ? -3.459 1.808 -6.676 1.00 32.31 384 THR A O 1
ATOM 3064 N N . PHE A 1 385 ? -3.364 -0.376 -6.145 1.00 41.81 385 PHE A N 1
ATOM 3065 C CA . PHE A 1 385 ? -2.317 -0.228 -5.134 1.00 41.81 385 PHE A CA 1
ATOM 3066 C C . PHE A 1 385 ? -0.973 -0.746 -5.649 1.00 41.81 385 PHE A C 1
ATOM 3068 O O . PHE A 1 385 ? -0.848 -1.902 -6.061 1.00 41.81 385 PHE A O 1
ATOM 3075 N N . GLY A 1 386 ? 0.012 0.152 -5.642 1.00 30.42 386 GLY A N 1
ATOM 3076 C CA . GLY A 1 386 ? 1.439 -0.139 -5.767 1.00 30.42 386 GLY A CA 1
ATOM 3077 C C . GLY A 1 386 ? 2.136 -0.151 -4.416 1.00 30.42 386 GLY A C 1
ATOM 3078 O O . GLY A 1 386 ? 1.616 0.483 -3.461 1.00 30.42 386 GLY A O 1
#

Organism: Artemia franciscana (NCBI:txid6661)

Secondary structure (DSSP, 8-state):
----HHHHHHHHHHHHHHS-HHHHHHHHHHHHHHHHHHHH-GGG-B-TTS-BHHHHHHHHHHHHHHHHHHHHHHHHHHHHHHHHS---------SEEEEEEEETTTEEEEEEEEEB---PPPTT-HHHHHHHHHHTT---TT--TT-B--HHHHHHHHHHHHB-TTSPBPPEEE-HHHHHHHHHHHHHHHHHTT--SSPPP-EEEHHHHHHHHHHHHTTS---PPPPPHHHHHGGGTT-TTSS-HHHHTTT-GGG-HHHHHHHHHHHHHHHHHHHHT---GGGS-TTSS-S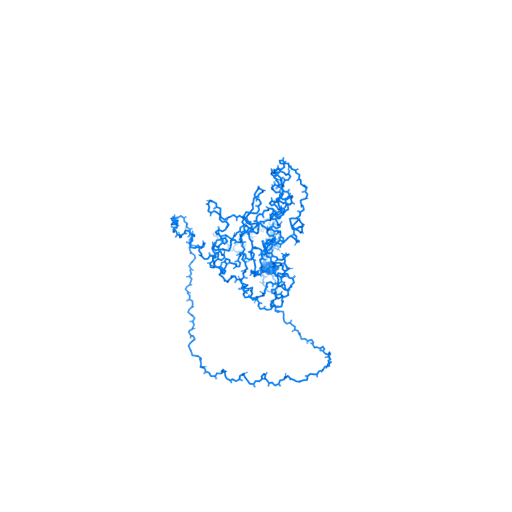S-------HHHHTTSPP---------GGG---PPP-PPPPPPPPP--------SSSSSSSSSS---------------------PPPP-------

Sequence (386 aa):
MFMTMDEAVQTFHPHYKNLNASEKAIYEKMAKEQKQKQKSDPTKKFDTYGVSMADRNAALEREKKAKKEMLDYIKNTVVTLKNADLTEEKEYLPCEVAIAKFSLKKGVEKVYHCLIKPGQIPVGYAFAAKEHSEKTHEIPVSGAPEADSSYSGQVIRMNAFLRNQEGDIEPVYTTEENMEAAKGMIKYIFQHGGEYKQPLYKVYDIDALTCQLIKGGANYVHDAPISPIAHKADQYEFELGLACKFHENRDNPKYCSVHAVRAWALSVIDLCSDFYDIESPANQPLASSSGPTPMVSWDDEDINSIPEFEDLEIEEDFSKLNLRRPLVKEPVKRPSYAKLNPSSYEAVSRRNEAVSANGNAWKSDSYGGQRENFHSKAYHQHNTFG